Protein AF-A0A7C1KES6-F1 (afdb_monomer)

Solvent-accessible surface area (backbone atoms only — not comparable to full-atom values): 24050 Å² total; per-residue (Å²): 128,76,75,65,61,56,55,54,55,56,47,53,54,50,56,49,74,56,69,68,88,77,86,66,77,87,82,83,88,81,83,85,82,84,85,83,84,84,83,89,81,88,86,89,82,84,80,82,86,78,85,78,85,77,80,81,78,78,69,83,78,72,75,74,66,96,52,60,90,99,58,77,74,88,76,82,78,80,64,61,66,59,53,48,53,53,51,50,50,58,50,50,56,50,52,46,72,44,16,66,64,54,24,59,75,72,60,70,72,35,79,90,38,74,67,48,26,52,62,51,41,41,68,60,42,53,49,50,38,50,49,38,24,58,74,76,77,67,49,85,45,51,78,44,74,47,59,54,95,98,37,66,22,70,74,49,78,55,98,41,24,37,33,26,35,28,32,31,38,24,36,97,92,36,73,43,47,31,34,38,32,43,34,74,61,75,63,58,23,31,34,42,42,32,45,30,36,84,39,51,43,48,30,42,57,49,70,35,87,88,64,59,51,57,56,34,40,60,54,58,40,11,60,70,18,20,35,32,42,25,50,55,56,72,33,63,55,29,91,78,38,60,42,78,94,78,73,45,41,31,13,23,18,44,39,37,54,51,15,61,65,28,44,83,71,58,29,31,47,59,20,54,56,44,45,44,53,49,28,50,49,54,38,49,42,74,76,34,74,69,73,17,31,61,44,21,34,32,39,13,18,14,56,16,4,49,49,29,42,54,45,38,34,67,39,82,66,45,42,32,35,36,33,30,38,47,54,54,66,49,74,53,43,84,50,25,46,67,48,66,68,47,74,65,35,52,56,65,47,40,51,23,53,36,54,48,47,29,61,76,27,45,62,59,79,61,78,55,68,45,78,55,96,90,39,84,38,74,50,53,75,44,38,34,44,80,37,90,49,50,50,72,76,48,98,74,18,49,88,47,64,72,23,36,41,62,75,65,61,67,67,54,29,50,50,34,47,53,47,23,44,62,75,52,50,98,57,77,91

Mean predicted aligned error: 9.31 Å

Radius of gyration: 26.07 Å; Cα contacts (8 Å, |Δi|>4): 727; chains: 1; bounding box: 51×75×84 Å

Structure (mmCIF, N/CA/C/O backbone):
data_AF-A0A7C1KES6-F1
#
_entry.id   AF-A0A7C1KES6-F1
#
loop_
_atom_site.group_PDB
_atom_site.id
_atom_site.type_symbol
_atom_site.label_atom_id
_atom_site.label_alt_id
_atom_site.label_comp_id
_atom_site.label_asym_id
_atom_site.label_entity_id
_atom_site.label_seq_id
_atom_site.pdbx_PDB_ins_code
_atom_site.Cartn_x
_atom_site.Cartn_y
_atom_site.Cartn_z
_atom_site.occupancy
_atom_site.B_iso_or_equiv
_atom_site.auth_seq_id
_atom_site.auth_comp_id
_atom_site.auth_asym_id
_atom_site.auth_atom_id
_atom_site.pdbx_PDB_model_num
ATOM 1 N N . MET A 1 1 ? -17.205 26.403 10.293 1.00 28.28 1 MET A N 1
ATOM 2 C CA . MET A 1 1 ? -17.130 24.928 10.421 1.00 28.28 1 MET A CA 1
ATOM 3 C C . MET A 1 1 ? -15.735 24.331 10.160 1.00 28.28 1 MET A C 1
ATOM 5 O O . MET A 1 1 ? -15.537 23.182 10.517 1.00 28.28 1 MET A O 1
ATOM 9 N N . LEU A 1 2 ? -14.731 25.081 9.671 1.00 25.80 2 LEU A N 1
ATOM 10 C CA . LEU A 1 2 ? -13.367 24.557 9.436 1.00 25.80 2 LEU A CA 1
ATOM 11 C C . LEU A 1 2 ? -12.493 24.327 10.692 1.00 25.80 2 LEU A C 1
ATOM 13 O O . LEU A 1 2 ? -11.476 23.649 10.600 1.00 25.80 2 LEU A O 1
ATOM 17 N N . HIS A 1 3 ? -12.870 24.828 11.874 1.00 28.22 3 HIS A N 1
ATOM 18 C CA . HIS A 1 3 ? -11.984 24.762 13.048 1.00 28.22 3 HIS A CA 1
ATOM 19 C C . HIS A 1 3 ? -11.984 23.428 13.816 1.00 28.22 3 HIS A C 1
ATOM 21 O O . HIS A 1 3 ? -11.017 23.161 14.520 1.00 28.22 3 HIS A O 1
ATOM 27 N N . ARG A 1 4 ? -13.013 22.571 13.685 1.00 36.25 4 ARG A N 1
ATOM 28 C CA . ARG A 1 4 ? -13.073 21.285 14.419 1.00 36.25 4 ARG A CA 1
ATOM 29 C C . ARG A 1 4 ? -12.367 20.125 13.708 1.00 36.25 4 ARG A C 1
ATOM 31 O O . ARG A 1 4 ? -11.847 19.246 14.387 1.00 36.25 4 ARG A O 1
ATOM 38 N N . SER A 1 5 ? -12.285 20.129 12.373 1.00 42.72 5 SER A N 1
ATOM 39 C CA . SER A 1 5 ? -11.573 19.071 11.633 1.00 42.72 5 SER A CA 1
ATOM 40 C C . SER A 1 5 ? -10.056 19.142 11.804 1.00 42.72 5 SER A C 1
ATOM 42 O O . SER A 1 5 ? -9.416 18.100 11.885 1.00 42.72 5 SER A O 1
ATOM 44 N N . GLY A 1 6 ? -9.475 20.342 11.934 1.00 53.12 6 GLY A N 1
ATOM 45 C CA . GLY A 1 6 ? -8.032 20.496 12.162 1.00 53.12 6 GLY A CA 1
ATOM 46 C C . GLY A 1 6 ? -7.549 19.835 13.459 1.00 53.12 6 GLY A C 1
ATOM 47 O O . GLY A 1 6 ? -6.479 19.233 13.483 1.00 53.12 6 GLY A O 1
ATOM 48 N N . SER A 1 7 ? -8.363 19.866 14.520 1.00 60.81 7 SER A N 1
ATOM 49 C CA . SER A 1 7 ? -8.008 19.285 15.820 1.00 60.81 7 SER A CA 1
ATOM 50 C C . SER A 1 7 ? -7.845 17.765 15.779 1.00 60.81 7 SER A C 1
ATOM 52 O O . SER A 1 7 ? -6.948 17.242 16.434 1.00 60.81 7 SER A O 1
ATOM 54 N N . VAL A 1 8 ? -8.661 17.051 14.993 1.00 63.19 8 VAL A N 1
ATOM 55 C CA . VAL A 1 8 ? -8.591 15.580 14.917 1.00 63.19 8 VAL A CA 1
ATOM 56 C C . VAL A 1 8 ? -7.352 15.118 14.149 1.00 63.19 8 VAL A C 1
ATOM 58 O O . VAL A 1 8 ? -6.699 14.167 14.568 1.00 63.19 8 VAL A O 1
ATOM 61 N N . TRP A 1 9 ? -6.965 15.807 13.074 1.00 73.31 9 TRP A N 1
ATOM 62 C CA . TRP A 1 9 ? -5.773 15.438 12.297 1.00 73.31 9 TRP A CA 1
ATOM 63 C C . TRP A 1 9 ? -4.470 15.739 13.033 1.00 73.31 9 TRP A C 1
ATOM 65 O O . TRP A 1 9 ? -3.546 14.930 13.001 1.00 73.31 9 TRP A O 1
ATOM 75 N N . ILE A 1 10 ? -4.419 16.860 13.758 1.00 65.44 10 ILE A N 1
ATOM 76 C CA . ILE A 1 10 ? -3.304 17.172 14.662 1.00 65.44 10 ILE A CA 1
ATOM 77 C C . ILE A 1 10 ? -3.207 16.108 15.761 1.00 65.44 10 ILE A C 1
ATOM 79 O O . ILE A 1 10 ? -2.118 15.649 16.093 1.00 65.44 10 ILE A O 1
ATOM 83 N N . PHE A 1 11 ? -4.344 15.671 16.297 1.00 66.31 11 PHE A N 1
ATOM 84 C CA . PHE A 1 11 ? -4.387 14.630 17.314 1.00 66.31 11 PHE A CA 1
ATOM 85 C C . PHE A 1 11 ? -3.941 13.256 16.782 1.00 66.31 11 PHE A C 1
ATOM 87 O O . PHE A 1 11 ? -3.122 12.601 17.420 1.00 66.31 11 PHE A O 1
ATOM 94 N N . LEU A 1 12 ? -4.379 12.850 15.586 1.00 70.12 12 LEU A N 1
ATOM 95 C CA . LEU A 1 12 ? -3.907 11.627 14.924 1.00 70.12 12 LEU A CA 1
ATOM 96 C C . LEU A 1 12 ? -2.398 11.668 14.650 1.00 70.12 12 LEU A C 1
ATOM 98 O O . LEU A 1 12 ? -1.701 10.686 14.896 1.00 70.12 12 LEU A O 1
ATOM 102 N N . LEU A 1 13 ? -1.873 12.816 14.217 1.00 68.06 13 LEU A N 1
ATOM 103 C CA . LEU A 1 13 ? -0.436 13.025 14.046 1.00 68.06 13 LEU A CA 1
ATOM 104 C C . LEU A 1 13 ? 0.329 12.839 15.369 1.00 68.06 13 LEU A C 1
ATOM 106 O O . LEU A 1 13 ? 1.345 12.146 15.401 1.00 68.06 13 LEU A O 1
ATOM 110 N N . LEU A 1 14 ? -0.171 13.415 16.467 1.00 64.00 14 LEU A N 1
ATOM 111 C CA . LEU A 1 14 ? 0.429 13.265 17.797 1.00 64.00 14 LEU A CA 1
ATOM 112 C C . LEU A 1 14 ? 0.399 11.809 18.279 1.00 64.00 14 LEU A C 1
ATOM 114 O O . LEU A 1 14 ? 1.406 11.317 18.789 1.00 64.00 14 LEU A O 1
ATOM 118 N N . LEU A 1 15 ? -0.718 11.103 18.067 1.00 72.94 15 LEU A N 1
ATOM 119 C CA . LEU A 1 15 ? -0.851 9.688 18.419 1.00 72.94 15 LEU A CA 1
ATOM 120 C C . LEU A 1 15 ? 0.158 8.813 17.679 1.00 72.94 15 LEU A C 1
ATOM 122 O O . LEU A 1 15 ? 0.694 7.885 18.276 1.00 72.94 15 LEU A O 1
ATOM 126 N N . LEU A 1 16 ? 0.438 9.103 16.405 1.00 70.12 16 LEU A N 1
ATOM 127 C CA . LEU A 1 16 ? 1.391 8.332 15.605 1.00 70.12 16 LEU A CA 1
ATOM 128 C C . LEU A 1 16 ? 2.841 8.529 16.073 1.00 70.12 16 LEU A C 1
ATOM 130 O O . LEU A 1 16 ? 3.617 7.570 16.063 1.00 70.12 16 LEU A O 1
ATOM 134 N N . LEU A 1 17 ? 3.196 9.729 16.538 1.00 62.31 17 LEU A N 1
ATOM 135 C CA . LEU A 1 17 ? 4.575 10.099 16.876 1.00 62.31 17 LEU A CA 1
ATOM 136 C C . LEU A 1 17 ? 4.991 9.796 18.328 1.00 62.31 17 LEU A C 1
ATOM 138 O O . LEU A 1 17 ? 6.190 9.758 18.607 1.00 62.31 17 LEU A O 1
ATOM 142 N N . LEU A 1 18 ? 4.045 9.537 19.236 1.00 50.78 18 LEU A N 1
ATOM 143 C CA . LEU A 1 18 ? 4.310 9.233 20.649 1.00 50.78 18 LEU A CA 1
ATOM 144 C C . LEU A 1 18 ? 4.104 7.729 20.924 1.00 50.78 18 LEU A C 1
ATOM 146 O O . LEU A 1 18 ? 3.014 7.193 20.724 1.00 50.78 18 LEU A O 1
ATOM 150 N N . GLY A 1 19 ? 5.168 7.024 21.325 1.00 40.75 19 GLY A N 1
ATOM 151 C CA . GLY A 1 19 ? 5.158 5.573 21.565 1.00 40.75 19 GLY A CA 1
ATOM 152 C C . GLY A 1 19 ? 4.651 5.195 22.963 1.00 40.75 19 GLY A C 1
ATOM 153 O O . GLY A 1 19 ? 5.039 5.818 23.946 1.00 40.75 19 GLY A O 1
ATOM 154 N N . GLY A 1 20 ? 3.823 4.151 23.052 1.00 36.94 20 GLY A N 1
ATOM 155 C CA . GLY A 1 20 ? 3.355 3.541 24.304 1.00 36.94 20 GLY A CA 1
ATOM 156 C C . GLY A 1 20 ? 3.280 2.017 24.166 1.00 36.94 20 GLY A C 1
ATOM 157 O O . GLY A 1 20 ? 3.094 1.510 23.061 1.00 36.94 20 GLY A O 1
ATOM 158 N N . THR A 1 21 ? 3.483 1.286 25.263 1.00 31.94 21 THR A N 1
ATOM 159 C CA . THR A 1 21 ? 3.594 -0.183 25.276 1.00 31.94 21 THR A CA 1
ATOM 160 C C . THR A 1 21 ? 2.317 -0.853 25.773 1.00 31.94 21 THR A C 1
ATOM 162 O O . THR A 1 21 ? 1.768 -0.446 26.794 1.00 31.94 21 THR A O 1
ATOM 165 N N . LEU A 1 22 ? 1.908 -1.932 25.104 1.00 34.25 22 LEU A N 1
ATOM 166 C CA . LEU A 1 22 ? 0.940 -2.906 25.609 1.00 34.25 22 LEU A CA 1
ATOM 167 C C . LEU A 1 22 ? 1.690 -4.165 26.050 1.00 34.25 22 LEU A C 1
ATOM 169 O O . LEU A 1 22 ? 2.629 -4.597 25.385 1.00 34.25 22 LEU A O 1
ATOM 173 N N . THR A 1 23 ? 1.291 -4.734 27.183 1.00 28.09 23 THR A N 1
ATOM 174 C CA . THR A 1 23 ? 1.822 -5.999 27.701 1.00 28.09 23 THR A CA 1
ATOM 175 C C . THR A 1 23 ? 1.093 -7.185 27.061 1.00 28.09 23 THR A C 1
ATOM 177 O O . THR A 1 23 ? -0.125 -7.287 27.232 1.00 28.09 23 THR A O 1
ATOM 180 N N . PRO A 1 24 ? 1.794 -8.094 26.362 1.00 29.22 24 PRO A N 1
ATOM 181 C CA . PRO A 1 24 ? 1.194 -9.308 25.820 1.00 29.22 24 PRO A CA 1
ATOM 182 C C . PRO A 1 24 ? 0.981 -10.376 26.906 1.00 29.22 24 PRO A C 1
ATOM 184 O O . PRO A 1 24 ? 1.707 -10.433 27.899 1.00 29.22 24 PRO A O 1
ATOM 187 N N . ARG A 1 25 ? -0.019 -11.242 26.700 1.00 27.88 25 ARG A N 1
ATOM 188 C CA . ARG A 1 25 ? -0.302 -12.433 27.517 1.00 27.88 25 ARG A CA 1
ATOM 189 C C . ARG A 1 25 ? 0.144 -13.677 26.741 1.00 27.88 25 ARG A C 1
ATOM 191 O O . ARG A 1 25 ? -0.171 -13.799 25.562 1.00 27.88 25 ARG A O 1
ATOM 198 N N . GLU A 1 26 ? 0.893 -14.566 27.391 1.00 26.98 26 GLU A N 1
ATOM 199 C CA . GLU A 1 26 ? 1.492 -15.761 26.775 1.00 26.98 26 GLU A CA 1
ATOM 200 C C . GLU A 1 26 ? 0.444 -16.756 26.233 1.00 26.98 26 GLU A C 1
ATOM 202 O O . GLU A 1 26 ? -0.514 -17.075 26.945 1.00 26.98 26 GLU A O 1
ATOM 207 N N . PRO A 1 27 ? 0.635 -17.316 25.022 1.00 28.95 27 PRO A N 1
ATOM 208 C CA . PRO A 1 27 ? -0.097 -18.492 24.572 1.00 28.95 27 PRO A CA 1
ATOM 209 C C . PRO A 1 27 ? 0.579 -19.788 25.050 1.00 28.95 27 PRO A C 1
ATOM 211 O O . PRO A 1 27 ? 1.779 -20.001 24.880 1.00 28.95 27 PRO A O 1
ATOM 214 N N . SER A 1 28 ? -0.228 -20.678 25.624 1.00 27.34 28 SER A N 1
ATOM 215 C CA . SER A 1 28 ? 0.148 -22.028 26.046 1.00 27.34 28 SER A CA 1
ATOM 216 C C . SER A 1 28 ? 0.470 -22.927 24.847 1.00 27.34 28 SER A C 1
ATOM 218 O O . SER A 1 28 ? -0.307 -23.011 23.894 1.00 27.34 28 SER A O 1
ATOM 220 N N . ALA A 1 29 ? 1.604 -23.621 24.922 1.00 29.03 29 ALA A N 1
ATOM 221 C CA . ALA A 1 29 ? 2.088 -24.559 23.920 1.00 29.03 29 ALA A CA 1
ATOM 222 C C . ALA A 1 29 ? 1.295 -25.874 23.928 1.00 29.03 29 ALA A C 1
ATOM 224 O O . ALA A 1 29 ? 1.298 -26.572 24.938 1.00 29.03 29 ALA A O 1
ATOM 225 N N . GLU A 1 30 ? 0.718 -26.267 22.788 1.00 28.23 30 GLU A N 1
ATOM 226 C CA . GLU A 1 30 ? 0.311 -27.654 22.548 1.00 28.23 30 GLU A CA 1
ATOM 227 C C . GLU A 1 30 ? 0.645 -28.131 21.128 1.00 28.23 30 GLU A C 1
ATOM 229 O O . GLU A 1 30 ? 0.625 -27.407 20.135 1.00 28.23 30 GLU A O 1
ATOM 234 N N . THR A 1 31 ? 1.030 -29.399 21.099 1.00 28.83 31 THR A N 1
ATOM 235 C CA . THR A 1 31 ? 1.682 -30.174 20.047 1.00 28.83 31 THR A CA 1
ATOM 236 C C . THR A 1 31 ? 0.746 -30.603 18.915 1.00 28.83 31 THR A C 1
ATOM 238 O O . THR A 1 31 ? -0.315 -31.174 19.159 1.00 28.83 31 THR A O 1
ATOM 241 N N . HIS A 1 32 ? 1.191 -30.452 17.665 1.00 28.33 32 HIS A N 1
ATOM 242 C CA . HIS A 1 32 ? 0.515 -31.007 16.486 1.00 28.33 32 HIS A CA 1
ATOM 243 C C . HIS A 1 32 ? 0.710 -32.535 16.354 1.00 28.33 32 HIS A C 1
ATOM 245 O O . HIS A 1 32 ? 1.852 -33.006 16.399 1.00 28.33 32 HIS A O 1
ATOM 251 N N . PRO A 1 33 ? -0.349 -33.331 16.099 1.00 28.56 33 PRO A N 1
ATOM 252 C CA . PRO A 1 33 ? -0.207 -34.730 15.714 1.00 28.56 33 PRO A CA 1
ATOM 253 C C . PRO A 1 33 ? 0.110 -34.883 14.215 1.00 28.56 33 PRO A C 1
ATOM 255 O O . PRO A 1 33 ? -0.340 -34.122 13.360 1.00 28.56 33 PRO A O 1
ATOM 258 N N . LYS A 1 34 ? 0.906 -35.912 13.906 1.00 30.78 34 LYS A N 1
ATOM 259 C CA . LYS A 1 34 ? 1.420 -36.266 12.573 1.00 30.78 34 LYS A CA 1
ATOM 260 C C . LYS A 1 34 ? 0.301 -36.738 11.630 1.00 30.78 34 LYS A C 1
ATOM 262 O O . LYS A 1 34 ? -0.398 -37.703 11.933 1.00 30.78 34 LYS A O 1
ATOM 267 N N . LEU A 1 35 ? 0.198 -36.121 10.451 1.00 30.05 35 LEU A N 1
ATOM 268 C CA . LEU A 1 35 ? -0.679 -36.554 9.355 1.00 30.05 35 LEU A CA 1
ATOM 269 C C . LEU A 1 35 ? -0.158 -37.841 8.685 1.00 30.05 35 LEU A C 1
ATOM 271 O O . LEU A 1 35 ? 1.013 -37.950 8.314 1.00 30.05 35 LEU A O 1
ATOM 275 N N . ARG A 1 36 ? -1.055 -38.825 8.538 1.00 29.55 36 ARG A N 1
ATOM 276 C CA . ARG A 1 36 ? -0.845 -40.098 7.826 1.00 29.55 36 ARG A CA 1
ATOM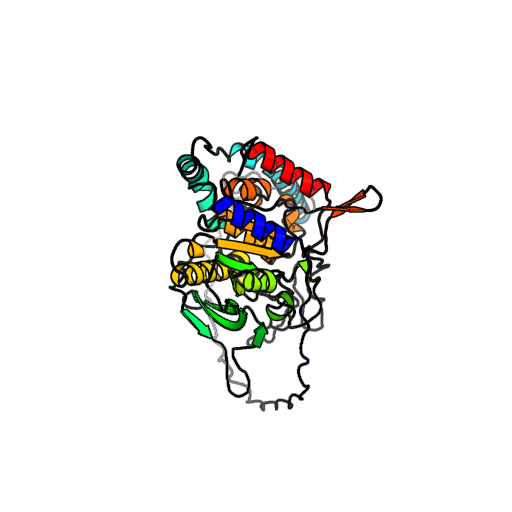 277 C C . ARG A 1 36 ? -0.806 -39.885 6.307 1.00 29.55 36 ARG A C 1
ATOM 279 O O . ARG A 1 36 ? -1.605 -39.136 5.758 1.00 29.55 36 ARG A O 1
ATOM 286 N N . ARG A 1 37 ? 0.090 -40.618 5.636 1.00 33.56 37 ARG A N 1
ATOM 287 C CA . ARG A 1 37 ? 0.181 -40.746 4.169 1.00 33.56 37 ARG A CA 1
ATOM 288 C C . ARG A 1 37 ? -1.017 -41.526 3.597 1.00 33.56 37 ARG A C 1
ATOM 290 O O . ARG A 1 37 ? -1.368 -42.546 4.193 1.00 33.56 37 ARG A O 1
ATOM 297 N N . PRO A 1 38 ? -1.571 -41.154 2.429 1.00 33.19 38 PRO A N 1
ATOM 298 C CA . PRO A 1 38 ? -2.416 -42.052 1.650 1.00 33.19 38 PRO A CA 1
ATOM 299 C C . PRO A 1 38 ? -1.579 -42.987 0.753 1.00 33.19 38 PRO A C 1
ATOM 301 O O . PRO A 1 38 ? -0.468 -42.656 0.336 1.00 33.19 38 PRO A O 1
ATOM 304 N N . ALA A 1 39 ? -2.128 -44.179 0.508 1.00 33.03 39 ALA A N 1
ATOM 305 C CA . ALA A 1 39 ? -1.574 -45.256 -0.316 1.00 33.03 39 ALA A CA 1
ATOM 306 C C . ALA A 1 39 ? -1.702 -44.970 -1.832 1.00 33.03 39 ALA A C 1
ATOM 308 O O . ALA A 1 39 ? -2.574 -44.192 -2.223 1.00 33.03 39 ALA A O 1
ATOM 309 N N . PRO A 1 40 ? -0.870 -45.589 -2.696 1.00 33.41 40 PRO A N 1
ATOM 310 C CA . PRO A 1 40 ? -0.905 -45.357 -4.137 1.00 33.41 40 PRO A CA 1
ATOM 311 C C . PRO A 1 40 ? -2.013 -46.174 -4.820 1.00 33.41 40 PRO A C 1
ATOM 313 O O . PRO A 1 40 ? -2.277 -47.314 -4.440 1.00 33.41 40 PRO A O 1
ATOM 316 N N . LEU A 1 41 ? -2.615 -45.607 -5.869 1.00 33.66 41 LEU A N 1
ATOM 317 C CA . LEU A 1 41 ? -3.469 -46.320 -6.827 1.00 33.66 41 LEU A CA 1
ATOM 318 C C . LEU A 1 41 ? -2.744 -46.473 -8.180 1.00 33.66 41 LEU A C 1
ATOM 320 O O . LEU A 1 41 ? -1.865 -45.665 -8.490 1.00 33.66 41 LEU A O 1
ATOM 324 N N . PRO A 1 42 ? -3.055 -47.535 -8.948 1.00 32.75 42 PRO A N 1
ATOM 325 C CA . PRO A 1 42 ? -2.169 -48.079 -9.970 1.00 32.75 42 PRO A CA 1
ATOM 326 C C . PRO A 1 42 ? -2.245 -47.367 -11.323 1.00 32.75 42 PRO A C 1
ATOM 328 O O . PRO A 1 42 ? -3.214 -46.697 -11.672 1.00 32.75 42 PRO A O 1
ATOM 331 N N . ALA A 1 43 ? -1.170 -47.570 -12.080 1.00 32.84 43 ALA A N 1
ATOM 332 C CA . ALA A 1 43 ? -0.918 -47.046 -13.408 1.00 32.84 43 ALA A CA 1
ATOM 333 C C . ALA A 1 43 ? -1.671 -47.783 -14.532 1.00 32.84 43 ALA A C 1
ATOM 335 O O . ALA A 1 43 ? -2.084 -48.933 -14.395 1.00 32.84 43 ALA A O 1
ATOM 336 N N . SER A 1 44 ? -1.640 -47.119 -15.691 1.00 32.28 44 SER A N 1
ATOM 337 C CA . SER A 1 44 ? -1.794 -47.613 -17.066 1.00 32.28 44 SER A CA 1
ATOM 338 C C . SER A 1 44 ? -3.208 -47.710 -17.647 1.00 32.28 44 SER A C 1
ATOM 340 O O . SER A 1 44 ? -3.987 -48.603 -17.338 1.00 32.28 44 SER A O 1
ATOM 342 N N . VAL A 1 45 ? -3.467 -46.827 -18.617 1.00 31.55 45 VAL A N 1
ATOM 343 C CA . VAL A 1 45 ? -4.227 -47.163 -19.824 1.00 31.55 45 VAL A CA 1
ATOM 344 C C . VAL A 1 45 ? -3.425 -46.641 -21.014 1.00 31.55 45 VAL A C 1
ATOM 346 O O . VAL A 1 45 ? -3.169 -45.445 -21.143 1.00 31.55 45 VAL A O 1
ATOM 349 N N . SER A 1 46 ? -2.975 -47.579 -21.838 1.00 32.91 46 SER A N 1
ATOM 350 C CA . SER A 1 46 ? -2.238 -47.371 -23.078 1.00 32.91 46 SER A CA 1
ATOM 351 C C . SER A 1 46 ? -3.165 -46.791 -24.148 1.00 32.91 46 SER A C 1
ATOM 353 O O . SER A 1 46 ? -4.221 -47.359 -24.420 1.00 32.91 46 SER A O 1
ATOM 355 N N . ALA A 1 47 ? -2.774 -45.681 -24.774 1.00 31.72 47 ALA A N 1
ATOM 356 C CA . ALA A 1 47 ? -3.458 -45.151 -25.952 1.00 31.72 47 ALA A CA 1
ATOM 357 C C . ALA A 1 47 ? -3.046 -45.943 -27.214 1.00 31.72 47 ALA A C 1
ATOM 359 O O . ALA A 1 47 ? -1.871 -46.300 -27.342 1.00 31.72 47 ALA A O 1
ATOM 360 N N . PRO A 1 48 ? -3.968 -46.229 -28.152 1.00 31.50 48 PRO A N 1
ATOM 361 C CA . PRO A 1 48 ? -3.642 -46.938 -29.382 1.00 31.50 48 PRO A CA 1
ATOM 362 C C . PRO A 1 48 ? -2.906 -46.021 -30.366 1.00 31.50 48 PRO A C 1
ATOM 364 O O . PRO A 1 48 ? -3.255 -44.854 -30.544 1.00 31.50 48 PRO A O 1
ATOM 367 N N . ALA A 1 49 ? -1.893 -46.582 -31.025 1.00 33.00 49 ALA A N 1
ATOM 368 C CA . ALA A 1 49 ? -1.165 -45.951 -32.114 1.00 33.00 49 ALA A CA 1
ATOM 369 C C . ALA A 1 49 ? -2.111 -45.654 -33.290 1.00 33.00 49 ALA A C 1
ATOM 371 O O . ALA A 1 49 ? -2.668 -46.571 -33.893 1.00 33.00 49 ALA A O 1
ATOM 372 N N . GLN A 1 50 ? -2.280 -44.373 -33.621 1.00 33.62 50 GLN A N 1
ATOM 373 C CA . GLN A 1 50 ? -2.889 -43.946 -34.876 1.00 33.62 50 GLN A CA 1
ATOM 374 C C . GLN A 1 50 ? -1.795 -43.839 -35.940 1.00 33.62 50 GLN A C 1
ATOM 376 O O . GLN A 1 50 ? -0.875 -43.029 -35.844 1.00 33.62 50 GLN A O 1
ATOM 381 N N . THR A 1 51 ? -1.895 -44.687 -36.956 1.00 37.38 51 THR A N 1
ATOM 382 C CA . THR A 1 51 ? -1.148 -44.595 -38.207 1.00 37.38 51 THR A CA 1
ATOM 383 C C . THR A 1 51 ? -1.746 -43.485 -39.071 1.00 37.38 51 THR A C 1
ATOM 385 O O . THR A 1 51 ? -2.715 -43.689 -39.799 1.00 37.38 51 THR A O 1
ATOM 388 N N . SER A 1 52 ? -1.161 -42.291 -39.000 1.00 36.84 52 SER A N 1
ATOM 389 C CA . SER A 1 52 ? -1.495 -41.172 -39.886 1.00 36.84 52 SER A CA 1
ATOM 390 C C . SER A 1 52 ? -0.729 -41.305 -41.204 1.00 36.84 52 SER A C 1
ATOM 392 O O . SER A 1 52 ? 0.448 -40.959 -41.291 1.00 36.84 52 SER A O 1
ATOM 394 N N . GLY A 1 53 ? -1.393 -41.804 -42.246 1.00 38.56 53 GLY A N 1
ATOM 395 C CA . GLY A 1 53 ? -0.929 -41.650 -43.623 1.00 38.56 53 GLY A CA 1
ATOM 396 C C . GLY A 1 53 ? -1.093 -40.195 -44.063 1.00 38.56 53 GLY A C 1
ATOM 397 O O . GLY A 1 53 ? -2.169 -39.802 -44.506 1.00 38.56 53 GLY A O 1
ATOM 398 N N . HIS A 1 54 ? -0.043 -39.383 -43.930 1.00 37.84 54 HIS A N 1
ATOM 399 C CA . HIS A 1 54 ? -0.007 -38.043 -44.512 1.00 37.84 54 HIS A CA 1
ATOM 400 C C . HIS A 1 54 ? 0.390 -38.127 -45.988 1.00 37.84 54 HIS A C 1
ATOM 402 O O . HIS A 1 54 ? 1.549 -38.345 -46.328 1.00 37.84 54 HIS A O 1
ATOM 408 N N . VAL A 1 55 ? -0.584 -37.914 -46.871 1.00 41.31 55 VAL A N 1
ATOM 409 C CA . VAL A 1 55 ? -0.328 -37.517 -48.258 1.00 41.31 55 VAL A CA 1
ATOM 410 C C . VAL A 1 55 ? 0.168 -36.069 -48.223 1.00 41.31 55 VAL A C 1
ATOM 412 O O . VAL A 1 55 ? -0.606 -35.148 -47.962 1.00 41.31 55 VAL A O 1
ATOM 415 N N . GLN A 1 56 ? 1.467 -35.861 -48.442 1.00 40.78 56 GLN A N 1
ATOM 416 C CA . GLN A 1 56 ? 2.040 -34.537 -48.691 1.00 40.78 56 GLN A CA 1
ATOM 417 C C . GLN A 1 56 ? 1.573 -34.049 -50.067 1.00 40.78 56 GLN A C 1
ATOM 419 O O . GLN A 1 56 ? 2.166 -34.364 -51.094 1.00 40.78 56 GLN A O 1
ATOM 424 N N . ALA A 1 57 ? 0.501 -33.261 -50.091 1.00 43.50 57 ALA A N 1
ATOM 425 C CA . ALA A 1 57 ? 0.261 -32.341 -51.191 1.00 43.50 57 ALA A CA 1
ATOM 426 C C . ALA A 1 57 ? 1.212 -31.149 -51.000 1.00 43.50 57 ALA A C 1
ATOM 428 O O . ALA A 1 57 ? 0.956 -30.264 -50.184 1.00 43.50 57 ALA A O 1
ATOM 429 N N . SER A 1 58 ? 2.345 -31.152 -51.704 1.00 46.97 58 SER A N 1
ATOM 430 C CA . SER A 1 58 ? 3.260 -30.012 -51.754 1.00 46.97 58 SER A CA 1
ATOM 431 C C . SER A 1 58 ? 2.583 -28.864 -52.507 1.00 46.97 58 SER A C 1
ATOM 433 O O . SER A 1 58 ? 2.548 -28.850 -53.740 1.00 46.97 58 SER A O 1
ATOM 435 N N . ALA A 1 59 ? 2.018 -27.904 -51.775 1.00 51.72 59 ALA A N 1
ATOM 436 C CA . ALA A 1 59 ? 1.727 -26.594 -52.342 1.00 51.72 59 ALA A CA 1
ATOM 437 C C . ALA A 1 59 ? 3.046 -25.993 -52.870 1.00 51.72 59 ALA A C 1
ATOM 439 O O . ALA A 1 59 ? 4.080 -26.191 -52.227 1.00 51.72 59 ALA A O 1
ATOM 440 N N . PRO A 1 60 ? 3.051 -25.293 -54.020 1.00 48.62 60 PRO A N 1
ATOM 441 C CA . PRO A 1 60 ? 4.264 -24.664 -54.519 1.00 48.62 60 PRO A CA 1
ATOM 442 C C . PRO A 1 60 ? 4.762 -23.680 -53.461 1.00 48.62 60 PRO A C 1
ATOM 444 O O . PRO A 1 60 ? 4.050 -22.750 -53.075 1.00 48.62 60 PRO A O 1
ATOM 447 N N . GLU A 1 61 ? 5.971 -23.931 -52.968 1.00 57.19 61 GLU A N 1
ATOM 448 C CA . GLU A 1 61 ? 6.677 -23.082 -52.022 1.00 57.19 61 GLU A CA 1
ATOM 449 C C . GLU A 1 61 ? 6.917 -21.740 -52.716 1.00 57.19 61 GLU A C 1
ATOM 451 O O . GLU A 1 61 ? 7.798 -21.585 -53.562 1.00 57.19 61 GLU A O 1
ATOM 456 N N . LYS A 1 62 ? 6.036 -20.771 -52.452 1.00 60.09 62 LYS A N 1
ATOM 457 C CA . LYS A 1 62 ? 6.233 -19.393 -52.891 1.00 60.09 62 LYS A CA 1
ATOM 458 C C . LYS A 1 62 ? 7.525 -18.943 -52.219 1.00 60.09 62 LYS A C 1
ATOM 460 O O . LYS A 1 62 ? 7.531 -18.794 -51.000 1.00 60.09 62 LYS A O 1
ATOM 465 N N . ALA A 1 63 ? 8.595 -18.789 -53.002 1.00 64.56 63 ALA A N 1
ATOM 466 C CA . ALA A 1 63 ? 9.877 -18.306 -52.508 1.00 64.56 63 ALA A CA 1
ATOM 467 C C . ALA A 1 63 ? 9.620 -17.065 -51.647 1.00 64.56 63 ALA A C 1
ATOM 469 O O . ALA A 1 63 ? 9.023 -16.090 -52.122 1.00 64.56 63 ALA A O 1
ATOM 470 N N . ALA A 1 64 ? 9.972 -17.151 -50.363 1.00 67.12 64 ALA A N 1
ATOM 471 C CA . ALA A 1 64 ? 9.897 -16.002 -49.482 1.00 67.12 64 ALA A CA 1
ATOM 472 C C . ALA A 1 64 ? 10.752 -14.896 -50.120 1.00 67.12 64 ALA A C 1
ATOM 474 O O . ALA A 1 64 ? 11.861 -15.189 -50.566 1.00 67.12 64 ALA A O 1
ATOM 475 N N . PRO A 1 65 ? 10.236 -13.663 -50.253 1.00 70.81 65 PRO A N 1
ATOM 476 C CA . PRO A 1 65 ? 11.017 -12.594 -50.852 1.00 70.81 65 PRO A CA 1
ATOM 477 C C . PRO A 1 65 ? 12.297 -12.388 -50.033 1.00 70.81 65 PRO A C 1
ATOM 479 O O . PRO A 1 65 ? 12.237 -12.386 -48.804 1.00 70.81 65 PRO A O 1
ATOM 482 N N . ASP A 1 66 ? 13.429 -12.174 -50.712 1.00 75.00 66 ASP A N 1
ATOM 483 C CA . ASP A 1 66 ? 14.743 -11.963 -50.073 1.00 75.00 66 ASP A CA 1
ATOM 484 C C . ASP A 1 66 ? 14.739 -10.788 -49.075 1.00 75.00 66 ASP A C 1
ATOM 486 O O . ASP A 1 66 ? 15.594 -10.694 -48.195 1.00 75.00 66 ASP A O 1
ATOM 490 N N . VAL A 1 67 ? 13.763 -9.881 -49.205 1.00 83.06 67 VAL A N 1
ATOM 491 C CA . VAL A 1 67 ? 13.514 -8.751 -48.308 1.00 83.06 67 VAL A CA 1
ATOM 492 C C . VAL A 1 67 ? 12.007 -8.590 -48.119 1.00 83.06 67 VAL A C 1
ATOM 494 O O . VAL A 1 67 ? 11.245 -8.585 -49.089 1.00 83.06 67 VAL A O 1
ATOM 497 N N . LEU A 1 68 ? 11.561 -8.423 -46.872 1.00 84.88 68 LEU A N 1
ATOM 498 C CA . LEU A 1 68 ? 10.157 -8.134 -46.589 1.00 84.88 68 LEU A CA 1
ATOM 499 C C . LEU A 1 68 ? 9.792 -6.727 -47.113 1.00 84.88 68 LEU A C 1
ATOM 501 O O . LEU A 1 68 ? 10.581 -5.791 -46.941 1.00 84.88 68 LEU A O 1
ATOM 505 N N . PRO A 1 69 ? 8.610 -6.532 -47.731 1.00 87.50 69 PRO A N 1
ATOM 506 C CA . PRO A 1 69 ? 8.191 -5.219 -48.218 1.00 87.50 69 PRO A CA 1
ATOM 507 C C . PRO A 1 69 ? 8.256 -4.141 -47.127 1.00 87.50 69 PRO A C 1
ATOM 509 O O . PRO A 1 69 ? 7.741 -4.333 -46.029 1.00 87.50 69 PRO A O 1
ATOM 512 N N . GLY A 1 70 ? 8.877 -2.999 -47.439 1.00 86.94 70 GLY A N 1
ATOM 513 C CA . GLY A 1 70 ? 9.032 -1.878 -46.502 1.00 86.94 70 GLY A CA 1
ATOM 514 C C . GLY A 1 70 ? 10.132 -2.060 -45.450 1.00 86.94 70 GLY A C 1
ATOM 515 O O . GLY A 1 70 ? 10.187 -1.278 -44.505 1.00 86.94 70 GLY A O 1
ATOM 516 N N . THR A 1 71 ? 11.001 -3.064 -45.602 1.00 87.19 71 THR A N 1
ATOM 517 C CA . THR A 1 71 ? 12.146 -3.301 -44.709 1.00 87.19 71 THR A CA 1
ATOM 518 C C . THR A 1 71 ? 13.470 -3.195 -45.458 1.00 87.19 71 THR A C 1
ATOM 520 O O . THR A 1 71 ? 13.525 -3.370 -46.676 1.00 87.19 71 THR A O 1
ATOM 523 N N . GLU A 1 72 ? 14.544 -2.904 -44.728 1.00 87.62 72 GLU A N 1
ATOM 524 C CA . GLU A 1 72 ? 15.909 -3.013 -45.239 1.00 87.62 72 GLU A CA 1
ATOM 525 C C . GLU A 1 72 ? 16.482 -4.401 -44.915 1.00 87.62 72 GLU A C 1
ATOM 527 O O . GLU A 1 72 ? 16.146 -4.969 -43.871 1.00 87.62 72 GLU A O 1
ATOM 532 N N . PRO A 1 73 ? 17.364 -4.960 -45.767 1.00 85.38 73 PRO A N 1
ATOM 533 C CA . PRO A 1 73 ? 18.067 -6.195 -45.445 1.00 85.38 73 PRO A CA 1
ATOM 534 C C . PRO A 1 73 ? 18.816 -6.067 -44.115 1.00 85.38 73 PRO A C 1
ATOM 536 O O . PRO A 1 73 ? 19.532 -5.087 -43.894 1.00 85.38 73 PRO A O 1
ATOM 539 N N . LEU A 1 74 ? 18.708 -7.077 -43.250 1.00 87.50 74 LEU A N 1
ATOM 540 C CA . LEU A 1 74 ? 19.468 -7.117 -42.004 1.00 87.50 74 LEU A CA 1
ATOM 541 C C . LEU A 1 74 ? 20.948 -7.372 -42.316 1.00 87.50 74 LEU A C 1
ATOM 543 O O . LEU A 1 74 ? 21.352 -8.501 -42.574 1.00 87.50 74 LEU A O 1
ATOM 547 N N . ARG A 1 75 ? 21.745 -6.300 -42.322 1.00 89.38 75 ARG A N 1
ATOM 548 C CA . ARG A 1 75 ? 23.192 -6.324 -42.615 1.00 89.38 75 ARG A CA 1
ATOM 549 C C . ARG A 1 75 ? 24.076 -6.294 -41.369 1.00 89.38 75 ARG A C 1
ATOM 551 O O . ARG A 1 75 ? 25.291 -6.229 -41.498 1.00 89.38 75 ARG A O 1
ATOM 558 N N . ALA A 1 76 ? 23.479 -6.262 -40.180 1.00 88.50 76 ALA A N 1
ATOM 559 C CA . ALA A 1 76 ? 24.240 -6.292 -38.941 1.00 88.50 76 ALA A CA 1
ATOM 560 C C . ALA A 1 76 ? 25.004 -7.624 -38.836 1.00 88.50 76 ALA A C 1
ATOM 562 O O . ALA A 1 76 ? 24.467 -8.687 -39.147 1.00 88.50 76 ALA A O 1
ATOM 563 N N . GLU A 1 77 ? 26.263 -7.552 -38.420 1.00 90.88 77 GLU A N 1
ATOM 564 C CA . GLU A 1 77 ? 27.162 -8.701 -38.288 1.00 90.88 77 GLU A CA 1
ATOM 565 C C . GLU A 1 77 ? 27.416 -9.013 -36.805 1.00 90.88 77 GLU A C 1
ATOM 567 O O . GLU A 1 77 ? 27.218 -8.156 -35.944 1.00 90.88 77 GLU A O 1
ATOM 572 N N . GLY A 1 78 ? 27.883 -10.225 -36.492 1.00 93.12 78 GLY A N 1
ATOM 573 C CA . GLY A 1 78 ? 28.177 -10.662 -35.120 1.00 93.12 78 GLY A CA 1
ATOM 574 C C . GLY A 1 78 ? 26.969 -11.258 -34.388 1.00 93.12 78 GLY A C 1
ATOM 575 O O . GLY A 1 78 ? 26.055 -11.797 -35.010 1.00 93.12 78 GLY A O 1
ATOM 576 N N . ASP A 1 79 ? 26.975 -11.197 -33.052 1.00 94.56 79 ASP A N 1
ATOM 577 C CA . ASP A 1 79 ? 25.865 -11.700 -32.233 1.00 94.56 79 ASP A CA 1
ATOM 578 C C . ASP A 1 79 ? 24.701 -10.697 -32.218 1.00 94.56 79 ASP A C 1
ATOM 580 O O . ASP A 1 79 ? 24.681 -9.723 -31.458 1.00 94.56 79 ASP A O 1
ATOM 584 N N . LEU A 1 80 ? 23.726 -10.940 -33.092 1.00 93.81 80 LEU A N 1
ATOM 585 C CA . LEU A 1 80 ? 22.530 -10.114 -33.234 1.00 93.81 80 LEU A CA 1
ATOM 586 C C . LEU A 1 80 ? 21.632 -10.142 -31.991 1.00 93.81 80 LEU A C 1
ATOM 588 O O . LEU A 1 80 ? 20.968 -9.147 -31.702 1.00 93.81 80 LEU A O 1
ATOM 592 N N . ALA A 1 81 ? 21.616 -11.247 -31.238 1.00 93.88 81 ALA A N 1
ATOM 593 C CA . ALA A 1 81 ? 20.812 -11.353 -30.025 1.00 93.88 81 ALA A CA 1
ATOM 594 C C . ALA A 1 81 ? 21.401 -10.473 -28.917 1.00 93.88 81 ALA A C 1
ATOM 596 O O . ALA A 1 81 ? 20.669 -9.707 -28.289 1.00 93.88 81 ALA A O 1
ATOM 597 N N . ALA A 1 82 ? 22.723 -10.505 -28.738 1.00 94.19 82 ALA A N 1
ATOM 598 C CA . ALA A 1 82 ? 23.413 -9.619 -27.804 1.00 94.19 82 ALA A CA 1
ATOM 599 C C . ALA A 1 82 ? 23.230 -8.137 -28.179 1.00 94.19 82 ALA A C 1
ATOM 601 O O . ALA A 1 82 ? 22.934 -7.311 -27.317 1.00 94.19 82 ALA A O 1
ATOM 602 N N . GLN A 1 83 ? 23.326 -7.795 -29.469 1.00 94.25 83 GLN A N 1
ATOM 603 C CA . GLN A 1 83 ? 23.081 -6.427 -29.947 1.00 94.25 83 GLN A CA 1
ATOM 604 C C . GLN A 1 83 ? 21.643 -5.962 -29.707 1.00 94.25 83 GLN A C 1
ATOM 606 O O . GLN A 1 83 ? 21.422 -4.800 -29.359 1.00 94.25 83 GLN A O 1
ATOM 611 N N . MET A 1 84 ? 20.666 -6.856 -29.879 1.00 94.88 84 MET A N 1
ATOM 612 C CA . MET A 1 84 ? 19.267 -6.576 -29.569 1.00 94.88 84 MET A CA 1
ATOM 613 C C . MET A 1 84 ? 19.080 -6.304 -28.073 1.00 94.88 84 MET A C 1
ATOM 615 O O . MET A 1 84 ? 18.453 -5.306 -27.724 1.00 94.88 84 MET A O 1
ATOM 619 N N . VAL A 1 85 ? 19.649 -7.142 -27.198 1.00 95.44 85 VAL A N 1
ATOM 620 C CA . VAL A 1 85 ? 19.591 -6.959 -25.736 1.00 95.44 85 VAL A CA 1
ATOM 621 C C . VAL A 1 85 ? 20.219 -5.626 -25.326 1.00 95.44 85 VAL A C 1
ATOM 623 O O . VAL A 1 85 ? 19.588 -4.845 -24.618 1.00 95.44 85 VAL A O 1
ATOM 626 N N . GLU A 1 86 ? 21.401 -5.302 -25.847 1.00 95.44 86 GLU A N 1
ATOM 627 C CA . GLU A 1 86 ? 22.061 -4.013 -25.605 1.00 95.44 86 GLU A CA 1
ATOM 628 C C . GLU A 1 86 ? 21.216 -2.828 -26.110 1.00 95.44 86 GLU A C 1
ATOM 630 O O . GLU A 1 86 ? 21.086 -1.794 -25.456 1.00 95.44 86 GLU A O 1
ATOM 635 N N . GLY A 1 87 ? 20.581 -2.977 -27.275 1.00 96.38 87 GLY A N 1
ATOM 636 C CA . GLY A 1 87 ? 19.640 -1.993 -27.805 1.00 96.38 87 GLY A CA 1
ATOM 637 C C . GLY A 1 87 ? 18.433 -1.766 -26.891 1.00 96.38 87 GLY A C 1
ATOM 638 O O . GLY A 1 87 ? 18.033 -0.615 -26.695 1.00 96.38 87 GLY A O 1
ATOM 639 N N . ILE A 1 88 ? 17.884 -2.838 -26.313 1.00 95.81 88 ILE A N 1
ATOM 640 C CA . ILE A 1 88 ? 16.781 -2.781 -25.347 1.00 95.81 88 ILE A CA 1
ATOM 641 C C . ILE A 1 88 ? 17.222 -2.036 -24.084 1.00 95.81 88 ILE A C 1
ATOM 643 O O . ILE A 1 88 ? 16.515 -1.116 -23.676 1.00 95.81 88 ILE A O 1
ATOM 647 N N . HIS A 1 89 ? 18.394 -2.352 -23.521 1.00 94.94 89 HIS A N 1
ATOM 648 C CA . HIS A 1 89 ? 18.941 -1.636 -22.361 1.00 94.94 89 HIS A CA 1
ATOM 649 C C . HIS A 1 89 ? 19.057 -0.136 -22.630 1.00 94.94 89 HIS A C 1
ATOM 651 O O . HIS A 1 89 ? 18.416 0.660 -21.948 1.00 94.94 89 HIS A O 1
ATOM 657 N N . ARG A 1 90 ? 19.743 0.258 -23.712 1.00 97.12 90 ARG A N 1
ATOM 658 C CA . ARG A 1 90 ? 19.883 1.679 -24.074 1.00 97.12 90 ARG A CA 1
ATOM 659 C C . ARG A 1 90 ? 18.542 2.393 -24.237 1.00 97.12 90 ARG A C 1
ATOM 661 O O . ARG A 1 90 ? 18.418 3.563 -23.878 1.00 97.12 90 ARG A O 1
ATOM 668 N N . TYR A 1 91 ? 17.544 1.721 -24.815 1.00 96.38 91 TYR A N 1
ATOM 669 C CA . TYR A 1 91 ? 16.205 2.290 -24.950 1.00 96.38 91 TYR A CA 1
ATOM 670 C C . TYR A 1 91 ? 15.527 2.480 -23.588 1.00 96.38 91 TYR A C 1
ATOM 672 O O . TYR A 1 91 ? 14.980 3.556 -23.341 1.00 96.38 91 TYR A O 1
ATOM 680 N N . LEU A 1 92 ? 15.543 1.453 -22.732 1.00 94.19 92 LEU A N 1
ATOM 681 C CA . LEU A 1 92 ? 14.877 1.467 -21.430 1.00 94.19 92 LEU A CA 1
ATOM 682 C C . LEU A 1 92 ? 15.529 2.472 -20.478 1.00 94.19 92 LEU A C 1
ATOM 684 O O . LEU A 1 92 ? 14.808 3.273 -19.888 1.00 94.19 92 LEU A O 1
ATOM 688 N N . ASP A 1 93 ? 16.859 2.517 -20.417 1.00 94.25 93 ASP A N 1
ATOM 689 C CA . ASP A 1 93 ? 17.607 3.468 -19.587 1.00 94.25 93 ASP A CA 1
ATOM 690 C C . ASP A 1 93 ? 17.285 4.913 -19.975 1.00 94.25 93 ASP A C 1
ATOM 692 O O . ASP A 1 93 ? 16.963 5.748 -19.127 1.00 94.25 93 ASP A O 1
ATOM 696 N N . ARG A 1 94 ? 17.283 5.205 -21.284 1.00 95.62 94 ARG A N 1
ATOM 697 C CA . ARG A 1 94 ? 16.867 6.516 -21.793 1.00 95.62 94 ARG A CA 1
ATOM 698 C C . ARG A 1 94 ? 15.412 6.815 -21.431 1.00 95.62 94 ARG A C 1
ATOM 700 O O . ARG A 1 94 ? 15.112 7.913 -20.971 1.00 95.62 94 ARG A O 1
ATOM 707 N N . ALA A 1 95 ? 14.504 5.861 -21.639 1.00 93.75 95 ALA A N 1
ATOM 708 C CA . ALA A 1 95 ? 13.083 6.053 -21.364 1.00 93.75 95 ALA A CA 1
ATOM 709 C C . ALA A 1 95 ? 12.805 6.313 -19.873 1.00 93.75 95 ALA A C 1
ATOM 711 O O . ALA A 1 95 ? 11.931 7.121 -19.561 1.00 93.75 95 ALA A O 1
ATOM 712 N N . LEU A 1 96 ? 13.543 5.663 -18.967 1.00 93.25 96 LEU A N 1
ATOM 713 C CA . LEU A 1 96 ? 13.479 5.912 -17.525 1.00 93.25 96 LEU A CA 1
ATOM 714 C C . LEU A 1 96 ? 14.024 7.302 -17.180 1.00 93.25 96 LEU A C 1
ATOM 716 O O . LEU A 1 96 ? 13.357 8.054 -16.473 1.00 93.25 96 LEU A O 1
ATOM 720 N N . ALA A 1 97 ? 15.173 7.689 -17.741 1.00 93.00 97 ALA A N 1
ATOM 721 C CA . ALA A 1 97 ? 15.763 9.011 -17.518 1.00 93.00 97 ALA A CA 1
ATOM 722 C C . ALA A 1 97 ? 14.866 10.166 -18.011 1.00 93.00 97 ALA A C 1
ATOM 724 O O . ALA A 1 97 ? 14.822 11.233 -17.399 1.00 93.00 97 ALA A O 1
ATOM 725 N N . GLU A 1 98 ? 14.123 9.963 -19.101 1.00 93.62 98 GLU A N 1
ATOM 726 C CA . GLU A 1 98 ? 13.194 10.954 -19.660 1.00 93.62 98 GLU A CA 1
ATOM 727 C C . GLU A 1 98 ? 11.843 11.014 -18.918 1.00 93.62 98 GLU A C 1
ATOM 729 O O . GLU A 1 98 ? 11.125 12.017 -19.015 1.00 93.62 98 GLU A O 1
ATOM 734 N N . ALA A 1 99 ? 11.477 9.966 -18.171 1.00 93.19 99 ALA A N 1
ATOM 735 C CA . ALA A 1 99 ? 10.144 9.808 -17.593 1.00 93.19 99 ALA A CA 1
ATOM 736 C C . ALA A 1 99 ? 9.713 10.954 -16.652 1.00 93.19 99 ALA A C 1
ATOM 738 O O . ALA A 1 99 ? 8.578 11.421 -16.801 1.00 93.19 99 ALA A O 1
ATOM 739 N N . PRO A 1 100 ? 10.562 11.487 -15.745 1.00 90.50 100 PRO A N 1
ATOM 740 C CA . PRO A 1 100 ? 10.176 12.603 -14.878 1.00 90.50 100 PRO A CA 1
ATOM 741 C C . PRO A 1 100 ? 9.777 13.867 -15.654 1.00 90.50 100 PRO A C 1
ATOM 743 O O . PRO A 1 100 ? 8.764 14.494 -15.341 1.00 90.50 100 PRO A O 1
ATOM 746 N N . ALA A 1 101 ? 10.533 14.218 -16.699 1.00 89.06 101 ALA A N 1
ATOM 747 C CA . ALA A 1 101 ? 10.260 15.392 -17.529 1.00 89.06 101 ALA A CA 1
ATOM 748 C C . ALA A 1 101 ? 9.017 15.201 -18.413 1.00 89.06 101 ALA A C 1
ATOM 750 O O . ALA A 1 101 ? 8.302 16.160 -18.713 1.00 89.06 101 ALA A O 1
ATOM 751 N N . LEU A 1 102 ? 8.744 13.965 -18.843 1.00 89.81 102 LEU A N 1
ATOM 752 C CA . LEU A 1 102 ? 7.513 13.625 -19.555 1.00 89.81 102 LEU A CA 1
ATOM 753 C C . LEU A 1 102 ? 6.291 13.728 -18.639 1.00 89.81 102 LEU A C 1
ATOM 755 O O . LEU A 1 102 ? 5.296 14.325 -19.052 1.00 89.81 102 LEU A O 1
ATOM 759 N N . ARG A 1 103 ? 6.379 13.211 -17.405 1.00 91.62 103 ARG A N 1
ATOM 760 C CA . ARG A 1 103 ? 5.325 13.350 -16.391 1.00 91.62 103 ARG A CA 1
ATOM 761 C C . ARG A 1 103 ? 5.008 14.820 -16.150 1.00 91.62 103 ARG A C 1
ATOM 763 O O . ARG A 1 103 ? 3.863 15.218 -16.320 1.00 91.62 103 ARG A O 1
ATOM 770 N N . GLU A 1 104 ? 6.003 15.652 -15.860 1.00 86.62 104 GLU A N 1
ATOM 771 C CA . GLU A 1 104 ? 5.791 17.076 -15.552 1.00 86.62 104 GLU A CA 1
ATOM 772 C C . GLU A 1 104 ? 4.967 17.820 -16.622 1.00 86.62 104 GLU A C 1
ATOM 774 O O . GLU A 1 104 ? 4.101 18.623 -16.291 1.00 86.62 104 GLU A O 1
ATOM 779 N N . LYS A 1 105 ? 5.142 17.488 -17.908 1.00 88.00 105 LYS A N 1
ATOM 780 C CA . LYS A 1 105 ? 4.361 18.076 -19.014 1.00 88.00 105 LYS A CA 1
ATOM 781 C C . LYS A 1 105 ? 2.903 17.601 -19.069 1.00 88.00 105 LYS A C 1
ATOM 783 O O . LYS A 1 105 ? 2.047 18.306 -19.605 1.00 88.00 105 LYS A O 1
ATOM 788 N N . GLN A 1 106 ? 2.625 16.396 -18.573 1.00 87.06 106 GLN A N 1
ATOM 789 C CA . GLN A 1 106 ? 1.303 15.759 -18.603 1.00 87.06 106 GLN A CA 1
ATOM 790 C C . GLN A 1 106 ? 0.408 16.167 -17.426 1.00 87.06 106 GLN A C 1
ATOM 792 O O . GLN A 1 106 ? -0.809 15.976 -17.490 1.00 87.06 106 GLN A O 1
ATOM 797 N N . TRP A 1 107 ? 0.986 16.711 -16.356 1.00 91.56 107 TRP A N 1
ATOM 798 C CA . TRP A 1 107 ? 0.261 17.108 -15.153 1.00 91.56 107 TRP A CA 1
ATOM 799 C C . TRP A 1 107 ? -0.031 18.610 -15.161 1.00 91.56 107 TRP A C 1
ATOM 801 O O . TRP A 1 107 ? 0.859 19.430 -14.969 1.00 91.56 107 TRP A O 1
ATOM 811 N N . GLN A 1 108 ? -1.304 18.970 -15.360 1.00 91.12 108 GLN A N 1
ATOM 812 C CA . GLN A 1 108 ? -1.788 20.360 -15.370 1.00 91.12 108 GLN A CA 1
ATOM 813 C C . GLN A 1 108 ? -2.949 20.545 -14.374 1.00 91.12 108 GLN A C 1
ATOM 815 O O . GLN A 1 108 ? -4.090 20.757 -14.786 1.00 91.12 108 GLN A O 1
ATOM 820 N N . PRO A 1 109 ? -2.693 20.403 -13.060 1.00 93.44 109 PRO A N 1
ATOM 821 C CA . PRO A 1 109 ? -3.729 20.537 -12.039 1.00 93.44 109 PRO A CA 1
ATOM 822 C C . PRO A 1 109 ? -4.284 21.971 -11.958 1.00 93.44 109 PRO A C 1
ATOM 824 O O . PRO A 1 109 ? -3.532 22.945 -11.883 1.00 93.44 109 PRO A O 1
ATOM 827 N N . ASP A 1 110 ? -5.610 22.100 -11.907 1.00 94.50 110 ASP A N 1
ATOM 828 C CA . ASP A 1 110 ? -6.320 23.362 -11.681 1.00 94.50 110 ASP A CA 1
ATOM 829 C C . ASP A 1 110 ? -6.617 23.530 -10.185 1.00 94.50 110 ASP A C 1
ATOM 831 O O . ASP A 1 110 ? -7.567 22.970 -9.649 1.00 94.50 110 ASP A O 1
ATOM 835 N N . PHE A 1 111 ? -5.805 24.323 -9.493 1.00 93.62 111 PHE A N 1
ATOM 836 C CA . PHE A 1 111 ? -5.956 24.561 -8.054 1.00 93.62 111 PHE A CA 1
ATOM 837 C C . PHE A 1 111 ? -6.909 25.712 -7.694 1.00 93.62 111 PHE A C 1
ATOM 839 O O . PHE A 1 111 ? -6.877 26.191 -6.560 1.00 93.62 111 PHE A O 1
ATOM 846 N N . SER A 1 112 ? -7.720 26.215 -8.630 1.00 93.25 112 SER A N 1
ATOM 847 C CA . SER A 1 112 ? -8.635 27.336 -8.353 1.00 93.25 112 SER A CA 1
ATOM 848 C C . SER A 1 112 ? -9.724 26.992 -7.327 1.00 93.25 112 SER A C 1
ATOM 850 O O . SER A 1 112 ? -10.207 27.876 -6.623 1.00 93.25 112 SER A O 1
ATOM 852 N N . SER A 1 113 ? -10.095 25.714 -7.217 1.00 93.00 113 SER A N 1
ATOM 853 C CA . SER A 1 113 ? -10.990 25.169 -6.187 1.00 93.00 113 SER A CA 1
ATOM 854 C C . SER A 1 113 ? -10.812 23.646 -6.064 1.00 93.00 113 SER A C 1
ATOM 856 O O . SER A 1 113 ? -10.287 23.023 -6.993 1.00 93.00 113 SER A O 1
ATOM 858 N N . PRO A 1 114 ? -11.254 23.015 -4.958 1.00 92.44 114 PRO A N 1
ATOM 859 C CA . PRO A 1 114 ? -11.263 21.556 -4.825 1.00 92.44 114 PRO A CA 1
ATOM 860 C C . PRO A 1 114 ? -11.990 20.835 -5.970 1.00 92.44 114 PRO A C 1
ATOM 862 O O . PRO A 1 114 ? -11.535 19.791 -6.437 1.00 92.44 114 PRO A O 1
ATOM 865 N N . GLU A 1 115 ? -13.095 21.400 -6.453 1.00 95.19 115 GLU A N 1
ATOM 866 C CA . GLU A 1 115 ? -13.902 20.851 -7.543 1.00 95.19 115 GLU A CA 1
ATOM 867 C C . GLU A 1 115 ? -13.139 20.893 -8.871 1.00 95.19 115 GLU A C 1
ATOM 869 O O . GLU A 1 115 ? -13.021 19.876 -9.555 1.00 95.19 115 GLU A O 1
ATOM 874 N N . ARG A 1 116 ? -12.545 22.045 -9.198 1.00 96.56 116 ARG A N 1
ATOM 875 C CA . ARG A 1 116 ? -11.740 22.227 -10.415 1.00 96.56 116 ARG A CA 1
ATOM 876 C C . ARG A 1 116 ? -10.489 21.358 -10.417 1.00 96.56 116 ARG A C 1
ATOM 878 O O . ARG A 1 116 ? -10.139 20.780 -11.446 1.00 96.56 116 ARG A O 1
ATOM 885 N N . PHE A 1 117 ? -9.872 21.183 -9.252 1.00 95.69 117 PHE A N 1
ATOM 886 C CA . PHE A 1 117 ? -8.750 20.270 -9.098 1.00 95.69 117 PHE A CA 1
ATOM 887 C C . PHE A 1 117 ? -9.169 18.841 -9.415 1.00 95.69 117 PHE A C 1
ATOM 889 O O . PHE A 1 117 ? -8.537 18.204 -10.259 1.00 95.69 117 PHE A O 1
ATOM 896 N N . ARG A 1 118 ? -10.264 18.365 -8.805 1.00 95.81 118 ARG A N 1
ATOM 897 C CA . ARG A 1 118 ? -10.821 17.029 -9.059 1.00 95.81 118 ARG A CA 1
ATOM 898 C C . ARG A 1 118 ? -11.057 16.797 -10.548 1.00 95.81 118 ARG A C 1
ATOM 900 O O . ARG A 1 118 ? -10.619 15.773 -11.062 1.00 95.81 118 ARG A O 1
ATOM 907 N N . GLU A 1 119 ? -11.692 17.747 -11.233 1.00 96.88 119 GLU A N 1
ATOM 908 C CA . GLU A 1 119 ? -11.934 17.680 -12.680 1.00 96.88 119 GLU A CA 1
ATOM 909 C C . GLU A 1 119 ? -10.625 17.596 -13.478 1.00 96.88 119 GLU A C 1
ATOM 911 O O . GLU A 1 119 ? -10.476 16.725 -14.333 1.00 96.88 119 GLU A O 1
ATOM 916 N N . SER A 1 120 ? -9.655 18.462 -13.170 1.00 96.62 120 SER A N 1
ATOM 917 C CA . SER A 1 120 ? -8.396 18.562 -13.922 1.00 96.62 120 SER A CA 1
ATOM 918 C C . SER A 1 120 ? -7.502 17.322 -13.825 1.00 96.62 120 SER A C 1
ATOM 920 O O . SER A 1 120 ? -6.786 17.017 -14.775 1.00 96.62 120 SER A O 1
ATOM 922 N N . VAL A 1 121 ? -7.551 16.590 -12.703 1.00 96.38 121 VAL A N 1
ATOM 923 C CA . VAL A 1 121 ? -6.727 15.387 -12.473 1.00 96.38 121 VAL A CA 1
ATOM 924 C C . VAL A 1 121 ? -7.490 14.076 -12.687 1.00 96.38 121 VAL A C 1
ATOM 926 O O . VAL A 1 121 ? -6.912 12.993 -12.543 1.00 96.38 121 VAL A O 1
ATOM 929 N N . ALA A 1 122 ? -8.788 14.138 -13.005 1.00 96.81 122 ALA A N 1
ATOM 930 C CA . ALA A 1 122 ? -9.622 12.955 -13.209 1.00 96.81 122 ALA A CA 1
ATOM 931 C C . ALA A 1 122 ? -9.065 11.991 -14.278 1.00 96.81 122 ALA A C 1
ATOM 933 O O . ALA A 1 122 ? -9.044 10.785 -14.010 1.00 96.81 122 ALA A O 1
ATOM 934 N N . PRO A 1 123 ? -8.540 12.453 -15.437 1.00 96.25 123 PRO A N 1
ATOM 935 C CA . PRO A 1 123 ? -7.944 11.555 -16.428 1.00 96.25 123 PRO A CA 1
ATOM 936 C C . PRO A 1 123 ? -6.746 10.769 -15.878 1.00 96.25 123 PRO A C 1
ATOM 938 O O . PRO A 1 123 ? -6.633 9.563 -16.107 1.00 96.25 123 PRO A O 1
ATOM 941 N N . GLN A 1 124 ? -5.874 11.421 -15.108 1.00 96.12 124 GLN A N 1
ATOM 942 C CA . GLN A 1 124 ? -4.700 10.796 -14.505 1.00 96.12 124 GLN A CA 1
ATOM 943 C C . GLN A 1 124 ? -5.102 9.814 -13.400 1.00 96.12 124 GLN A C 1
ATOM 945 O O . GLN A 1 124 ? -4.551 8.715 -13.356 1.00 96.12 124 GLN A O 1
ATOM 950 N N . ARG A 1 125 ? -6.100 10.142 -12.560 1.00 96.31 125 ARG A N 1
ATOM 951 C CA . ARG A 1 125 ? -6.655 9.188 -11.576 1.00 96.31 125 ARG A CA 1
ATOM 952 C C . ARG A 1 125 ? -7.256 7.964 -12.260 1.00 96.31 125 ARG A C 1
ATOM 954 O O . ARG A 1 125 ? -6.989 6.844 -11.835 1.00 96.31 125 ARG A O 1
ATOM 961 N N . GLN A 1 126 ? -8.016 8.158 -13.338 1.00 96.38 126 GLN A N 1
ATOM 962 C CA . GLN A 1 126 ? -8.610 7.053 -14.089 1.00 96.38 126 GLN A CA 1
ATOM 963 C C . GLN A 1 126 ? -7.535 6.163 -14.718 1.00 96.38 126 GLN A C 1
ATOM 965 O O . GLN A 1 126 ? -7.618 4.936 -14.643 1.00 96.38 126 GLN A O 1
ATOM 970 N N . ARG A 1 127 ? -6.490 6.764 -15.298 1.00 96.38 127 ARG A N 1
ATOM 971 C CA . ARG A 1 127 ? -5.367 6.005 -15.851 1.00 96.38 127 ARG A CA 1
ATOM 972 C C . ARG A 1 127 ? -4.595 5.263 -14.762 1.00 96.38 127 ARG A C 1
ATOM 974 O O . ARG A 1 127 ? -4.246 4.106 -14.974 1.00 96.38 127 ARG A O 1
ATOM 981 N N . LEU A 1 128 ? -4.380 5.890 -13.605 1.00 97.19 128 LEU A N 1
ATOM 982 C CA . LEU A 1 128 ? -3.719 5.277 -12.453 1.00 97.19 128 LEU A CA 1
ATOM 983 C C . LEU A 1 128 ? -4.518 4.071 -11.946 1.00 97.19 128 LEU A C 1
ATOM 985 O O . LEU A 1 128 ? -3.955 2.997 -11.758 1.00 97.19 128 LEU A O 1
ATOM 989 N N . ARG A 1 129 ? -5.841 4.220 -11.816 1.00 96.88 129 ARG A N 1
ATOM 990 C CA . ARG A 1 129 ? -6.758 3.129 -11.465 1.00 96.88 129 ARG A CA 1
ATOM 991 C C . ARG A 1 129 ? -6.630 1.951 -12.436 1.00 96.88 129 ARG A C 1
ATOM 993 O O . ARG A 1 129 ? -6.555 0.806 -11.998 1.00 96.88 129 ARG A O 1
ATOM 1000 N N . GLN A 1 130 ? -6.576 2.237 -13.736 1.00 96.31 130 GLN A N 1
ATOM 1001 C CA . GLN A 1 130 ? -6.447 1.219 -14.774 1.00 96.31 130 GLN A CA 1
ATOM 1002 C C . GLN A 1 130 ? -5.114 0.464 -14.686 1.00 96.31 130 GLN A C 1
ATOM 1004 O O . GLN A 1 130 ? -5.127 -0.761 -14.691 1.00 96.31 130 GLN A O 1
ATOM 1009 N N . ILE A 1 131 ? -3.974 1.164 -14.601 1.00 96.25 131 ILE A N 1
ATOM 1010 C CA . ILE A 1 131 ? -2.657 0.497 -14.595 1.00 96.25 131 ILE A CA 1
ATOM 1011 C C . ILE A 1 131 ? -2.388 -0.279 -13.304 1.00 96.25 131 ILE A C 1
ATOM 1013 O O . ILE A 1 131 ? -1.644 -1.251 -13.326 1.00 96.25 131 ILE A O 1
ATOM 1017 N N . LEU A 1 132 ? -3.019 0.113 -12.192 1.00 97.38 132 LEU A N 1
ATOM 1018 C CA . LEU A 1 132 ? -2.974 -0.640 -10.938 1.00 97.38 132 LEU A CA 1
ATOM 1019 C C . LEU A 1 132 ? -3.878 -1.882 -10.964 1.00 97.38 132 LEU A C 1
ATOM 1021 O O . LEU A 1 132 ? -3.839 -2.676 -10.028 1.00 97.38 132 LEU A O 1
ATOM 1025 N N . GLY A 1 133 ? -4.679 -2.079 -12.014 1.00 96.00 133 GLY A N 1
ATOM 1026 C CA . GLY A 1 133 ? -5.559 -3.239 -12.134 1.00 96.00 133 GLY A CA 1
ATOM 1027 C C . GLY A 1 133 ? -6.812 -3.164 -11.260 1.00 96.00 133 GLY A C 1
ATOM 1028 O O . GLY A 1 133 ? -7.375 -4.196 -10.925 1.00 96.00 133 GLY A O 1
ATOM 1029 N N . LEU A 1 134 ? -7.262 -1.963 -10.876 1.00 95.00 134 LEU A N 1
ATOM 1030 C CA . LEU A 1 134 ? -8.499 -1.755 -10.107 1.00 95.00 134 LEU A C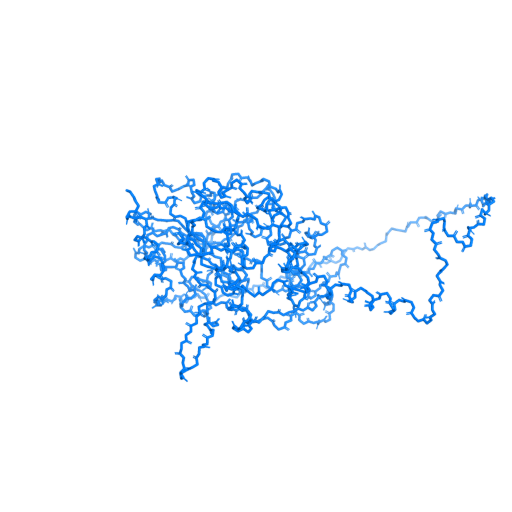A 1
ATOM 1031 C C . LEU A 1 134 ? -9.724 -1.694 -11.027 1.00 95.00 134 LEU A C 1
ATOM 1033 O O . LEU A 1 134 ? -10.419 -0.671 -11.110 1.00 95.00 134 LEU A O 1
ATOM 1037 N N . VAL A 1 135 ? -9.950 -2.777 -11.764 1.00 87.69 135 VAL A N 1
ATOM 1038 C CA . VAL A 1 135 ? -10.952 -2.838 -12.836 1.00 87.69 135 VAL A CA 1
ATOM 1039 C C . VAL A 1 135 ? -12.262 -3.479 -12.387 1.00 87.69 135 VAL A C 1
ATOM 1041 O O . VAL A 1 135 ? -13.309 -3.150 -12.934 1.00 87.69 135 VAL A O 1
ATOM 1044 N N . GLU A 1 136 ? -12.223 -4.334 -11.368 1.00 92.19 136 GLU A N 1
ATOM 1045 C CA . GLU A 1 136 ? -13.400 -4.990 -10.813 1.00 92.19 136 GLU A CA 1
ATOM 1046 C C . GLU A 1 136 ? -14.206 -4.057 -9.894 1.00 92.19 136 GLU A C 1
ATOM 1048 O O . GLU A 1 136 ? -13.659 -3.251 -9.125 1.00 92.19 136 GLU A O 1
ATOM 1053 N N . GLU A 1 137 ? -15.530 -4.194 -9.960 1.00 93.88 137 GLU A N 1
ATOM 1054 C CA . GLU A 1 137 ? -16.448 -3.592 -8.999 1.00 93.88 137 GLU A CA 1
ATOM 1055 C C . GLU A 1 137 ? -16.464 -4.435 -7.721 1.00 93.88 137 GLU A C 1
ATOM 1057 O O . GLU A 1 137 ? -16.582 -5.660 -7.767 1.00 93.88 137 GLU A O 1
ATOM 1062 N N . ARG A 1 138 ? -16.310 -3.777 -6.569 1.00 96.06 138 ARG A N 1
ATOM 1063 C CA . ARG A 1 138 ? -16.384 -4.460 -5.277 1.00 96.06 138 ARG A CA 1
ATOM 1064 C C . ARG A 1 138 ? -17.817 -4.848 -4.969 1.00 96.06 138 ARG A C 1
ATOM 1066 O O . ARG A 1 138 ? -18.741 -4.074 -5.215 1.00 96.06 138 ARG A O 1
ATOM 1073 N N . VAL A 1 139 ? -17.985 -6.015 -4.357 1.00 97.19 139 VAL A N 1
ATOM 1074 C CA . VAL A 1 139 ? -19.274 -6.397 -3.776 1.00 97.19 139 VAL A CA 1
ATOM 1075 C C . VAL A 1 139 ? -19.528 -5.587 -2.505 1.00 97.19 139 VAL A C 1
ATOM 1077 O O . VAL A 1 139 ? -18.616 -4.991 -1.929 1.00 97.19 139 VAL A O 1
ATOM 1080 N N . VAL A 1 140 ? -20.777 -5.559 -2.038 1.00 97.44 140 VAL A N 1
ATOM 1081 C CA . VAL A 1 140 ? -21.080 -4.973 -0.728 1.00 97.44 140 VAL A CA 1
ATOM 1082 C C . VAL A 1 140 ? -20.361 -5.792 0.354 1.00 97.44 140 VAL A C 1
ATOM 1084 O O . VAL A 1 140 ? -20.668 -6.979 0.488 1.00 97.44 140 VAL A O 1
ATOM 1087 N N . PRO A 1 141 ? -19.446 -5.186 1.136 1.00 97.06 141 PRO A N 1
ATOM 1088 C CA . PRO A 1 141 ? -18.666 -5.928 2.113 1.00 97.06 141 PRO A CA 1
ATOM 1089 C C . PRO A 1 141 ? -19.557 -6.388 3.268 1.00 97.06 141 PRO A C 1
ATOM 1091 O O . PRO A 1 141 ? -20.233 -5.579 3.913 1.00 97.06 141 PRO A O 1
ATOM 1094 N N . GLN A 1 142 ? -19.531 -7.687 3.539 1.00 97.19 142 GLN A N 1
ATOM 1095 C CA . GLN A 1 142 ? -20.101 -8.313 4.727 1.00 97.19 142 GLN A CA 1
ATOM 1096 C C . GLN A 1 142 ? -18.946 -8.718 5.629 1.00 97.19 142 GLN A C 1
ATOM 1098 O O . GLN A 1 142 ? -18.019 -9.358 5.146 1.00 97.19 142 GLN A O 1
ATOM 1103 N N . LEU A 1 143 ? -18.981 -8.309 6.898 1.00 98.44 143 LEU A N 1
ATOM 1104 C CA . LEU A 1 143 ? -17.937 -8.619 7.868 1.00 98.44 143 LEU A CA 1
ATOM 1105 C C . LEU A 1 143 ? -18.439 -9.668 8.855 1.00 98.44 143 LEU A C 1
ATOM 1107 O O . LEU A 1 143 ? -19.449 -9.452 9.525 1.00 98.44 143 LEU A O 1
ATOM 1111 N N . ASP A 1 144 ? -17.671 -10.742 8.979 1.00 98.06 144 ASP A N 1
ATOM 1112 C CA . ASP A 1 144 ? -17.870 -11.821 9.933 1.00 98.06 144 ASP A CA 1
ATOM 1113 C C . ASP A 1 144 ? -16.801 -11.774 11.025 1.00 98.06 144 ASP A C 1
ATOM 1115 O O . ASP A 1 144 ? -15.616 -11.550 10.763 1.00 98.06 144 ASP A O 1
ATOM 1119 N N . TYR A 1 145 ? -17.207 -12.075 12.255 1.00 97.94 145 TYR A N 1
ATOM 1120 C CA . TYR A 1 145 ? -16.284 -12.390 13.341 1.00 97.94 145 TYR A CA 1
ATOM 1121 C C . TYR A 1 145 ? -15.790 -13.831 13.183 1.00 97.94 145 TYR A C 1
ATOM 1123 O O . TYR A 1 145 ? -16.584 -14.773 13.209 1.00 97.94 145 TYR A O 1
ATOM 1131 N N . VAL A 1 146 ? -14.479 -14.018 13.039 1.00 95.44 146 VAL A N 1
ATOM 1132 C CA . VAL A 1 146 ? -13.878 -15.332 12.775 1.00 95.44 146 VAL A CA 1
ATOM 1133 C C . VAL A 1 146 ? -13.590 -16.037 14.096 1.00 95.44 146 VAL A C 1
ATOM 1135 O O . VAL A 1 146 ? -12.684 -15.657 14.831 1.00 95.44 146 VAL A O 1
ATOM 1138 N N . GLY A 1 147 ? -14.351 -17.088 14.398 1.00 92.31 147 GLY A N 1
ATOM 1139 C CA . GLY A 1 147 ? -14.162 -17.913 15.591 1.00 92.31 147 GLY A CA 1
ATOM 1140 C C . GLY A 1 147 ? -14.612 -19.362 15.391 1.00 92.31 147 GLY A C 1
ATOM 1141 O O . GLY A 1 147 ? -15.240 -19.709 14.395 1.00 92.31 147 GLY A O 1
ATOM 1142 N N . GLY A 1 148 ? -14.287 -20.224 16.352 1.00 88.88 148 GLY A N 1
ATOM 1143 C CA . GLY A 1 148 ? -14.660 -21.637 16.367 1.00 88.88 148 GLY A CA 1
ATOM 1144 C C . GLY A 1 148 ? -14.498 -22.275 17.753 1.00 88.88 148 GLY A C 1
ATOM 1145 O O . GLY A 1 148 ? -14.126 -21.592 18.712 1.00 88.88 148 GLY A O 1
ATOM 1146 N N . PRO A 1 149 ? -14.763 -23.587 17.898 1.00 89.56 149 PRO A N 1
ATOM 1147 C CA . PRO A 1 149 ? -14.585 -24.290 19.168 1.00 89.56 149 PRO A CA 1
ATOM 1148 C C . PRO A 1 149 ? -13.159 -24.111 19.716 1.00 89.56 149 PRO A C 1
ATOM 1150 O O . PRO A 1 149 ? -12.186 -24.468 19.057 1.00 89.56 149 PRO A O 1
ATOM 1153 N N . GLY A 1 150 ? -13.032 -23.516 20.907 1.00 86.31 150 GLY A N 1
ATOM 1154 C CA . GLY A 1 150 ? -11.737 -23.221 21.539 1.00 86.31 150 GLY A CA 1
ATOM 1155 C C . GLY A 1 150 ? -10.946 -22.057 20.921 1.00 86.31 150 GLY A C 1
ATOM 1156 O O . GLY A 1 150 ? -9.824 -21.799 21.346 1.00 86.31 150 GLY A O 1
ATOM 1157 N N . ARG A 1 151 ? -11.509 -21.345 19.936 1.00 89.69 151 ARG A N 1
ATOM 1158 C CA . ARG A 1 151 ? -10.882 -20.210 19.243 1.00 89.69 151 ARG A CA 1
ATOM 1159 C C . ARG A 1 151 ? -11.858 -19.030 19.177 1.00 89.69 151 ARG A C 1
ATOM 1161 O O . ARG A 1 151 ? -12.622 -18.939 18.218 1.00 89.69 151 ARG A O 1
ATOM 1168 N N . PRO A 1 152 ? -11.902 -18.162 20.201 1.00 92.69 152 PRO A N 1
ATOM 1169 C CA . PRO A 1 152 ? -12.805 -17.018 20.193 1.00 92.69 152 PRO A CA 1
ATOM 1170 C C . PRO A 1 152 ? -12.404 -16.014 19.108 1.00 92.69 152 PRO A C 1
ATOM 1172 O O . PRO A 1 152 ? -11.220 -15.828 18.841 1.00 92.69 152 PRO A O 1
ATOM 1175 N N . ALA A 1 153 ? -13.394 -15.323 18.538 1.00 95.75 153 ALA A N 1
ATOM 1176 C CA . ALA A 1 153 ? -13.124 -14.189 17.659 1.00 95.75 153 ALA A CA 1
ATOM 1177 C C . ALA A 1 153 ? -12.511 -13.010 18.426 1.00 95.75 153 ALA A C 1
ATOM 1179 O O . ALA A 1 153 ? -11.693 -12.286 17.879 1.00 95.75 153 ALA A O 1
ATOM 1180 N N . LEU A 1 154 ? -12.874 -12.821 19.700 1.00 97.69 154 LEU A N 1
ATOM 1181 C CA . LEU A 1 154 ? -12.224 -11.855 20.588 1.00 97.69 154 LEU A CA 1
ATOM 1182 C C . LEU A 1 154 ? -10.821 -12.360 20.949 1.00 97.69 154 LEU A C 1
ATOM 1184 O O . LEU A 1 154 ? -10.688 -13.318 21.711 1.00 97.69 154 LEU A O 1
ATOM 1188 N N . LEU A 1 155 ? -9.789 -11.708 20.417 1.00 96.56 155 LEU A N 1
ATOM 1189 C CA . LEU A 1 155 ? -8.390 -12.084 20.633 1.00 96.56 155 LEU A CA 1
ATOM 1190 C C . LEU A 1 155 ? -7.768 -11.367 21.830 1.00 96.56 155 LEU A C 1
ATOM 1192 O O . LEU A 1 155 ? -6.934 -11.934 22.534 1.00 96.56 155 LEU A O 1
ATOM 1196 N N . ALA A 1 156 ? -8.152 -10.109 22.046 1.00 95.69 156 ALA A N 1
ATOM 1197 C CA . ALA A 1 156 ? -7.625 -9.286 23.122 1.00 95.69 156 ALA A CA 1
ATOM 1198 C C . ALA A 1 156 ? -8.615 -8.200 23.539 1.00 95.69 156 ALA A C 1
ATOM 1200 O O . ALA A 1 156 ? -9.511 -7.809 22.789 1.00 95.69 156 ALA A O 1
ATOM 1201 N N . GLU A 1 157 ? -8.415 -7.687 24.745 1.00 96.12 157 GLU A N 1
ATOM 1202 C CA . GLU A 1 157 ? -9.256 -6.664 25.341 1.00 96.12 157 GLU A CA 1
ATOM 1203 C C . GLU A 1 157 ? -8.399 -5.655 26.105 1.00 96.12 157 GLU A C 1
ATOM 1205 O O . GLU A 1 157 ? -7.473 -6.028 26.826 1.00 96.12 157 GLU A O 1
ATOM 1210 N N . ALA A 1 158 ? -8.738 -4.380 25.945 1.00 94.38 158 ALA A N 1
ATOM 1211 C CA . ALA A 1 158 ? -8.235 -3.272 26.736 1.00 94.38 158 ALA A CA 1
ATOM 1212 C C . ALA A 1 158 ? -9.415 -2.514 27.365 1.00 94.38 158 ALA A C 1
ATOM 1214 O O . ALA A 1 158 ? -10.580 -2.715 27.012 1.00 94.38 158 ALA A O 1
ATOM 1215 N N . GLU A 1 159 ? -9.114 -1.601 28.287 1.00 95.50 159 GLU A N 1
ATOM 1216 C CA . GLU A 1 159 ? -10.137 -0.797 28.964 1.00 95.50 159 GLU A CA 1
ATOM 1217 C C . GLU A 1 159 ? -10.973 0.041 27.976 1.00 95.50 159 GLU A C 1
ATOM 1219 O O . GLU A 1 159 ? -12.171 0.208 28.181 1.00 95.50 159 GLU A O 1
ATOM 1224 N N . GLN A 1 160 ? -10.375 0.536 26.884 1.00 97.12 160 GLN A N 1
ATOM 1225 C CA . GLN A 1 160 ? -11.044 1.431 25.931 1.00 97.12 160 GLN A CA 1
ATOM 1226 C C . GLN A 1 160 ? -11.520 0.753 24.634 1.00 97.12 160 GLN A C 1
ATOM 1228 O O . GLN A 1 160 ? -12.319 1.347 23.911 1.00 97.12 160 GLN A O 1
ATOM 1233 N N . PHE A 1 161 ? -11.062 -0.461 24.312 1.00 98.25 161 PHE A N 1
ATOM 1234 C CA . PHE A 1 161 ? -11.375 -1.131 23.042 1.00 98.25 161 PHE A CA 1
ATOM 1235 C C . PHE A 1 161 ? -11.218 -2.658 23.122 1.00 98.25 161 PHE A C 1
ATOM 1237 O O . PHE A 1 161 ? -10.604 -3.192 24.045 1.00 98.25 161 PHE A O 1
ATOM 1244 N N . GLN A 1 162 ? -11.757 -3.361 22.131 1.00 98.50 162 GLN A N 1
ATOM 1245 C CA . GLN A 1 162 ? -11.627 -4.808 21.943 1.00 98.50 162 GLN A CA 1
ATOM 1246 C C . GLN A 1 162 ? -10.980 -5.120 20.591 1.00 98.50 162 GLN A C 1
ATOM 1248 O O . GLN A 1 162 ? -11.111 -4.336 19.654 1.00 98.50 162 GLN A O 1
ATOM 1253 N N . VAL A 1 163 ? -10.290 -6.257 20.485 1.00 98.62 163 VAL A N 1
ATOM 1254 C CA . VAL A 1 163 ? -9.644 -6.718 19.246 1.00 98.62 163 VAL A CA 1
ATOM 1255 C C . VAL A 1 163 ? -10.267 -8.032 18.806 1.00 98.62 163 VAL A C 1
ATOM 1257 O O . VAL A 1 163 ? -10.214 -9.021 19.539 1.00 98.62 163 VAL A O 1
ATOM 1260 N N . PHE A 1 164 ? -10.814 -8.053 17.596 1.00 98.75 164 PHE A N 1
ATOM 1261 C CA . PHE A 1 164 ? -11.477 -9.216 17.025 1.00 98.75 164 PHE A CA 1
ATOM 1262 C C . PHE A 1 164 ? -10.780 -9.712 15.760 1.00 98.75 164 PHE A C 1
ATOM 1264 O O . PHE A 1 164 ? -10.434 -8.904 14.903 1.00 98.75 164 PHE A O 1
ATOM 1271 N N . ALA A 1 165 ? -10.645 -11.029 15.613 1.00 98.56 165 ALA A N 1
ATOM 1272 C CA . AL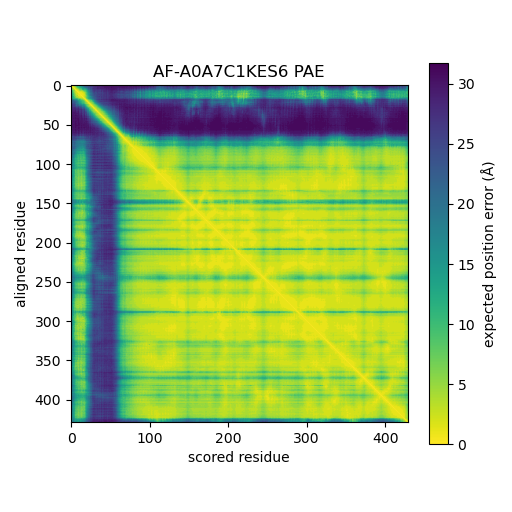A A 1 165 ? -10.390 -11.673 14.331 1.00 98.56 165 ALA A CA 1
ATOM 1273 C C . ALA A 1 165 ? -11.632 -11.544 13.446 1.00 98.56 165 ALA A C 1
ATOM 1275 O O . ALA A 1 165 ? -12.745 -11.875 13.873 1.00 98.56 165 ALA A O 1
ATOM 1276 N N . VAL A 1 166 ? -11.448 -11.052 12.225 1.00 98.75 166 VAL A N 1
ATOM 1277 C CA . VAL A 1 166 ? -12.544 -10.783 11.293 1.00 98.75 166 VAL A CA 1
ATOM 1278 C C . VAL A 1 166 ? -12.187 -11.192 9.873 1.00 98.75 166 VAL A C 1
ATOM 1280 O O . VAL A 1 166 ? -11.016 -11.257 9.497 1.00 98.75 166 VAL A O 1
ATOM 1283 N N . ARG A 1 167 ? -13.227 -11.421 9.079 1.00 98.62 167 ARG A N 1
ATOM 1284 C CA . ARG A 1 167 ? -13.155 -11.652 7.641 1.00 98.62 167 ARG A CA 1
ATOM 1285 C C . ARG A 1 167 ? -14.206 -10.802 6.950 1.00 98.62 167 ARG A C 1
ATOM 1287 O O . ARG A 1 167 ? -15.277 -10.609 7.516 1.00 98.62 167 ARG A O 1
ATOM 1294 N N . TRP A 1 168 ? -13.925 -10.294 5.756 1.00 98.69 168 TRP A N 1
ATOM 1295 C CA . TRP A 1 168 ? -14.923 -9.581 4.966 1.00 98.69 168 TRP A CA 1
ATOM 1296 C C . TRP A 1 168 ? -14.848 -9.875 3.474 1.00 98.69 168 TRP A C 1
ATOM 1298 O O . TRP A 1 168 ? -13.779 -10.143 2.926 1.00 98.69 168 TRP A O 1
ATOM 1308 N N . THR A 1 169 ? -16.001 -9.793 2.813 1.00 98.38 169 THR A N 1
ATOM 1309 C CA . THR A 1 169 ? -16.104 -9.942 1.357 1.00 98.38 169 THR A CA 1
ATOM 1310 C C . THR A 1 169 ? -15.534 -8.719 0.631 1.00 98.38 169 THR A C 1
ATOM 1312 O O . THR A 1 169 ? -15.704 -7.578 1.071 1.00 98.38 169 THR A O 1
ATOM 1315 N N . VAL A 1 170 ? -14.836 -8.952 -0.487 1.00 98.25 170 VAL A N 1
ATOM 1316 C CA . VAL A 1 170 ? -14.151 -7.912 -1.277 1.00 98.25 170 VAL A CA 1
ATOM 1317 C C . VAL A 1 170 ? -14.628 -7.930 -2.728 1.00 98.25 170 VAL A C 1
ATOM 1319 O O . VAL A 1 170 ? -15.163 -6.933 -3.217 1.00 98.25 170 VAL A O 1
ATOM 1322 N N . LEU A 1 171 ? -14.471 -9.072 -3.400 1.00 97.25 171 LEU A N 1
ATOM 1323 C CA . LEU A 1 171 ? -15.037 -9.391 -4.719 1.00 97.25 171 LEU A CA 1
ATOM 1324 C C . LEU A 1 171 ? -15.866 -10.681 -4.589 1.00 97.25 171 LEU A C 1
ATOM 1326 O O . LEU A 1 171 ? -15.898 -11.273 -3.514 1.00 97.25 171 LEU A O 1
ATOM 1330 N N . GLU A 1 172 ? -16.511 -11.129 -5.667 1.00 93.88 172 GLU A N 1
ATOM 1331 C CA . GLU A 1 172 ? -17.301 -12.376 -5.673 1.00 93.88 172 GLU A CA 1
ATOM 1332 C C . GLU A 1 172 ? -16.492 -13.588 -5.174 1.00 93.88 172 GLU A C 1
ATOM 1334 O O . GLU A 1 172 ? -16.962 -14.322 -4.310 1.00 93.88 172 GLU A O 1
ATOM 1339 N N . ASP A 1 173 ? -15.241 -13.715 -5.627 1.00 93.31 173 ASP A N 1
ATOM 1340 C CA . ASP A 1 173 ? -14.333 -14.818 -5.280 1.00 93.31 173 ASP A CA 1
ATOM 1341 C C . ASP A 1 173 ? -13.125 -14.367 -4.435 1.00 93.31 173 ASP A C 1
ATOM 1343 O O . ASP A 1 173 ? -12.090 -15.037 -4.398 1.00 93.31 173 ASP A O 1
ATOM 1347 N N . LEU A 1 174 ? -13.218 -13.202 -3.783 1.00 96.94 174 LEU A N 1
ATOM 1348 C CA . LEU A 1 174 ? -12.144 -12.667 -2.944 1.00 96.94 174 LEU A CA 1
ATOM 1349 C C . LEU A 1 174 ? -12.690 -12.211 -1.594 1.00 96.94 174 LEU A C 1
ATOM 1351 O O . LEU A 1 174 ? -13.476 -11.266 -1.509 1.00 96.94 174 LEU A O 1
ATOM 1355 N N . GLU A 1 175 ? -12.185 -12.837 -0.538 1.00 98.06 175 GLU A N 1
ATOM 1356 C CA . GLU A 1 175 ? -12.369 -12.418 0.849 1.00 98.06 175 GLU A CA 1
ATOM 1357 C C . GLU A 1 175 ? -11.035 -11.933 1.422 1.00 98.06 175 GLU A C 1
ATOM 1359 O O . GLU A 1 175 ? -9.957 -12.328 0.972 1.00 98.06 175 GLU A O 1
ATOM 1364 N N . ALA A 1 176 ? -11.114 -11.078 2.432 1.00 98.38 176 ALA A N 1
ATOM 1365 C CA . ALA A 1 176 ? -9.974 -10.628 3.209 1.00 98.38 176 ALA A CA 1
ATOM 1366 C C . ALA A 1 176 ? -10.133 -11.026 4.670 1.00 98.38 176 ALA A C 1
ATOM 1368 O O . ALA A 1 176 ? -11.243 -11.033 5.195 1.00 98.38 176 ALA A O 1
ATOM 1369 N N . GLU A 1 177 ? -9.015 -11.291 5.335 1.00 98.44 177 GLU A N 1
ATOM 1370 C CA . GLU A 1 177 ? -8.954 -11.545 6.772 1.00 98.44 177 GLU A CA 1
ATOM 1371 C C . GLU A 1 177 ? -8.084 -10.495 7.460 1.00 98.44 177 GLU A C 1
ATOM 1373 O O . GLU A 1 177 ? -7.202 -9.882 6.849 1.00 98.44 177 GLU A O 1
ATOM 1378 N N . GLY A 1 178 ? -8.327 -10.277 8.747 1.00 98.50 178 GLY A N 1
ATOM 1379 C CA . GLY A 1 178 ? -7.568 -9.320 9.533 1.00 98.50 178 GLY A CA 1
ATOM 1380 C C . GLY A 1 178 ? -8.129 -9.124 10.931 1.00 98.50 178 GLY A C 1
ATOM 1381 O O . GLY A 1 178 ? -8.795 -9.999 11.487 1.00 98.50 178 GLY A O 1
ATOM 1382 N N . LEU A 1 179 ? -7.863 -7.946 11.495 1.00 98.81 179 LEU A N 1
ATOM 1383 C CA . LEU A 1 179 ? -8.336 -7.553 12.817 1.00 98.81 179 LEU A CA 1
ATOM 1384 C C . LEU A 1 179 ? -9.262 -6.340 12.753 1.00 98.81 179 LEU A C 1
ATOM 1386 O O . LEU A 1 179 ? -8.988 -5.370 12.047 1.00 98.81 179 LEU A O 1
ATOM 1390 N N . LEU A 1 180 ? -10.318 -6.376 13.561 1.00 98.88 180 LEU A N 1
ATOM 1391 C CA . LEU A 1 180 ? -11.143 -5.224 13.907 1.00 98.88 180 LEU A CA 1
ATOM 1392 C C . LEU A 1 180 ? -10.789 -4.779 15.325 1.00 98.88 180 LEU A C 1
ATOM 1394 O O . LEU A 1 180 ? -10.946 -5.549 16.273 1.00 98.88 180 LEU A O 1
ATOM 1398 N N . LEU A 1 181 ? -10.345 -3.534 15.474 1.00 98.75 181 LEU A N 1
ATOM 1399 C CA . LEU A 1 181 ? -10.215 -2.890 16.775 1.00 98.75 181 LEU A CA 1
ATOM 1400 C C . LEU A 1 181 ? -11.435 -1.995 16.990 1.00 98.75 181 LEU A C 1
ATOM 1402 O O . LEU A 1 181 ? -11.609 -0.983 16.306 1.00 98.75 181 LEU A O 1
ATOM 1406 N N . GLU A 1 182 ? -12.277 -2.397 17.936 1.00 98.38 182 GLU A N 1
ATOM 1407 C CA . GLU A 1 182 ? -13.579 -1.798 18.213 1.00 98.38 182 GLU A CA 1
ATOM 1408 C C . GLU A 1 182 ? -13.530 -0.991 19.520 1.00 98.38 182 GLU A C 1
ATOM 1410 O O . GLU A 1 182 ? -13.373 -1.584 20.594 1.00 98.38 182 GLU A O 1
ATOM 1415 N N . PRO A 1 183 ? -13.661 0.347 19.473 1.00 98.00 183 PRO A N 1
ATOM 1416 C CA . PRO A 1 183 ? -13.784 1.162 20.673 1.00 98.00 183 PRO A CA 1
ATOM 1417 C C . PRO A 1 183 ? -15.015 0.780 21.499 1.00 98.00 183 PRO A C 1
ATOM 1419 O O . PRO A 1 183 ? -16.086 0.514 20.964 1.00 98.00 183 PRO A O 1
ATOM 1422 N N . ARG A 1 184 ? -14.891 0.822 22.827 1.00 97.12 184 ARG A N 1
ATOM 1423 C CA . ARG A 1 184 ? -16.023 0.617 23.750 1.00 97.12 184 ARG A CA 1
ATOM 1424 C C . ARG A 1 184 ? -16.916 1.853 23.882 1.00 97.12 184 ARG A C 1
ATOM 1426 O O . ARG A 1 184 ? -18.069 1.739 24.287 1.00 97.12 184 ARG A O 1
ATOM 1433 N N . GLY A 1 185 ? -16.359 3.030 23.600 1.00 93.81 185 GLY A N 1
ATOM 1434 C CA . GLY A 1 185 ? -17.045 4.319 23.651 1.00 93.81 185 GLY A CA 1
ATOM 1435 C C . GLY A 1 185 ? -17.499 4.823 22.275 1.00 93.81 185 GLY A C 1
ATOM 1436 O O . GLY A 1 185 ? -17.426 4.097 21.284 1.00 93.81 185 GLY A O 1
ATOM 1437 N N . PRO A 1 186 ? -17.947 6.089 22.187 1.00 94.12 186 PRO A N 1
ATOM 1438 C CA . PRO A 1 186 ? -18.360 6.688 20.924 1.00 94.12 186 PRO A CA 1
ATOM 1439 C C . PRO A 1 186 ? -17.217 6.722 19.905 1.00 94.12 186 PRO A C 1
ATOM 1441 O O . PRO A 1 186 ? -16.134 7.237 20.196 1.00 94.12 186 PRO A O 1
ATOM 1444 N N . ILE A 1 187 ? -17.493 6.239 18.695 1.00 97.19 187 ILE A N 1
ATOM 1445 C CA . ILE A 1 187 ? -16.538 6.234 17.583 1.00 97.19 187 ILE A CA 1
ATOM 1446 C C . ILE A 1 187 ? -16.321 7.673 17.113 1.00 97.19 187 ILE A C 1
ATOM 1448 O O . ILE A 1 187 ? -17.261 8.351 16.704 1.00 97.19 187 ILE A O 1
ATOM 1452 N N . GLN A 1 188 ? -15.077 8.136 17.178 1.00 96.56 188 GLN A N 1
ATOM 1453 C CA . GLN A 1 188 ? -14.675 9.494 16.802 1.00 96.56 188 GLN A CA 1
ATOM 1454 C C . GLN A 1 188 ? -14.265 9.594 15.330 1.00 96.56 188 GLN A C 1
ATOM 1456 O O . GLN A 1 188 ? -14.449 10.638 14.698 1.00 96.56 188 GLN A O 1
ATOM 1461 N N . ALA A 1 189 ? -13.690 8.513 14.803 1.00 97.88 189 ALA A N 1
ATOM 1462 C CA . ALA A 1 189 ? -13.129 8.404 13.463 1.00 97.88 189 ALA A CA 1
ATOM 1463 C C . ALA A 1 189 ? -13.020 6.926 13.052 1.00 97.88 189 ALA A C 1
ATOM 1465 O O . ALA A 1 189 ? -13.170 6.028 13.887 1.00 97.88 189 ALA A O 1
ATOM 1466 N N . VAL A 1 190 ? -12.710 6.680 11.782 1.00 98.62 190 VAL A N 1
ATOM 1467 C CA . VAL A 1 190 ? -12.443 5.338 11.249 1.00 98.62 190 VAL A CA 1
ATOM 1468 C C . VAL A 1 190 ? -11.078 5.295 10.575 1.00 98.62 190 VAL A C 1
ATOM 1470 O O . VAL A 1 190 ? -10.631 6.288 9.997 1.00 98.62 190 VAL A O 1
ATOM 1473 N N . ALA A 1 191 ? -10.399 4.154 10.635 1.00 98.81 191 ALA A N 1
ATOM 1474 C CA . ALA A 1 191 ? -9.117 3.993 9.967 1.00 98.81 191 ALA A CA 1
ATOM 1475 C C . ALA A 1 191 ? -8.917 2.600 9.375 1.00 98.81 191 ALA A C 1
ATOM 1477 O O . ALA A 1 191 ? -9.380 1.601 9.922 1.00 98.81 191 ALA A O 1
ATOM 1478 N N . VAL A 1 192 ? -8.150 2.548 8.288 1.00 98.88 192 VAL A N 1
ATOM 1479 C CA . VAL A 1 192 ? -7.504 1.316 7.831 1.00 98.88 192 VAL A CA 1
ATOM 1480 C C . VAL A 1 192 ? -6.015 1.411 8.143 1.00 98.88 192 VAL A C 1
ATOM 1482 O O . VAL A 1 192 ? -5.368 2.397 7.786 1.00 98.88 192 VAL A O 1
ATOM 1485 N N . VAL A 1 193 ? -5.472 0.402 8.824 1.00 98.81 193 VAL A N 1
ATOM 1486 C CA . VAL A 1 193 ? -4.030 0.294 9.093 1.00 98.81 193 VAL A CA 1
ATOM 1487 C C . VAL A 1 193 ? -3.466 -0.848 8.257 1.00 98.81 193 VAL A C 1
ATOM 1489 O O . VAL A 1 193 ? -3.919 -1.978 8.377 1.00 98.81 193 VAL A O 1
ATOM 1492 N N . LEU A 1 194 ? -2.495 -0.554 7.398 1.00 98.75 194 LEU A N 1
ATOM 1493 C CA . LEU A 1 194 ? -1.875 -1.505 6.481 1.00 98.75 194 LEU A CA 1
ATOM 1494 C C . LEU A 1 194 ? -0.459 -1.842 6.979 1.00 98.75 194 LEU A C 1
ATOM 1496 O O . LEU A 1 194 ? 0.392 -0.945 7.029 1.00 98.75 194 LEU A O 1
ATOM 1500 N N . PRO A 1 195 ? -0.192 -3.095 7.379 1.00 97.56 195 PRO A N 1
ATOM 1501 C CA . PRO A 1 195 ? 1.136 -3.508 7.825 1.00 97.56 195 PRO A CA 1
ATOM 1502 C C . PRO A 1 195 ? 2.119 -3.623 6.645 1.00 97.56 195 PRO A C 1
ATOM 1504 O O . PRO A 1 195 ? 1.712 -3.546 5.486 1.00 97.56 195 PRO A O 1
ATOM 1507 N N . ASP A 1 196 ? 3.410 -3.839 6.922 1.00 97.00 196 ASP A N 1
ATOM 1508 C CA . ASP A 1 196 ? 4.299 -4.405 5.897 1.00 97.00 196 ASP A CA 1
ATOM 1509 C C . ASP A 1 196 ? 3.898 -5.864 5.614 1.00 97.00 196 ASP A C 1
ATOM 1511 O O . ASP A 1 196 ? 3.332 -6.533 6.479 1.00 97.00 196 ASP A O 1
ATOM 1515 N N . ALA A 1 197 ? 4.208 -6.376 4.421 1.00 96.31 197 ALA A N 1
ATOM 1516 C CA . ALA A 1 197 ? 3.813 -7.722 4.008 1.00 96.31 197 ALA A CA 1
ATOM 1517 C C . ALA A 1 197 ? 4.312 -8.844 4.933 1.00 96.31 197 ALA A C 1
ATOM 1519 O O . ALA A 1 197 ? 3.658 -9.880 5.033 1.00 96.31 197 ALA A O 1
ATOM 1520 N N . ASP A 1 198 ? 5.433 -8.658 5.634 1.00 94.00 198 ASP A N 1
ATOM 1521 C CA . ASP A 1 198 ? 5.961 -9.682 6.545 1.00 94.00 198 ASP A CA 1
ATOM 1522 C C . ASP A 1 198 ? 5.495 -9.516 7.999 1.00 94.00 198 ASP A C 1
ATOM 1524 O O . ASP A 1 198 ? 5.936 -10.254 8.886 1.00 94.00 198 ASP A O 1
ATOM 1528 N N . TRP A 1 199 ? 4.589 -8.574 8.269 1.00 96.06 199 TRP A N 1
ATOM 1529 C CA . TRP A 1 199 ? 3.997 -8.375 9.589 1.00 96.06 199 TRP A CA 1
ATOM 1530 C C . TRP A 1 199 ? 2.561 -8.888 9.595 1.00 96.06 199 TRP A C 1
ATOM 1532 O O . TRP A 1 199 ? 1.702 -8.384 8.872 1.00 96.06 199 TRP A O 1
ATOM 1542 N N . THR A 1 200 ? 2.270 -9.871 10.450 1.00 97.25 200 THR A N 1
ATOM 1543 C CA . THR A 1 200 ? 0.878 -10.301 10.628 1.00 97.25 200 THR A CA 1
ATOM 1544 C C . THR A 1 200 ? 0.065 -9.202 11.323 1.00 97.25 200 THR A C 1
ATOM 1546 O O . THR A 1 200 ? 0.639 -8.379 12.052 1.00 97.25 200 THR A O 1
ATOM 1549 N N . PRO A 1 201 ? -1.270 -9.190 11.167 1.00 97.69 201 PRO A N 1
ATOM 1550 C CA . PRO A 1 201 ? -2.135 -8.286 11.915 1.00 97.69 201 PRO A CA 1
ATOM 1551 C C . PRO A 1 201 ? -1.869 -8.292 13.425 1.00 97.69 201 PRO A C 1
ATOM 1553 O O . PRO A 1 201 ? -1.778 -7.231 14.037 1.00 97.69 201 PRO A O 1
ATOM 1556 N N . GLU A 1 202 ? -1.660 -9.470 14.018 1.00 97.19 202 GLU A N 1
ATOM 1557 C CA . GLU A 1 202 ? -1.353 -9.648 15.441 1.00 97.19 202 GLU A CA 1
ATOM 1558 C C . GLU A 1 202 ? -0.019 -9.004 15.823 1.00 97.19 202 GLU A C 1
ATOM 1560 O O . GLU A 1 202 ? 0.088 -8.401 16.892 1.00 97.19 202 GLU A O 1
ATOM 1565 N N . MET A 1 203 ? 0.993 -9.086 14.951 1.00 96.62 203 MET A N 1
ATOM 1566 C CA . MET A 1 203 ? 2.261 -8.387 15.160 1.00 96.62 203 MET A CA 1
ATOM 1567 C C . MET A 1 203 ? 2.075 -6.872 15.143 1.00 96.62 203 MET A C 1
ATOM 1569 O O . MET A 1 203 ? 2.566 -6.179 16.034 1.00 96.62 203 MET A O 1
ATOM 1573 N N . ALA A 1 204 ? 1.311 -6.362 14.177 1.00 96.06 204 ALA A N 1
ATOM 1574 C CA . ALA A 1 204 ? 1.051 -4.934 14.008 1.00 96.06 204 ALA A CA 1
ATOM 1575 C C . ALA A 1 204 ? 0.232 -4.309 15.157 1.00 96.06 204 ALA A C 1
ATOM 1577 O O . ALA A 1 204 ? 0.271 -3.093 15.350 1.00 96.06 204 ALA A O 1
ATOM 1578 N N . VAL A 1 205 ? -0.477 -5.118 15.953 1.00 96.00 205 VAL A N 1
ATOM 1579 C CA . VAL A 1 205 ? -1.162 -4.668 17.181 1.00 96.00 205 VAL A CA 1
ATOM 1580 C C . VAL A 1 205 ? -0.412 -5.018 18.472 1.00 96.00 205 VAL A C 1
ATOM 1582 O O . VAL A 1 205 ? -0.885 -4.677 19.554 1.00 96.00 205 VAL A O 1
ATOM 1585 N N . GLY A 1 206 ? 0.753 -5.668 18.387 1.00 94.19 206 GLY A N 1
ATOM 1586 C CA . GLY A 1 206 ? 1.563 -6.053 19.548 1.00 94.19 206 GLY A CA 1
ATOM 1587 C C . GLY A 1 206 ? 1.056 -7.278 20.320 1.00 94.19 206 GLY A C 1
ATOM 1588 O O . GLY A 1 206 ? 1.427 -7.460 21.477 1.00 94.19 206 GLY A O 1
ATOM 1589 N N . LEU A 1 207 ? 0.217 -8.118 19.707 1.00 93.56 207 LEU A N 1
ATOM 1590 C CA . LEU A 1 207 ? -0.230 -9.395 20.280 1.00 93.56 207 LEU A CA 1
ATOM 1591 C C . LEU A 1 207 ? 0.732 -10.551 19.980 1.00 93.56 207 LEU A C 1
ATOM 1593 O O . LEU A 1 207 ? 0.719 -11.558 20.684 1.00 93.56 207 LEU A O 1
ATOM 1597 N N . ALA A 1 208 ? 1.571 -10.412 18.953 1.00 92.12 208 ALA A N 1
ATOM 1598 C CA . ALA A 1 208 ? 2.579 -11.396 18.579 1.00 92.12 208 ALA A CA 1
ATOM 1599 C C . ALA A 1 208 ? 3.885 -10.721 18.136 1.00 92.12 208 ALA A C 1
ATOM 1601 O O . ALA A 1 208 ? 3.897 -9.564 17.727 1.00 92.12 208 ALA A O 1
ATOM 1602 N N . GLY A 1 209 ? 4.996 -11.461 18.175 1.00 85.88 209 GLY A N 1
ATOM 1603 C CA . GLY A 1 209 ? 6.298 -10.960 17.726 1.00 85.88 209 GLY A CA 1
ATOM 1604 C C . GLY A 1 209 ? 6.800 -9.734 18.502 1.00 85.88 209 GLY A C 1
ATOM 1605 O O . GLY A 1 209 ? 6.308 -9.400 19.577 1.00 85.88 209 GLY A O 1
ATOM 1606 N N . GLN A 1 210 ? 7.829 -9.082 17.960 1.00 85.62 210 GLN A N 1
ATOM 1607 C CA . GLN A 1 210 ? 8.399 -7.852 18.514 1.00 85.62 210 GLN A CA 1
ATOM 1608 C C . GLN A 1 210 ? 8.607 -6.843 17.383 1.00 85.62 210 GLN A C 1
ATOM 1610 O O . GLN A 1 210 ? 9.619 -6.878 16.687 1.00 85.62 210 GLN A O 1
ATOM 1615 N N . LEU A 1 211 ? 7.629 -5.956 17.193 1.00 91.88 211 LEU A N 1
ATOM 1616 C CA . LEU A 1 211 ? 7.767 -4.778 16.338 1.00 91.88 211 LEU A CA 1
ATOM 1617 C C . LEU A 1 211 ? 8.069 -3.535 17.187 1.00 91.88 211 LEU A C 1
ATOM 1619 O O . LEU A 1 211 ? 7.680 -3.481 18.359 1.00 91.88 211 LEU A O 1
ATOM 1623 N N . PRO A 1 212 ? 8.739 -2.511 16.626 1.00 90.31 212 PRO A N 1
ATOM 1624 C CA . PRO A 1 212 ? 8.913 -1.237 17.310 1.00 90.31 212 PRO A CA 1
ATOM 1625 C C . PRO A 1 212 ? 7.557 -0.657 17.762 1.00 90.31 212 PRO A C 1
ATOM 1627 O O . PRO A 1 212 ? 6.652 -0.532 16.938 1.00 90.31 212 PRO A O 1
ATOM 1630 N N . PRO A 1 213 ? 7.393 -0.200 19.018 1.00 88.25 213 PRO A N 1
ATOM 1631 C CA . PRO A 1 213 ? 6.108 0.334 19.495 1.00 88.25 213 PRO A CA 1
ATOM 1632 C C . PRO A 1 213 ? 5.540 1.478 18.638 1.00 88.25 213 PRO A C 1
ATOM 1634 O O . PRO A 1 213 ? 4.330 1.682 18.567 1.00 88.25 213 PRO A O 1
ATOM 1637 N N . VAL A 1 214 ? 6.416 2.221 17.951 1.00 86.69 214 VAL A N 1
ATOM 1638 C CA . VAL A 1 214 ? 6.033 3.323 17.061 1.00 86.69 214 VAL A CA 1
ATOM 1639 C C . VAL A 1 214 ? 5.238 2.866 15.829 1.00 86.69 214 VAL A C 1
ATOM 1641 O O . VAL A 1 214 ? 4.445 3.659 15.318 1.00 86.69 214 VAL A O 1
ATOM 1644 N N . VAL A 1 215 ? 5.374 1.611 15.383 1.00 90.31 215 VAL A N 1
ATOM 1645 C CA . VAL A 1 215 ? 4.599 1.071 14.248 1.00 90.31 215 VAL A CA 1
ATOM 1646 C C . VAL A 1 215 ? 3.293 0.399 14.677 1.00 90.31 215 VAL A C 1
ATOM 1648 O O . VAL A 1 215 ? 2.386 0.248 13.864 1.00 90.31 215 VAL A O 1
ATOM 1651 N N . CYS A 1 216 ? 3.126 0.107 15.971 1.00 92.31 216 CYS A N 1
ATOM 1652 C CA . CYS A 1 216 ? 1.875 -0.397 16.542 1.00 92.31 216 CYS A CA 1
ATOM 1653 C C . CYS A 1 216 ? 0.871 0.752 16.747 1.00 92.31 216 CYS A C 1
ATOM 1655 O O . CYS A 1 216 ? 0.581 1.180 17.868 1.00 92.31 216 CYS A O 1
ATOM 1657 N N . SER A 1 217 ? 0.411 1.364 15.656 1.00 94.12 217 SER A N 1
ATOM 1658 C CA . SER A 1 217 ? -0.485 2.530 15.693 1.00 94.12 217 SER A CA 1
ATOM 1659 C C . SER A 1 217 ? -1.946 2.165 15.946 1.00 94.12 217 SER A C 1
ATOM 1661 O O . SER A 1 217 ? -2.630 2.911 16.644 1.00 94.12 217 SER A O 1
ATOM 1663 N N . ALA A 1 218 ? -2.420 1.014 15.460 1.00 96.81 218 ALA A N 1
ATOM 1664 C CA . ALA A 1 218 ? -3.826 0.622 15.571 1.00 96.81 218 ALA A CA 1
ATOM 1665 C C . ALA A 1 218 ? -4.362 0.6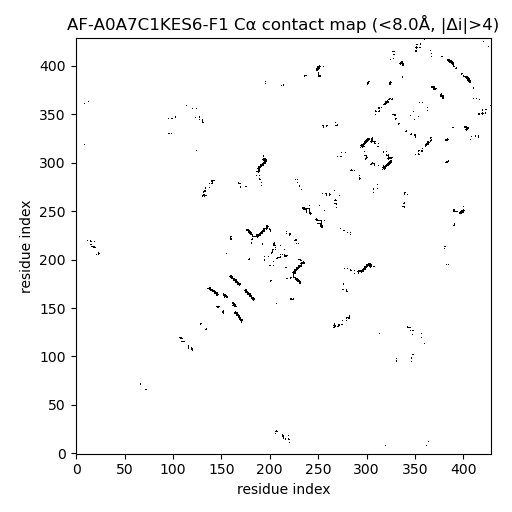15 17.021 1.00 96.81 218 ALA A C 1
ATOM 1667 O O . ALA A 1 218 ? -5.413 1.216 17.246 1.00 96.81 218 ALA A O 1
ATOM 1668 N N . PRO A 1 219 ? -3.660 0.061 18.033 1.00 96.50 219 PRO A N 1
ATOM 1669 C CA . PRO A 1 219 ? -4.145 0.116 19.414 1.00 96.50 219 PRO A CA 1
ATOM 1670 C C . PRO A 1 219 ? -4.234 1.538 19.985 1.00 96.50 219 PRO A C 1
ATOM 1672 O O . PRO A 1 219 ? -5.189 1.857 20.687 1.00 96.50 219 PRO A O 1
ATOM 1675 N N . ARG A 1 220 ? -3.280 2.420 19.648 1.00 94.38 220 ARG A N 1
ATOM 1676 C CA . ARG A 1 220 ? -3.297 3.836 20.068 1.00 94.38 220 ARG A CA 1
ATOM 1677 C C . ARG A 1 220 ? -4.480 4.586 19.456 1.00 94.38 220 ARG A C 1
ATOM 1679 O O . ARG A 1 220 ? -5.126 5.379 20.134 1.00 94.38 220 ARG A O 1
ATOM 1686 N N . LEU A 1 221 ? -4.779 4.310 18.187 1.00 97.19 221 LEU A N 1
ATOM 1687 C CA . LEU A 1 221 ? -5.954 4.840 17.497 1.00 97.19 221 LEU A CA 1
ATOM 1688 C C . LEU A 1 221 ? -7.247 4.347 18.167 1.00 97.19 221 LEU A C 1
ATOM 1690 O O . 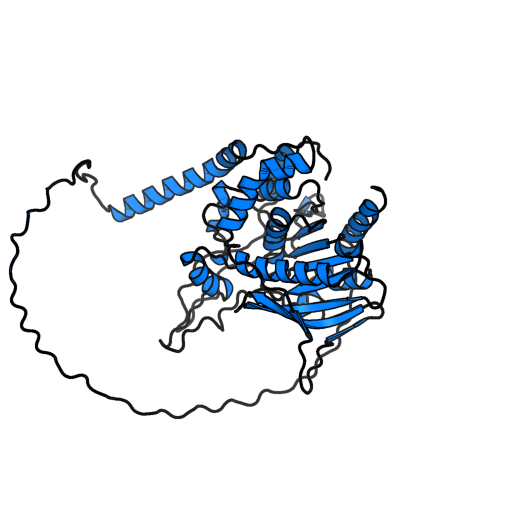LEU A 1 221 ? -8.108 5.157 18.509 1.00 97.19 221 LEU A O 1
ATOM 1694 N N . ALA A 1 222 ? -7.355 3.044 18.430 1.00 97.62 222 ALA A N 1
ATOM 1695 C CA . ALA A 1 222 ? -8.523 2.449 19.077 1.00 97.62 222 ALA A CA 1
ATOM 1696 C C . ALA A 1 222 ? -8.760 2.988 20.493 1.00 97.62 222 ALA A C 1
ATOM 1698 O O . ALA A 1 222 ? -9.887 3.348 20.839 1.00 97.62 222 ALA A O 1
ATOM 1699 N N . GLN A 1 223 ? -7.693 3.149 21.281 1.00 96.12 223 GLN A N 1
ATOM 1700 C CA . GLN A 1 223 ? -7.751 3.766 22.608 1.00 96.12 223 GLN A CA 1
ATOM 1701 C C . GLN A 1 223 ? -8.283 5.205 22.563 1.00 96.12 223 GLN A C 1
ATOM 1703 O O . GLN A 1 223 ? -8.937 5.657 23.501 1.00 96.12 223 GLN A O 1
ATOM 1708 N N . ALA A 1 224 ? -8.051 5.908 21.456 1.00 95.69 224 ALA A N 1
ATOM 1709 C CA . ALA A 1 224 ? -8.532 7.260 21.227 1.00 95.69 224 ALA A CA 1
ATOM 1710 C C . ALA A 1 224 ? -9.927 7.339 20.569 1.00 95.69 224 ALA A C 1
ATOM 1712 O O . ALA A 1 224 ? -10.353 8.412 20.140 1.00 95.69 224 ALA A O 1
ATOM 1713 N N . GLY A 1 225 ? -10.646 6.215 20.483 1.00 96.94 225 GLY A N 1
ATOM 1714 C CA . GLY A 1 225 ? -11.999 6.151 19.930 1.00 96.94 225 GLY A CA 1
ATOM 1715 C C . GLY A 1 225 ? -12.060 5.991 18.410 1.00 96.94 225 GLY A C 1
ATOM 1716 O O . GLY A 1 225 ? -13.108 6.249 17.821 1.00 96.94 225 GLY A O 1
ATOM 1717 N N . VAL A 1 226 ? -10.970 5.591 17.751 1.00 98.25 226 VAL A N 1
ATOM 1718 C CA . VAL A 1 226 ? -10.961 5.314 16.306 1.00 98.25 226 VAL A CA 1
ATOM 1719 C C . VAL A 1 226 ? -11.279 3.840 16.063 1.00 98.25 226 VAL A C 1
ATOM 1721 O O . VAL A 1 226 ? -10.574 2.972 16.566 1.00 98.25 226 VAL A O 1
ATOM 1724 N N . ARG A 1 227 ? -12.303 3.529 15.266 1.00 98.62 227 ARG A N 1
ATOM 1725 C CA . ARG A 1 227 ? -12.551 2.143 14.836 1.00 98.62 227 ARG A CA 1
ATOM 1726 C C . ARG A 1 227 ? -11.578 1.778 13.719 1.00 98.62 227 ARG A C 1
ATOM 1728 O O . ARG A 1 227 ? -11.503 2.498 12.723 1.00 98.62 227 ARG A O 1
ATOM 1735 N N . VAL A 1 228 ? -10.842 0.679 13.875 1.00 98.88 228 VAL A N 1
ATOM 1736 C CA . VAL A 1 228 ? -9.760 0.309 12.948 1.00 98.88 228 VAL A CA 1
ATOM 1737 C C . VAL A 1 228 ? -10.004 -1.060 12.328 1.00 98.88 228 VAL A C 1
ATOM 1739 O O . VAL A 1 228 ? -10.210 -2.024 13.059 1.00 98.88 228 VAL A O 1
ATOM 1742 N N . LEU A 1 229 ? -9.904 -1.156 11.000 1.00 98.88 229 LEU A N 1
ATOM 1743 C CA . LEU A 1 229 ? -9.687 -2.429 10.306 1.00 98.88 229 LEU A CA 1
ATOM 1744 C C . LEU A 1 229 ? -8.222 -2.558 9.883 1.00 98.88 229 LEU A C 1
ATOM 1746 O O . LEU A 1 229 ? -7.637 -1.626 9.330 1.00 98.88 229 LEU A O 1
ATOM 1750 N N . LEU A 1 230 ? -7.636 -3.721 10.146 1.00 98.81 230 LEU A N 1
ATOM 1751 C CA . LEU A 1 230 ? -6.242 -4.034 9.854 1.00 98.81 230 LEU A CA 1
ATOM 1752 C C . LEU A 1 230 ? -6.185 -5.354 9.064 1.00 98.81 230 LEU A C 1
ATOM 1754 O O . LEU A 1 230 ? -6.264 -6.417 9.681 1.00 98.81 230 LEU A O 1
ATOM 1758 N N . PRO A 1 231 ? -6.100 -5.319 7.720 1.00 98.69 231 PRO A N 1
ATOM 1759 C CA . PRO A 1 231 ? -6.007 -6.527 6.902 1.00 98.69 231 PRO A CA 1
ATOM 1760 C C . PRO A 1 231 ? -4.659 -7.233 7.032 1.00 98.69 231 PRO A C 1
ATOM 1762 O O . PRO A 1 231 ? -3.617 -6.601 7.207 1.00 98.69 231 PRO A O 1
ATOM 1765 N N . ALA A 1 232 ? -4.680 -8.552 6.853 1.00 98.31 232 ALA A N 1
ATOM 1766 C CA . ALA A 1 232 ? -3.493 -9.306 6.490 1.00 98.31 232 ALA A CA 1
ATOM 1767 C C . ALA A 1 232 ? -3.107 -8.995 5.035 1.00 98.31 232 ALA A C 1
ATOM 1769 O O . ALA A 1 232 ? -3.959 -8.986 4.146 1.00 98.31 232 ALA A O 1
ATOM 1770 N N . LEU A 1 233 ? -1.817 -8.758 4.799 1.00 98.38 233 LEU A N 1
ATOM 1771 C CA . LEU A 1 233 ? -1.246 -8.655 3.457 1.00 98.38 233 LEU A CA 1
ATOM 1772 C C . LEU A 1 233 ? -0.577 -9.973 3.060 1.00 98.38 233 LEU A C 1
ATOM 1774 O O . LEU A 1 233 ? -0.226 -10.796 3.911 1.00 98.38 233 LEU A O 1
ATOM 1778 N N . ILE A 1 234 ? -0.393 -10.181 1.757 1.00 98.12 234 ILE A N 1
ATOM 1779 C CA . ILE A 1 234 ? 0.281 -11.380 1.254 1.00 98.12 234 ILE A CA 1
ATOM 1780 C C . ILE A 1 234 ? 1.769 -11.300 1.613 1.00 98.12 234 ILE A C 1
ATOM 1782 O O . ILE A 1 234 ? 2.460 -10.368 1.211 1.00 98.12 234 ILE A O 1
ATOM 1786 N N . ASN A 1 235 ? 2.278 -12.281 2.353 1.00 97.12 235 ASN A N 1
ATOM 1787 C CA . ASN A 1 235 ? 3.653 -12.263 2.862 1.00 97.12 235 ASN A CA 1
ATOM 1788 C C . ASN A 1 235 ? 4.699 -12.695 1.819 1.00 97.12 235 ASN A C 1
ATOM 1790 O O . ASN A 1 235 ? 4.367 -13.191 0.741 1.00 97.12 235 ASN A O 1
ATOM 1794 N N . ARG A 1 236 ? 5.988 -12.527 2.140 1.00 96.88 236 ARG A N 1
ATOM 1795 C CA . ARG A 1 236 ? 7.092 -12.826 1.213 1.00 96.88 236 ARG A CA 1
ATOM 1796 C C . ARG A 1 236 ? 7.634 -14.263 1.304 1.00 96.88 236 ARG A C 1
ATOM 1798 O O . ARG A 1 236 ? 8.676 -14.557 0.719 1.00 96.88 236 ARG A O 1
ATOM 1805 N N . ARG A 1 237 ? 6.957 -15.182 2.006 1.00 96.56 237 ARG A N 1
ATOM 1806 C CA . ARG A 1 237 ? 7.342 -16.612 2.059 1.00 96.56 237 ARG A CA 1
ATOM 1807 C C . ARG A 1 237 ? 7.050 -17.293 0.725 1.00 96.56 237 ARG A C 1
ATOM 1809 O O . ARG A 1 237 ? 6.362 -16.736 -0.110 1.00 96.56 237 ARG A O 1
ATOM 1816 N N . ASP A 1 238 ? 7.554 -18.506 0.516 1.00 96.81 238 ASP A N 1
ATOM 1817 C CA . ASP A 1 238 ? 7.319 -19.299 -0.702 1.00 96.81 238 ASP A CA 1
ATOM 1818 C C . ASP A 1 238 ? 6.614 -20.634 -0.427 1.00 96.81 238 ASP A C 1
ATOM 1820 O O . ASP A 1 238 ? 6.358 -21.409 -1.346 1.00 96.81 238 ASP A O 1
ATOM 1824 N N . ASP A 1 239 ? 6.310 -20.964 0.828 1.00 95.25 239 ASP A N 1
ATOM 1825 C CA . ASP A 1 239 ? 5.852 -22.291 1.259 1.00 95.25 239 ASP A CA 1
ATOM 1826 C C . ASP A 1 239 ? 4.588 -22.789 0.532 1.00 95.25 239 ASP A C 1
ATOM 1828 O O . ASP A 1 239 ? 4.497 -23.990 0.263 1.00 95.25 239 ASP A O 1
ATOM 1832 N N . LEU A 1 240 ? 3.708 -21.881 0.096 1.00 95.38 240 LEU A N 1
ATOM 1833 C CA . LEU A 1 240 ? 2.467 -22.164 -0.635 1.00 95.38 240 LEU A CA 1
ATOM 1834 C C . LEU A 1 240 ? 2.595 -22.099 -2.168 1.00 95.38 240 LEU A C 1
ATOM 1836 O O . LEU A 1 240 ? 1.641 -22.432 -2.871 1.00 95.38 240 LEU A O 1
ATOM 1840 N N . CYS A 1 241 ? 3.757 -21.726 -2.710 1.00 95.38 241 CYS A N 1
ATOM 1841 C CA . CYS A 1 241 ? 3.988 -21.599 -4.153 1.00 95.38 241 CYS A CA 1
ATOM 1842 C C . CYS A 1 241 ? 4.255 -22.969 -4.797 1.00 95.38 241 CYS A C 1
ATOM 1844 O O . CYS A 1 241 ? 5.374 -23.301 -5.208 1.00 95.38 241 CYS A O 1
ATOM 1846 N N . VAL A 1 242 ? 3.216 -23.804 -4.823 1.00 93.81 242 VAL A N 1
ATOM 1847 C CA . VAL A 1 242 ? 3.259 -25.188 -5.299 1.00 93.81 242 VAL A CA 1
ATOM 1848 C C . VAL A 1 242 ? 2.101 -25.483 -6.248 1.00 93.81 242 VAL A C 1
ATOM 1850 O O . VAL A 1 242 ? 0.966 -25.074 -6.026 1.00 93.81 242 VAL A O 1
ATOM 1853 N N . ASN A 1 243 ? 2.371 -26.260 -7.295 1.00 90.44 243 ASN A N 1
ATOM 1854 C CA . ASN A 1 243 ? 1.354 -26.849 -8.153 1.00 90.44 243 ASN A CA 1
ATOM 1855 C C . ASN A 1 243 ? 1.403 -28.381 -8.020 1.00 90.44 243 ASN A C 1
ATOM 1857 O O . ASN A 1 243 ? 2.237 -29.033 -8.663 1.00 90.44 243 ASN A O 1
ATOM 1861 N N . PRO A 1 244 ? 0.506 -28.979 -7.212 1.00 90.31 244 PRO A N 1
ATOM 1862 C CA . PRO A 1 244 ? 0.520 -30.416 -6.964 1.00 90.31 244 PRO A CA 1
ATOM 1863 C C . PRO A 1 244 ? 0.142 -31.236 -8.202 1.00 90.31 244 PRO A C 1
ATOM 1865 O O . PRO A 1 244 ? 0.576 -32.378 -8.314 1.00 90.31 244 PRO A O 1
ATOM 1868 N N . ARG A 1 245 ? -0.609 -30.669 -9.162 1.00 92.75 245 ARG A N 1
ATOM 1869 C CA . ARG A 1 245 ? -1.037 -31.389 -10.377 1.00 92.75 245 ARG A CA 1
ATOM 1870 C C . ARG A 1 245 ? 0.133 -31.741 -11.292 1.00 92.75 245 ARG A C 1
ATOM 1872 O O . ARG A 1 245 ? 0.086 -32.761 -11.966 1.00 92.75 245 ARG A O 1
ATOM 1879 N N . ILE A 1 246 ? 1.170 -30.906 -11.304 1.00 91.56 246 ILE A N 1
ATOM 1880 C CA . ILE A 1 246 ? 2.389 -31.122 -12.099 1.00 91.56 246 ILE A CA 1
ATOM 1881 C C . ILE A 1 246 ? 3.618 -31.413 -11.229 1.00 91.56 246 ILE A C 1
ATOM 1883 O O . ILE A 1 246 ? 4.733 -31.463 -11.742 1.00 91.56 246 ILE A O 1
ATOM 1887 N N . GLY A 1 247 ? 3.430 -31.568 -9.914 1.00 91.00 247 GLY A N 1
ATOM 1888 C CA . GLY A 1 247 ? 4.503 -31.857 -8.963 1.00 91.00 247 GLY A CA 1
ATOM 1889 C C . GLY A 1 247 ? 5.613 -30.802 -8.925 1.00 91.00 247 GLY A C 1
ATOM 1890 O O . GLY A 1 247 ? 6.772 -31.161 -8.731 1.00 91.00 247 GLY A O 1
ATOM 1891 N N . ARG A 1 248 ? 5.292 -29.517 -9.142 1.00 92.00 248 ARG A N 1
ATOM 1892 C CA . ARG A 1 248 ? 6.285 -28.426 -9.154 1.00 92.00 248 ARG A CA 1
ATOM 1893 C C . ARG A 1 248 ? 6.104 -27.466 -7.989 1.00 92.00 248 ARG A C 1
ATOM 1895 O O . ARG A 1 248 ? 4.981 -27.161 -7.602 1.00 92.00 248 ARG A O 1
ATOM 1902 N N . ALA A 1 249 ? 7.218 -26.957 -7.481 1.00 95.56 249 ALA A N 1
ATOM 1903 C CA . ALA A 1 249 ? 7.279 -25.879 -6.505 1.00 95.56 249 ALA A CA 1
ATOM 1904 C C . ALA A 1 249 ? 8.265 -24.808 -6.990 1.00 95.56 249 ALA A C 1
ATOM 1906 O O . ALA A 1 249 ? 9.162 -25.096 -7.785 1.00 95.56 249 ALA A O 1
ATOM 1907 N N . THR A 1 250 ? 8.107 -23.578 -6.516 1.00 96.44 250 THR A N 1
ATOM 1908 C CA . THR A 1 250 ? 8.996 -22.455 -6.848 1.00 96.44 250 THR A CA 1
ATOM 1909 C C . THR A 1 250 ? 9.552 -21.821 -5.580 1.00 96.44 250 THR A C 1
ATOM 1911 O O . THR A 1 250 ? 8.977 -21.991 -4.507 1.00 96.44 250 THR A O 1
ATOM 1914 N N . ASN A 1 251 ? 10.650 -21.071 -5.696 1.00 97.31 251 ASN A N 1
ATOM 1915 C CA . ASN A 1 251 ? 11.113 -20.172 -4.628 1.00 97.31 251 ASN A CA 1
ATOM 1916 C C . ASN A 1 251 ? 10.552 -18.743 -4.772 1.00 97.31 251 ASN A C 1
ATOM 1918 O O . ASN A 1 251 ? 11.021 -17.842 -4.088 1.00 97.31 251 ASN A O 1
ATOM 1922 N N . GLN A 1 252 ? 9.590 -18.526 -5.675 1.00 97.44 252 GLN A N 1
ATOM 1923 C CA . GLN A 1 252 ? 8.866 -17.258 -5.791 1.00 97.44 252 GLN A CA 1
ATOM 1924 C C . GLN A 1 252 ? 8.162 -16.964 -4.469 1.00 97.44 252 GLN A C 1
ATOM 1926 O O . GLN A 1 252 ? 7.546 -17.867 -3.893 1.00 97.44 252 GLN A O 1
ATOM 1931 N N . SER A 1 253 ? 8.235 -15.719 -3.998 1.00 97.44 253 SER A N 1
ATOM 1932 C CA . SER A 1 253 ? 7.426 -15.294 -2.855 1.00 97.44 253 SER A CA 1
ATOM 1933 C C . SER A 1 253 ? 5.933 -15.465 -3.175 1.00 97.44 253 SER A C 1
ATOM 1935 O O . SER A 1 253 ? 5.553 -15.483 -4.347 1.00 97.44 253 SER A O 1
ATOM 1937 N N . HIS A 1 254 ? 5.058 -15.580 -2.169 1.00 97.75 254 HIS A N 1
ATOM 1938 C CA . HIS A 1 254 ? 3.608 -15.644 -2.398 1.00 97.75 254 HIS A CA 1
ATOM 1939 C C . HIS A 1 254 ? 3.157 -14.411 -3.187 1.00 97.75 254 HIS A C 1
ATOM 1941 O O . HIS A 1 254 ? 2.321 -14.525 -4.082 1.00 97.75 254 HIS A O 1
ATOM 1947 N N . ARG A 1 255 ? 3.776 -13.255 -2.909 1.00 97.69 255 ARG A N 1
ATOM 1948 C CA . ARG A 1 255 ? 3.557 -12.003 -3.637 1.00 97.69 255 ARG A CA 1
ATOM 1949 C C . ARG A 1 255 ? 3.908 -12.126 -5.119 1.00 97.69 255 ARG A C 1
ATOM 1951 O O . ARG A 1 255 ? 3.042 -11.908 -5.960 1.00 97.69 255 ARG A O 1
ATOM 1958 N N . GLU A 1 256 ? 5.135 -12.528 -5.447 1.00 97.38 256 GLU A N 1
ATOM 1959 C CA . GLU A 1 256 ? 5.580 -12.700 -6.836 1.00 97.38 256 GLU A CA 1
ATOM 1960 C C . GLU A 1 256 ? 4.731 -13.746 -7.566 1.00 97.38 256 GLU A C 1
ATOM 1962 O O . GLU A 1 256 ? 4.301 -13.520 -8.697 1.00 97.38 256 GLU A O 1
ATOM 1967 N N . PHE A 1 257 ? 4.459 -14.877 -6.915 1.00 96.56 257 PHE A N 1
ATOM 1968 C CA . PHE A 1 257 ? 3.695 -15.976 -7.496 1.00 96.56 257 PHE A CA 1
ATOM 1969 C C . PHE A 1 257 ? 2.292 -15.522 -7.918 1.00 96.56 257 PHE A C 1
ATOM 1971 O O . PHE A 1 257 ? 1.869 -15.777 -9.047 1.00 96.56 257 PHE A O 1
ATOM 1978 N N . LEU A 1 258 ? 1.589 -14.790 -7.046 1.00 96.44 258 LEU A N 1
ATOM 1979 C CA . LEU A 1 258 ? 0.284 -14.207 -7.365 1.00 96.44 258 LEU A CA 1
ATOM 1980 C C . LEU A 1 258 ? 0.393 -13.077 -8.393 1.00 96.44 258 LEU A C 1
ATOM 1982 O O . LEU A 1 258 ? -0.416 -13.015 -9.321 1.00 96.44 258 LEU A O 1
ATOM 1986 N N . HIS A 1 259 ? 1.398 -12.207 -8.264 1.00 97.56 259 HIS A N 1
ATOM 1987 C CA . HIS A 1 259 ? 1.583 -11.075 -9.166 1.00 97.56 259 HIS A CA 1
ATOM 1988 C C . HIS A 1 259 ? 1.807 -11.534 -10.608 1.00 97.56 259 HIS A C 1
ATOM 1990 O O . HIS A 1 259 ? 1.174 -11.001 -11.510 1.00 97.56 259 HIS A O 1
ATOM 1996 N N . ARG A 1 260 ? 2.625 -12.567 -10.841 1.00 95.56 260 ARG A N 1
ATOM 1997 C CA . ARG A 1 260 ? 2.871 -13.120 -12.185 1.00 95.56 260 ARG A CA 1
ATOM 1998 C C . ARG A 1 260 ? 1.590 -13.576 -12.881 1.00 95.56 260 ARG A C 1
ATOM 2000 O O . ARG A 1 260 ? 1.425 -13.336 -14.069 1.00 95.56 260 ARG A O 1
ATOM 2007 N N . MET A 1 261 ? 0.672 -14.207 -12.148 1.00 94.06 261 MET A N 1
ATOM 2008 C CA . MET A 1 261 ? -0.622 -14.620 -12.704 1.00 94.06 261 MET A CA 1
ATOM 2009 C C . MET A 1 261 ? -1.546 -13.423 -12.956 1.00 94.06 261 MET A C 1
ATOM 2011 O O . MET A 1 261 ? -2.273 -13.396 -13.946 1.00 94.06 261 MET A O 1
ATOM 2015 N N . ALA A 1 262 ? -1.518 -12.433 -12.063 1.00 94.56 262 ALA A N 1
ATOM 2016 C CA . ALA A 1 262 ? -2.328 -11.226 -12.171 1.00 94.56 262 ALA A CA 1
ATOM 2017 C C . ALA A 1 262 ? -1.885 -10.326 -13.340 1.00 94.56 262 ALA A C 1
ATOM 2019 O O . ALA A 1 262 ? -2.733 -9.835 -14.087 1.00 94.56 262 ALA A O 1
ATOM 2020 N N . TYR A 1 263 ? -0.573 -10.150 -13.511 1.00 94.38 263 TYR A N 1
ATOM 2021 C CA . TYR A 1 263 ? 0.043 -9.200 -14.438 1.00 94.38 263 TYR A CA 1
ATOM 2022 C C . TYR A 1 263 ? -0.338 -9.464 -15.894 1.00 94.38 263 TYR A C 1
ATOM 2024 O O . TYR A 1 263 ? -0.785 -8.557 -16.594 1.00 94.38 263 TYR A O 1
ATOM 2032 N N . GLU A 1 264 ? -0.271 -10.727 -16.322 1.00 93.75 264 GLU A N 1
ATOM 2033 C CA . GLU A 1 264 ? -0.657 -11.158 -17.675 1.00 93.75 264 GLU A CA 1
ATOM 2034 C C . GLU A 1 264 ? -2.133 -10.873 -17.993 1.00 93.75 264 GLU A C 1
ATOM 2036 O O . GLU A 1 264 ? -2.535 -10.748 -19.148 1.00 93.75 264 GLU A O 1
ATOM 2041 N N . LEU A 1 265 ? -2.959 -10.743 -16.954 1.00 93.38 265 LEU A N 1
ATOM 2042 C CA . LEU A 1 265 ? -4.385 -10.461 -17.055 1.00 93.38 265 LEU A CA 1
ATOM 2043 C C . LEU A 1 265 ? -4.712 -8.976 -16.839 1.00 93.38 265 LEU A C 1
ATOM 2045 O O . LEU A 1 265 ? -5.885 -8.637 -16.659 1.00 93.38 265 LEU A O 1
ATOM 2049 N N . GLY A 1 266 ? -3.702 -8.098 -16.821 1.00 91.88 266 GLY A N 1
ATOM 2050 C CA . GLY A 1 266 ? -3.858 -6.663 -16.576 1.00 91.88 266 GLY A CA 1
ATOM 2051 C C . GLY A 1 266 ? -4.232 -6.307 -15.133 1.00 91.88 266 GLY A C 1
ATOM 2052 O O . GLY A 1 266 ? -4.718 -5.202 -14.891 1.00 91.88 266 GLY A O 1
ATOM 2053 N N . ARG A 1 267 ? -4.040 -7.230 -14.181 1.00 94.88 267 ARG A N 1
ATOM 2054 C CA . ARG A 1 267 ? -4.175 -6.982 -12.739 1.00 94.88 267 ARG A CA 1
ATOM 2055 C C . ARG A 1 267 ? -2.807 -6.834 -12.091 1.00 94.88 267 ARG A C 1
ATOM 2057 O O . ARG A 1 267 ? -1.789 -7.206 -12.658 1.00 94.88 267 ARG A O 1
ATOM 2064 N N . THR A 1 268 ? -2.786 -6.338 -10.861 1.00 96.88 268 THR A N 1
ATOM 2065 C CA . THR A 1 268 ? -1.574 -6.331 -10.037 1.00 96.88 268 THR A CA 1
ATOM 2066 C C . THR A 1 268 ? -1.903 -6.868 -8.650 1.00 96.88 268 THR A C 1
ATOM 2068 O O . THR A 1 268 ? -3.044 -6.755 -8.194 1.00 96.88 268 THR A O 1
ATOM 2071 N N . LEU A 1 269 ? -0.909 -7.430 -7.955 1.00 97.38 269 LEU A N 1
ATOM 2072 C CA . LEU A 1 269 ? -1.080 -7.805 -6.548 1.00 97.38 269 LEU A CA 1
ATOM 2073 C C . LEU A 1 269 ? -1.511 -6.598 -5.703 1.00 97.38 269 LEU A C 1
ATOM 2075 O O . LEU A 1 269 ? -2.445 -6.699 -4.911 1.00 97.38 269 LEU A O 1
ATOM 2079 N N . SER A 1 270 ? -0.884 -5.441 -5.925 1.00 96.25 270 SER A N 1
ATOM 2080 C CA . SER A 1 270 ? -1.253 -4.200 -5.245 1.00 96.25 270 SER A CA 1
ATOM 2081 C C . SER A 1 270 ? -2.686 -3.785 -5.533 1.00 96.25 270 SER A C 1
ATOM 2083 O O . SER A 1 270 ? -3.362 -3.322 -4.627 1.00 96.25 270 SER A O 1
ATOM 2085 N N . GLY A 1 271 ? -3.182 -3.999 -6.751 1.00 97.62 271 GLY A N 1
ATOM 2086 C CA . GLY A 1 271 ? -4.583 -3.800 -7.103 1.00 97.62 271 GLY A CA 1
ATOM 2087 C C . GLY A 1 271 ? -5.511 -4.640 -6.230 1.00 97.62 271 GLY A C 1
ATOM 2088 O O . GLY A 1 271 ? -6.449 -4.100 -5.648 1.00 97.62 271 GLY A O 1
ATOM 2089 N N . TYR A 1 272 ? -5.221 -5.930 -6.051 1.00 97.88 272 TYR A N 1
ATOM 2090 C CA . TYR A 1 272 ? -6.011 -6.786 -5.161 1.00 97.88 272 TYR A CA 1
ATOM 2091 C C . TYR A 1 272 ? -5.932 -6.345 -3.694 1.00 97.88 272 TYR A C 1
ATOM 2093 O O . TYR A 1 272 ? -6.971 -6.194 -3.053 1.00 97.88 272 TYR A O 1
ATOM 2101 N N . GLU A 1 273 ? -4.743 -6.052 -3.164 1.00 98.50 273 GLU A N 1
ATOM 2102 C CA . GLU A 1 273 ? -4.594 -5.568 -1.780 1.00 98.50 273 GLU A CA 1
ATOM 2103 C C . GLU A 1 273 ? -5.242 -4.183 -1.571 1.00 98.50 273 GLU A C 1
ATOM 2105 O O . GLU A 1 273 ? -5.789 -3.883 -0.508 1.00 98.50 273 GLU A O 1
ATOM 2110 N N . MET A 1 274 ? -5.279 -3.344 -2.609 1.00 98.62 274 MET A N 1
ATOM 2111 C CA . MET A 1 274 ? -6.048 -2.102 -2.608 1.00 98.62 274 MET A CA 1
ATOM 2112 C C . MET A 1 274 ? -7.556 -2.367 -2.607 1.00 98.62 274 MET A C 1
ATOM 2114 O O . MET A 1 274 ? -8.266 -1.676 -1.884 1.00 98.62 274 MET A O 1
ATOM 2118 N N . GLN A 1 275 ? -8.068 -3.355 -3.353 1.00 98.44 275 GLN A N 1
ATOM 2119 C CA . GLN A 1 275 ? -9.486 -3.735 -3.266 1.00 98.44 275 GLN A CA 1
ATOM 2120 C C . GLN A 1 275 ? -9.845 -4.185 -1.845 1.00 98.44 275 GLN A C 1
ATOM 2122 O O . GLN A 1 275 ? -10.882 -3.763 -1.334 1.00 98.44 275 GLN A O 1
ATOM 2127 N N . ILE A 1 276 ? -8.968 -4.949 -1.179 1.00 98.75 276 ILE A N 1
ATOM 2128 C CA . ILE A 1 276 ? -9.131 -5.356 0.228 1.00 98.75 276 ILE A CA 1
ATOM 2129 C C . ILE A 1 276 ? -9.298 -4.128 1.135 1.00 98.75 276 ILE A C 1
ATOM 2131 O O . ILE A 1 276 ? -10.261 -4.042 1.902 1.00 98.75 276 ILE A O 1
ATOM 2135 N N . ALA A 1 277 ? -8.392 -3.153 1.019 1.00 98.81 277 ALA A N 1
ATOM 2136 C CA . ALA A 1 277 ? -8.439 -1.929 1.813 1.00 98.81 277 ALA A CA 1
ATOM 2137 C C . ALA A 1 277 ? -9.663 -1.055 1.483 1.00 98.81 277 ALA A C 1
ATOM 2139 O O . ALA A 1 277 ? -10.281 -0.486 2.381 1.00 98.81 277 ALA A O 1
ATOM 2140 N N . LEU A 1 278 ? -10.051 -0.962 0.208 1.00 98.81 278 LEU A N 1
ATOM 2141 C CA . LEU A 1 278 ? -11.229 -0.204 -0.217 1.00 98.81 278 LEU A CA 1
ATOM 2142 C C . LEU A 1 278 ? -12.531 -0.853 0.272 1.00 98.81 278 LEU A C 1
ATOM 2144 O O . LEU A 1 278 ? -13.428 -0.133 0.697 1.00 98.81 278 LEU A O 1
ATOM 2148 N N . ALA A 1 279 ? -12.621 -2.186 0.294 1.00 98.81 279 ALA A N 1
ATOM 2149 C CA . ALA A 1 279 ? -13.744 -2.901 0.902 1.00 98.81 279 ALA A CA 1
ATOM 2150 C C . ALA A 1 279 ? -13.818 -2.661 2.420 1.00 98.81 279 ALA A C 1
ATOM 2152 O O . ALA A 1 279 ? -14.904 -2.456 2.961 1.00 98.81 279 ALA A O 1
ATOM 2153 N N . ALA A 1 280 ? -12.670 -2.594 3.106 1.00 98.88 280 ALA A N 1
ATOM 2154 C CA . ALA A 1 280 ? -12.620 -2.211 4.517 1.00 98.88 280 ALA A CA 1
ATOM 2155 C C . ALA A 1 280 ? -13.127 -0.771 4.738 1.00 98.88 280 ALA A C 1
ATOM 2157 O O . ALA A 1 280 ? -13.912 -0.527 5.654 1.00 98.88 280 ALA A O 1
ATOM 2158 N N . ILE A 1 281 ? -12.748 0.176 3.870 1.00 98.75 281 ILE A N 1
ATOM 2159 C CA . ILE A 1 281 ? -13.275 1.553 3.885 1.00 98.75 281 ILE A CA 1
ATOM 2160 C C . ILE A 1 281 ? -14.792 1.563 3.650 1.00 98.75 281 ILE A C 1
ATOM 2162 O O . ILE A 1 281 ? -15.525 2.244 4.372 1.00 98.75 281 ILE A O 1
ATOM 2166 N N . ASP A 1 282 ? -15.273 0.812 2.659 1.00 98.50 282 ASP A N 1
ATOM 2167 C CA . ASP A 1 282 ? -16.698 0.700 2.334 1.00 98.50 282 ASP A CA 1
ATOM 2168 C C . ASP A 1 282 ? -17.491 0.159 3.535 1.00 98.50 282 ASP A C 1
ATOM 2170 O O . ASP A 1 282 ? -18.550 0.692 3.876 1.00 98.50 282 ASP A O 1
ATOM 2174 N N . TRP A 1 283 ? -16.955 -0.844 4.236 1.00 98.69 283 TRP A N 1
ATOM 2175 C CA . TRP A 1 283 ? -17.572 -1.379 5.445 1.00 98.69 283 TRP A CA 1
ATOM 2176 C C . TRP A 1 283 ? -17.560 -0.371 6.601 1.00 98.69 283 TRP A C 1
ATOM 2178 O O . TRP A 1 283 ? -18.614 -0.113 7.186 1.00 98.69 283 TRP A O 1
ATOM 2188 N N . LEU A 1 284 ? -16.407 0.238 6.905 1.00 98.56 284 LEU A N 1
ATOM 2189 C CA . LEU A 1 284 ? -16.256 1.205 8.000 1.00 98.56 284 LEU A CA 1
ATOM 2190 C C . LEU A 1 284 ? -17.189 2.406 7.829 1.00 98.56 284 LEU A C 1
ATOM 2192 O O . LEU A 1 284 ? -17.904 2.775 8.755 1.00 98.56 284 LEU A O 1
ATOM 2196 N N . THR A 1 285 ? -17.213 2.995 6.634 1.00 97.25 285 THR A N 1
ATOM 2197 C CA . THR A 1 285 ? -18.031 4.183 6.350 1.00 97.25 285 THR A CA 1
ATOM 2198 C C . THR A 1 285 ? -19.528 3.885 6.386 1.00 97.25 285 THR A C 1
ATOM 2200 O O . THR A 1 285 ? -20.300 4.714 6.858 1.00 97.25 285 THR A O 1
ATOM 2203 N N . ARG A 1 286 ? -19.953 2.690 5.954 1.00 96.69 286 ARG A N 1
ATOM 2204 C CA . ARG A 1 286 ? -21.359 2.262 6.018 1.00 96.69 286 ARG A CA 1
ATOM 2205 C C . ARG A 1 286 ? -21.832 1.968 7.446 1.00 96.69 286 ARG A C 1
ATOM 2207 O O . ARG A 1 286 ? -23.001 2.194 7.748 1.00 96.69 286 ARG A O 1
ATOM 2214 N N . HIS A 1 287 ? -20.952 1.456 8.306 1.00 96.75 287 HIS A N 1
ATOM 2215 C CA . HIS A 1 287 ? -21.300 0.977 9.653 1.00 96.75 287 HIS A CA 1
ATOM 2216 C C . HIS A 1 287 ? -20.875 1.928 10.780 1.00 96.75 287 HIS A C 1
ATOM 2218 O O . HIS A 1 287 ? -20.937 1.567 11.960 1.00 96.75 287 HIS A O 1
ATOM 2224 N N . THR A 1 288 ? -20.464 3.149 10.442 1.00 95.94 288 THR A N 1
ATOM 2225 C CA . THR A 1 288 ? -20.172 4.214 11.401 1.00 95.94 288 THR A CA 1
ATOM 2226 C C . THR A 1 288 ? -21.044 5.434 11.076 1.00 95.94 288 THR A C 1
ATOM 2228 O O . THR A 1 288 ? -21.030 5.910 9.946 1.00 95.94 288 THR A O 1
ATOM 2231 N N . PRO A 1 289 ? -21.841 5.954 12.026 1.00 87.19 289 PRO A N 1
ATOM 2232 C CA . PRO A 1 289 ? -22.759 7.052 11.744 1.00 87.19 289 PRO A CA 1
ATOM 2233 C C . PRO A 1 289 ? -22.078 8.429 11.762 1.00 87.19 289 PRO A C 1
ATOM 2235 O O . PRO A 1 289 ? -21.155 8.686 12.538 1.00 87.19 289 PRO A O 1
ATOM 2238 N N . GLY A 1 290 ? -22.626 9.350 10.965 1.00 91.25 290 GLY A N 1
ATOM 2239 C CA . GLY A 1 290 ? -22.343 10.785 11.030 1.00 91.25 290 GLY A CA 1
ATOM 2240 C C . GLY A 1 290 ? -20.902 11.169 10.690 1.00 91.25 290 GLY A C 1
ATOM 2241 O O . GLY A 1 290 ? -20.203 10.481 9.952 1.00 91.25 290 GLY A O 1
ATOM 2242 N N . GLU A 1 291 ? -20.446 12.283 11.266 1.00 93.19 291 GLU A N 1
ATOM 2243 C CA . GLU A 1 291 ? -19.133 12.872 10.967 1.00 93.19 291 GLU A CA 1
ATOM 2244 C C . GLU A 1 291 ? -17.947 11.940 11.288 1.00 93.19 291 GLU A C 1
ATOM 2246 O O . GLU A 1 291 ? -16.840 12.165 10.804 1.00 93.19 291 GLU A O 1
ATOM 2251 N N . ALA A 1 292 ? -18.138 10.903 12.111 1.00 94.62 292 ALA A N 1
ATOM 2252 C CA . ALA A 1 292 ? -17.081 9.946 12.429 1.00 94.62 292 ALA A CA 1
ATOM 2253 C C . ALA A 1 292 ? -16.661 9.116 11.204 1.00 94.62 292 ALA A C 1
ATOM 2255 O O . ALA A 1 292 ? -15.468 8.895 11.009 1.00 94.62 292 ALA A O 1
ATOM 2256 N N . ALA A 1 293 ? -17.605 8.723 10.341 1.00 95.56 293 ALA A N 1
ATOM 2257 C CA . ALA A 1 293 ? -17.289 8.026 9.091 1.00 95.56 293 ALA A CA 1
ATOM 2258 C C . ALA A 1 293 ? -16.552 8.921 8.083 1.00 95.56 293 ALA A C 1
ATOM 2260 O O . ALA A 1 293 ? -15.755 8.432 7.287 1.00 95.56 293 ALA A O 1
ATOM 2261 N N . GLU A 1 294 ? -16.780 10.235 8.133 1.00 95.12 294 GLU A N 1
ATOM 2262 C CA . GLU A 1 294 ? -16.099 11.206 7.267 1.00 95.12 294 GLU A CA 1
ATOM 2263 C C . GLU A 1 294 ? -14.652 11.477 7.707 1.00 95.12 294 GLU A C 1
ATOM 2265 O O . GLU A 1 294 ? -13.827 11.938 6.913 1.00 95.12 294 GLU A O 1
ATOM 2270 N N . ARG A 1 295 ? -14.311 11.178 8.966 1.00 96.69 295 ARG A N 1
ATOM 2271 C CA . ARG A 1 295 ? -12.944 11.252 9.500 1.00 96.69 295 ARG A CA 1
ATOM 2272 C C . ARG A 1 295 ? -12.207 9.944 9.234 1.00 96.69 295 ARG A C 1
ATOM 2274 O O . ARG A 1 295 ? -11.829 9.229 10.157 1.00 96.69 295 ARG A O 1
ATOM 2281 N N . LEU A 1 296 ? -12.014 9.646 7.953 1.00 97.94 296 LEU A N 1
ATOM 2282 C CA . LEU A 1 296 ? -11.333 8.442 7.494 1.00 97.94 296 LEU A CA 1
ATOM 2283 C C . LEU A 1 296 ? -9.822 8.659 7.362 1.00 97.94 296 LEU A C 1
ATOM 2285 O O . LEU A 1 296 ? -9.376 9.551 6.631 1.00 97.94 296 LEU A O 1
ATOM 2289 N N . ALA A 1 297 ? -9.048 7.795 8.016 1.00 98.50 297 ALA A N 1
ATOM 2290 C CA . ALA A 1 297 ? -7.595 7.738 7.902 1.00 98.50 297 ALA A CA 1
ATOM 2291 C C . ALA A 1 297 ? -7.106 6.428 7.261 1.00 98.50 297 ALA A C 1
ATOM 2293 O O . ALA A 1 297 ? -7.697 5.368 7.456 1.00 98.50 297 ALA A O 1
ATOM 2294 N N . VAL A 1 298 ? -5.985 6.487 6.543 1.00 98.75 298 VAL A N 1
ATOM 2295 C CA . VAL A 1 298 ? -5.229 5.299 6.119 1.00 98.75 298 VAL A CA 1
ATOM 2296 C C . VAL A 1 298 ? -3.781 5.437 6.569 1.00 98.75 298 VAL A C 1
ATOM 2298 O O . VAL A 1 298 ? -3.098 6.395 6.211 1.00 98.75 298 VAL A O 1
ATOM 2301 N N . ILE A 1 299 ? -3.306 4.491 7.371 1.00 98.44 299 ILE A N 1
ATOM 2302 C CA . ILE A 1 299 ? -1.930 4.457 7.872 1.00 98.44 299 ILE A CA 1
ATOM 2303 C C . ILE A 1 299 ? -1.279 3.213 7.288 1.00 98.44 299 ILE A C 1
ATOM 2305 O O . ILE A 1 299 ? -1.861 2.138 7.365 1.00 98.44 299 ILE A O 1
ATOM 2309 N N . GLY A 1 300 ? -0.093 3.344 6.709 1.00 98.00 300 GLY A N 1
ATOM 2310 C CA . GLY A 1 300 ? 0.614 2.240 6.078 1.00 98.00 300 GLY A CA 1
ATOM 2311 C C . GLY A 1 300 ? 2.084 2.199 6.468 1.00 98.00 300 GLY A C 1
ATOM 2312 O O . GLY A 1 300 ? 2.682 3.252 6.679 1.00 98.00 300 GLY A O 1
ATOM 2313 N N . TYR A 1 301 ? 2.656 0.998 6.525 1.00 97.38 301 TYR A N 1
ATOM 2314 C CA . TYR A 1 301 ? 4.084 0.753 6.755 1.00 97.38 301 TYR A CA 1
ATOM 2315 C C . TYR A 1 301 ? 4.632 -0.186 5.674 1.00 97.38 301 TYR A C 1
ATOM 2317 O O . TYR A 1 301 ? 3.968 -1.164 5.347 1.00 97.38 301 TYR A O 1
ATOM 2325 N N . GLY A 1 302 ? 5.804 0.099 5.099 1.00 95.81 302 GLY A N 1
ATOM 2326 C CA . GLY A 1 302 ? 6.422 -0.741 4.060 1.00 95.81 302 GLY A CA 1
ATOM 2327 C C . GLY A 1 302 ? 5.504 -0.943 2.851 1.00 95.81 302 GLY A C 1
ATOM 2328 O O . GLY A 1 302 ? 5.073 0.043 2.244 1.00 95.81 302 GLY A O 1
ATOM 2329 N N . GLU A 1 303 ? 5.130 -2.193 2.540 1.00 96.94 303 GLU A N 1
ATOM 2330 C CA . GLU A 1 303 ? 4.092 -2.467 1.522 1.00 96.94 303 GLU A CA 1
ATOM 2331 C C . GLU A 1 303 ? 2.793 -1.718 1.798 1.00 96.94 303 GLU A C 1
ATOM 2333 O O . GLU A 1 303 ? 2.226 -1.087 0.905 1.00 96.94 303 GLU A O 1
ATOM 2338 N N . GLY A 1 304 ? 2.333 -1.718 3.048 1.00 98.19 304 GLY A N 1
ATOM 2339 C CA . GLY A 1 304 ? 1.161 -0.960 3.449 1.00 98.19 304 GLY A CA 1
ATOM 2340 C C . GLY A 1 304 ? 1.326 0.539 3.209 1.00 98.19 304 GLY A C 1
ATOM 2341 O O . GLY A 1 304 ? 0.359 1.211 2.856 1.00 98.19 304 GLY A O 1
ATOM 2342 N N . GLY A 1 305 ? 2.543 1.076 3.337 1.00 97.12 305 GLY A N 1
ATOM 2343 C CA . GLY A 1 305 ? 2.867 2.475 3.042 1.00 97.12 305 GLY A CA 1
ATOM 2344 C C . GLY A 1 305 ? 2.764 2.795 1.551 1.00 97.12 305 GLY A C 1
ATOM 2345 O O . GLY A 1 305 ? 2.200 3.824 1.160 1.00 97.12 305 GLY A O 1
ATOM 2346 N N . ARG A 1 306 ? 3.233 1.876 0.702 1.00 96.81 306 ARG A N 1
ATOM 2347 C CA . ARG A 1 306 ? 3.059 1.928 -0.755 1.00 96.81 306 ARG A CA 1
ATOM 2348 C C . ARG A 1 306 ? 1.581 1.907 -1.146 1.00 96.81 306 ARG A C 1
ATOM 2350 O O . ARG A 1 306 ? 1.132 2.812 -1.854 1.00 96.81 306 ARG A O 1
ATOM 2357 N N . LEU A 1 307 ? 0.809 0.958 -0.614 1.00 98.50 307 LEU A N 1
ATOM 2358 C CA . LEU A 1 307 ? -0.639 0.869 -0.833 1.00 98.50 307 LEU A CA 1
ATOM 2359 C C . LEU A 1 307 ? -1.367 2.126 -0.341 1.00 98.50 307 LEU A C 1
ATOM 2361 O O . LEU A 1 307 ? -2.179 2.682 -1.076 1.00 98.50 307 LEU A O 1
ATOM 2365 N N . ALA A 1 308 ? -1.043 2.631 0.854 1.00 98.50 308 ALA A N 1
ATOM 2366 C CA . ALA A 1 308 ? -1.638 3.842 1.416 1.00 98.50 308 ALA A CA 1
ATOM 2367 C C . ALA A 1 308 ? -1.458 5.059 0.495 1.00 98.50 308 ALA A C 1
ATOM 2369 O O . ALA A 1 308 ? -2.392 5.846 0.325 1.00 98.50 308 ALA A O 1
ATOM 2370 N N . ARG A 1 309 ? -0.293 5.193 -0.157 1.00 97.44 309 ARG A N 1
ATOM 2371 C CA . ARG A 1 309 ? -0.030 6.275 -1.119 1.00 97.44 309 ARG A CA 1
ATOM 2372 C C . ARG A 1 309 ? -0.938 6.176 -2.348 1.00 97.44 309 ARG A C 1
ATOM 2374 O O . ARG A 1 309 ? -1.526 7.180 -2.747 1.00 97.44 309 ARG A O 1
ATOM 2381 N N . PHE A 1 310 ? -1.094 4.979 -2.919 1.00 98.38 310 PHE A N 1
ATOM 2382 C CA . PHE A 1 310 ? -1.999 4.759 -4.052 1.00 98.38 310 PHE A CA 1
ATOM 2383 C C . PHE A 1 310 ? -3.472 4.918 -3.665 1.00 98.38 310 PHE A C 1
ATOM 2385 O O . PHE A 1 310 ? -4.239 5.532 -4.405 1.00 98.38 310 PHE A O 1
ATOM 2392 N N . LEU A 1 311 ? -3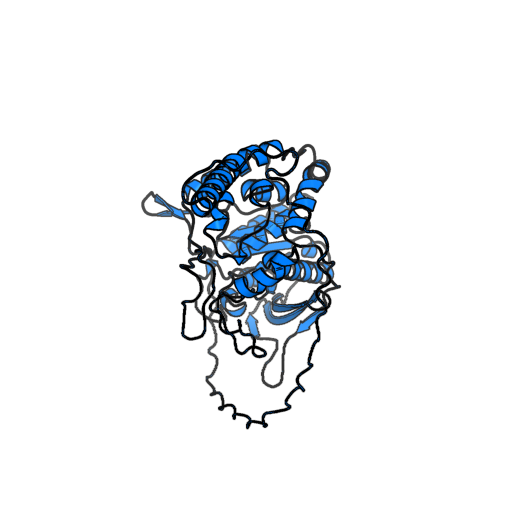.870 4.419 -2.494 1.00 98.69 311 LEU A N 1
ATOM 2393 C CA . LEU A 1 311 ? -5.230 4.551 -1.975 1.00 98.69 311 LEU A CA 1
ATOM 2394 C C . LEU A 1 311 ? -5.596 6.021 -1.801 1.00 98.69 311 LEU A C 1
ATOM 2396 O O . LEU A 1 311 ? -6.612 6.460 -2.330 1.00 98.69 311 LEU A O 1
ATOM 2400 N N . ALA A 1 312 ? -4.739 6.807 -1.147 1.00 97.81 312 AL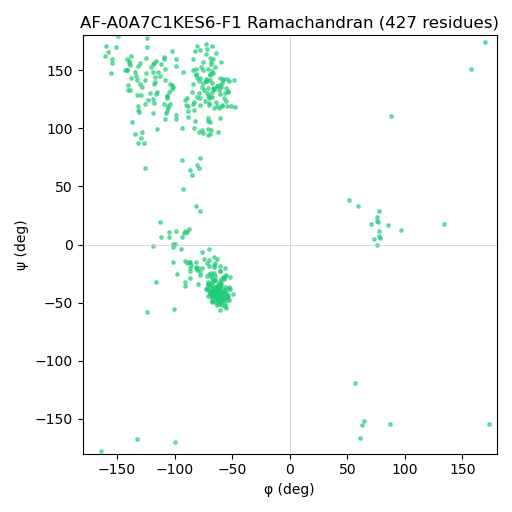A A N 1
ATOM 2401 C CA . ALA A 1 312 ? -4.967 8.237 -0.999 1.00 97.81 312 ALA A CA 1
ATOM 2402 C C . ALA A 1 312 ? -5.008 8.954 -2.355 1.00 97.81 312 ALA A C 1
ATOM 2404 O O . ALA A 1 312 ? -5.792 9.882 -2.529 1.00 97.81 312 ALA A O 1
ATOM 2405 N N . ALA A 1 313 ? -4.235 8.510 -3.346 1.00 97.38 313 ALA A N 1
ATOM 2406 C CA . ALA A 1 313 ? -4.286 9.054 -4.698 1.00 97.38 313 ALA A CA 1
ATOM 2407 C C . ALA A 1 313 ? -5.577 8.705 -5.472 1.00 97.38 313 ALA A C 1
ATOM 2409 O O . ALA A 1 313 ? -5.892 9.390 -6.445 1.00 97.38 313 ALA A O 1
ATOM 2410 N N . LEU A 1 314 ? -6.351 7.692 -5.070 1.00 97.75 314 LEU A N 1
ATOM 2411 C CA . LEU A 1 314 ? -7.530 7.234 -5.820 1.00 97.75 314 LEU A CA 1
ATOM 2412 C C . LEU A 1 314 ? -8.866 7.398 -5.094 1.00 97.75 314 LEU A C 1
ATOM 2414 O O . LEU A 1 314 ? -9.873 7.626 -5.758 1.00 97.75 314 LEU A O 1
ATOM 2418 N N . ASP A 1 315 ? -8.896 7.290 -3.769 1.00 97.44 315 ASP A N 1
ATOM 2419 C CA . ASP A 1 315 ? -10.123 7.378 -2.983 1.00 97.44 315 ASP A CA 1
ATOM 2420 C C . ASP A 1 315 ? -10.165 8.696 -2.211 1.00 97.44 315 ASP A C 1
ATOM 2422 O O . ASP A 1 315 ? -9.425 8.913 -1.248 1.00 97.44 315 ASP A O 1
ATOM 2426 N N . GLU A 1 316 ? -11.033 9.602 -2.657 1.00 96.19 316 GLU A N 1
ATOM 2427 C CA . GLU A 1 316 ? -11.174 10.945 -2.093 1.00 96.19 316 GLU A CA 1
ATOM 2428 C C . GLU A 1 316 ? -11.802 10.971 -0.692 1.00 96.19 316 GLU A C 1
ATOM 2430 O O . GLU A 1 316 ? -11.692 11.988 0.001 1.00 96.19 316 GLU A O 1
ATOM 2435 N N . ARG A 1 317 ? -12.404 9.862 -0.233 1.00 97.12 317 ARG A N 1
ATOM 2436 C CA . ARG A 1 317 ? -12.951 9.755 1.129 1.00 97.12 317 ARG A CA 1
ATOM 2437 C C . ARG A 1 317 ? -11.846 9.753 2.178 1.00 97.12 317 ARG A C 1
ATOM 2439 O O . ARG A 1 317 ? -12.080 10.179 3.304 1.00 97.12 317 ARG A O 1
ATOM 2446 N N . ILE A 1 318 ? -10.640 9.301 1.822 1.00 98.19 318 ILE A N 1
ATOM 2447 C CA . ILE A 1 318 ? -9.487 9.259 2.729 1.00 98.19 318 ILE A CA 1
ATOM 2448 C C . ILE A 1 318 ? -9.043 10.690 3.010 1.00 98.19 318 ILE A C 1
ATOM 2450 O O . ILE A 1 318 ? -8.441 11.333 2.151 1.00 98.19 318 ILE A O 1
ATOM 2454 N N . ARG A 1 319 ? -9.337 11.199 4.206 1.00 95.88 319 ARG A N 1
ATOM 2455 C CA . ARG A 1 319 ? -9.025 12.580 4.601 1.00 95.88 319 ARG A CA 1
ATOM 2456 C C . ARG A 1 319 ? -7.623 12.744 5.171 1.00 95.88 319 ARG A C 1
ATOM 2458 O O . ARG A 1 319 ? -7.084 13.849 5.121 1.00 95.88 319 ARG A O 1
ATOM 2465 N N . PHE A 1 320 ? -7.051 11.657 5.680 1.00 97.00 320 PHE A N 1
ATOM 2466 C CA . PHE A 1 320 ? -5.701 11.624 6.221 1.00 97.00 320 PHE A CA 1
ATOM 2467 C C . PHE A 1 320 ? -4.967 10.364 5.803 1.00 97.00 320 PHE A C 1
ATOM 2469 O O . PHE A 1 320 ? -5.495 9.261 5.937 1.00 97.00 320 PHE A O 1
ATOM 2476 N N . VAL A 1 321 ? -3.734 10.523 5.340 1.00 97.44 321 VAL A N 1
ATOM 2477 C CA . VAL A 1 321 ? -2.872 9.402 4.985 1.00 97.44 321 VAL A CA 1
ATOM 2478 C C . VAL A 1 321 ? -1.499 9.526 5.635 1.00 97.44 321 VAL A C 1
ATOM 2480 O O . VAL A 1 321 ? -0.895 10.600 5.656 1.00 97.44 321 VAL A O 1
ATOM 2483 N N . ALA A 1 322 ? -0.991 8.405 6.135 1.00 96.88 322 ALA A N 1
ATOM 2484 C CA . ALA A 1 322 ? 0.354 8.275 6.675 1.00 96.88 322 ALA A CA 1
ATOM 2485 C C . ALA A 1 322 ? 1.079 7.098 5.988 1.00 96.88 322 ALA A C 1
ATOM 2487 O O . ALA A 1 322 ? 0.971 5.969 6.462 1.00 96.88 322 ALA A O 1
ATOM 2488 N N . PRO A 1 323 ? 1.746 7.329 4.839 1.00 96.06 323 PRO A N 1
ATOM 2489 C CA . PRO A 1 323 ? 2.357 6.275 4.028 1.00 96.06 323 PRO A CA 1
ATOM 2490 C C . PRO A 1 323 ? 3.837 6.070 4.400 1.00 96.06 323 PRO A C 1
ATOM 2492 O O . PRO A 1 323 ? 4.724 6.492 3.659 1.00 96.06 323 PRO A O 1
ATOM 2495 N N . PHE A 1 324 ? 4.109 5.467 5.557 1.00 96.06 324 PHE A N 1
ATOM 2496 C CA . PHE A 1 324 ? 5.470 5.294 6.072 1.00 96.06 324 PHE A CA 1
ATOM 2497 C C . PHE A 1 324 ? 6.247 4.191 5.354 1.00 96.06 324 PHE A C 1
ATOM 2499 O O . PHE A 1 324 ? 5.673 3.186 4.931 1.00 96.06 324 PHE A O 1
ATOM 2506 N N . GLY A 1 325 ? 7.571 4.342 5.277 1.00 93.19 325 GLY A N 1
ATOM 2507 C CA . GLY A 1 325 ? 8.442 3.268 4.794 1.00 93.19 325 GLY A CA 1
ATOM 2508 C C . GLY A 1 325 ? 8.411 3.077 3.276 1.00 93.19 325 GLY A C 1
ATOM 2509 O O . GLY A 1 325 ? 8.742 2.000 2.790 1.00 93.19 325 GLY A O 1
ATOM 2510 N N . HIS A 1 326 ? 7.979 4.099 2.531 1.00 91.94 326 HIS A N 1
ATOM 2511 C CA . HIS A 1 326 ? 7.907 4.089 1.072 1.00 91.94 326 HIS A CA 1
ATOM 2512 C C . HIS A 1 326 ? 7.996 5.517 0.504 1.00 91.94 326 HIS A C 1
ATOM 2514 O O . HIS A 1 326 ? 7.606 6.497 1.143 1.00 91.94 326 HIS A O 1
ATOM 2520 N N . GLY A 1 327 ? 8.418 5.654 -0.753 1.00 89.69 327 GLY A N 1
ATOM 2521 C CA . GLY A 1 327 ? 8.443 6.940 -1.461 1.00 89.69 327 GLY A CA 1
ATOM 2522 C C . GLY A 1 327 ? 9.713 7.244 -2.227 1.00 89.69 327 GLY A C 1
ATOM 2523 O O . GLY A 1 327 ? 9.931 8.409 -2.544 1.00 89.69 327 GLY A O 1
ATOM 2524 N N . GLY A 1 328 ? 10.526 6.223 -2.497 1.00 88.62 328 GLY A N 1
ATOM 2525 C CA . GLY A 1 328 ? 11.649 6.334 -3.416 1.00 88.62 328 GLY A CA 1
ATOM 2526 C C . GLY A 1 328 ? 11.207 6.536 -4.873 1.00 88.62 328 GLY A C 1
ATOM 2527 O O . GLY A 1 328 ? 10.016 6.434 -5.189 1.00 88.62 328 GLY A O 1
ATOM 2528 N N . PRO A 1 329 ? 12.162 6.844 -5.762 1.00 89.50 329 PRO A N 1
ATOM 2529 C CA . PRO A 1 329 ? 11.906 7.115 -7.172 1.00 89.50 329 PRO A CA 1
ATOM 2530 C C . PRO A 1 329 ? 11.388 5.871 -7.901 1.00 89.50 329 PRO A C 1
ATOM 2532 O O . PRO A 1 329 ? 11.961 4.788 -7.800 1.00 89.50 329 PRO A O 1
ATOM 2535 N N . VAL A 1 330 ? 10.333 6.042 -8.701 1.00 93.00 330 VAL A N 1
ATOM 2536 C CA . VAL A 1 330 ? 9.715 4.939 -9.464 1.00 93.00 330 VAL A CA 1
ATOM 2537 C C . VAL A 1 330 ? 10.578 4.462 -10.634 1.00 93.00 330 VAL A C 1
ATOM 2539 O O . VAL A 1 330 ? 10.361 3.379 -11.167 1.00 93.00 330 VAL A O 1
ATOM 2542 N N . GLU A 1 331 ? 11.577 5.250 -11.030 1.00 91.81 331 GLU A N 1
ATOM 2543 C CA . GLU A 1 331 ? 12.534 4.923 -12.090 1.00 91.81 331 GLU A CA 1
ATOM 2544 C C . GLU A 1 331 ? 13.444 3.741 -11.733 1.00 91.81 331 GLU A C 1
ATOM 2546 O O . GLU A 1 331 ? 14.047 3.149 -12.626 1.00 91.81 331 GLU A O 1
ATOM 2551 N N . LYS A 1 332 ? 13.539 3.395 -10.443 1.00 89.75 332 LYS A N 1
ATOM 2552 C CA . LYS A 1 332 ? 14.357 2.288 -9.931 1.00 89.75 332 LYS A CA 1
ATOM 2553 C C . LYS A 1 332 ? 13.535 1.055 -9.535 1.00 89.75 332 LYS A C 1
ATOM 2555 O O . LYS A 1 332 ? 14.097 0.098 -9.028 1.00 89.75 332 LYS A O 1
ATOM 2560 N N . VAL A 1 333 ? 12.223 1.034 -9.799 1.00 90.62 333 VAL A N 1
ATOM 2561 C CA . VAL A 1 333 ? 11.336 -0.081 -9.391 1.00 90.62 333 VAL A CA 1
ATOM 2562 C C . VAL A 1 333 ? 11.739 -1.424 -10.012 1.00 90.62 333 VAL A C 1
ATOM 2564 O O . VAL A 1 333 ? 11.470 -2.464 -9.433 1.00 90.62 333 VAL A O 1
ATOM 2567 N N . TRP A 1 334 ? 12.462 -1.424 -11.135 1.00 90.06 334 TRP A N 1
ATOM 2568 C CA . TRP A 1 334 ? 13.010 -2.650 -11.729 1.00 90.06 334 TRP A CA 1
ATOM 2569 C C . TRP A 1 334 ? 14.068 -3.351 -10.847 1.00 90.06 334 TRP A C 1
ATOM 2571 O O . TRP A 1 334 ? 14.395 -4.509 -11.102 1.00 90.06 334 TRP A O 1
ATOM 2581 N N . GLU A 1 335 ? 14.616 -2.668 -9.832 1.00 93.44 335 GLU A N 1
ATOM 2582 C CA . GLU A 1 335 ? 15.493 -3.248 -8.801 1.00 93.44 335 GLU A CA 1
ATOM 2583 C C . GLU A 1 335 ? 14.700 -3.848 -7.624 1.00 93.44 335 GLU A C 1
ATOM 2585 O O . GLU A 1 335 ? 15.260 -4.592 -6.815 1.00 93.44 335 GLU A O 1
ATOM 2590 N N . GLU A 1 336 ? 13.412 -3.521 -7.508 1.00 95.12 336 GLU A N 1
ATOM 2591 C CA . GLU A 1 336 ? 12.525 -3.961 -6.430 1.00 95.12 336 GLU A CA 1
ATOM 2592 C C . GLU A 1 336 ? 11.976 -5.378 -6.705 1.00 95.12 336 GLU A C 1
ATOM 2594 O O . GLU A 1 336 ? 12.124 -5.910 -7.808 1.00 95.12 336 GLU A O 1
ATOM 2599 N N . PRO A 1 337 ? 11.368 -6.060 -5.712 1.00 96.00 337 PRO A N 1
ATOM 2600 C CA . PRO A 1 337 ? 10.718 -7.343 -5.940 1.00 96.00 337 PRO A CA 1
ATOM 2601 C C . PRO A 1 337 ? 9.684 -7.256 -7.063 1.00 96.00 337 PRO A C 1
ATOM 2603 O O . PRO A 1 337 ? 8.938 -6.287 -7.159 1.00 96.00 337 PRO A O 1
ATOM 2606 N N . PHE A 1 338 ? 9.592 -8.315 -7.866 1.00 94.81 338 PHE A N 1
ATOM 2607 C CA . PHE A 1 338 ? 8.753 -8.373 -9.071 1.00 94.81 338 PHE A CA 1
ATOM 2608 C C . PHE A 1 338 ? 7.287 -7.966 -8.846 1.00 94.81 338 PHE A C 1
ATOM 2610 O O . PHE A 1 338 ? 6.630 -7.471 -9.754 1.00 94.81 338 PHE A O 1
ATOM 2617 N N . ASP A 1 339 ? 6.746 -8.141 -7.636 1.00 95.31 339 ASP A N 1
ATOM 2618 C CA . ASP A 1 339 ? 5.383 -7.714 -7.318 1.00 95.31 339 ASP A CA 1
ATOM 2619 C C . ASP A 1 339 ? 5.176 -6.185 -7.250 1.00 95.31 339 ASP A C 1
ATOM 2621 O O . ASP A 1 339 ? 4.038 -5.718 -7.095 1.00 95.31 339 ASP A O 1
ATOM 2625 N N . HIS A 1 340 ? 6.253 -5.408 -7.402 1.00 95.06 340 HIS A N 1
ATOM 2626 C CA . HIS A 1 340 ? 6.230 -3.953 -7.501 1.00 95.06 340 HIS A CA 1
ATOM 2627 C C . HIS A 1 340 ? 6.027 -3.431 -8.921 1.00 95.06 340 HIS A C 1
ATOM 2629 O O . HIS A 1 340 ? 5.633 -2.269 -9.081 1.00 95.06 340 HIS A O 1
ATOM 2635 N N . ASP A 1 341 ? 6.204 -4.282 -9.932 1.00 92.88 341 ASP A N 1
ATOM 2636 C CA . ASP A 1 341 ? 6.082 -3.889 -11.327 1.00 92.88 341 ASP A CA 1
ATOM 2637 C C . ASP A 1 341 ? 4.652 -3.451 -11.668 1.00 92.88 341 ASP A C 1
ATOM 2639 O O . ASP A 1 341 ? 3.670 -4.182 -11.531 1.00 92.88 341 ASP A O 1
ATOM 2643 N N . VAL A 1 342 ? 4.524 -2.218 -12.158 1.00 94.62 342 VAL A N 1
ATOM 2644 C CA . VAL A 1 342 ? 3.254 -1.655 -12.627 1.00 94.62 342 VAL A CA 1
ATOM 2645 C C . VAL A 1 342 ? 3.473 -1.043 -14.001 1.00 94.62 342 VAL A C 1
ATOM 2647 O O . VAL A 1 342 ? 4.181 -0.042 -14.163 1.00 94.62 342 VAL A O 1
ATOM 2650 N N . TRP A 1 343 ? 2.842 -1.637 -15.014 1.00 91.50 343 TRP A N 1
ATOM 2651 C CA . TRP A 1 343 ? 3.022 -1.222 -16.400 1.00 91.50 343 TRP A CA 1
ATOM 2652 C C . TRP A 1 343 ? 2.648 0.251 -16.611 1.00 91.50 343 TRP A C 1
ATOM 2654 O O . TRP A 1 343 ? 1.509 0.673 -16.412 1.00 91.50 343 TRP A O 1
ATOM 2664 N N . GLY A 1 344 ? 3.618 1.043 -17.071 1.00 92.38 344 GLY A N 1
ATOM 2665 C CA . GLY A 1 344 ? 3.420 2.457 -17.385 1.00 92.38 344 GLY A CA 1
ATOM 2666 C C . GLY A 1 344 ? 3.407 3.401 -16.178 1.00 92.38 344 GLY A C 1
ATOM 2667 O O . GLY A 1 344 ? 3.194 4.595 -16.388 1.00 92.38 344 GLY A O 1
ATOM 2668 N N . LEU A 1 345 ? 3.677 2.920 -14.956 1.00 94.81 345 LEU A N 1
ATOM 2669 C CA . LEU A 1 345 ? 3.689 3.760 -13.753 1.00 94.81 345 LEU A CA 1
ATOM 2670 C C . LEU A 1 345 ? 4.704 4.902 -13.855 1.00 94.81 345 LEU A C 1
ATOM 2672 O O . LEU A 1 345 ? 4.305 6.055 -13.734 1.00 94.81 345 LEU A O 1
ATOM 2676 N N . ALA A 1 346 ? 5.968 4.616 -14.187 1.00 94.06 346 ALA A N 1
ATOM 2677 C CA . ALA A 1 346 ? 7.020 5.636 -14.286 1.00 94.06 346 ALA A CA 1
ATOM 2678 C C . ALA A 1 346 ? 6.693 6.764 -15.286 1.00 94.06 346 ALA A C 1
ATOM 2680 O O . ALA A 1 346 ? 7.107 7.906 -15.107 1.00 94.06 346 ALA A O 1
ATOM 2681 N N . ARG A 1 347 ? 5.897 6.469 -16.325 1.00 93.06 347 ARG A N 1
ATOM 2682 C CA . ARG A 1 347 ? 5.435 7.466 -17.308 1.00 93.06 347 ARG A CA 1
ATOM 2683 C C . ARG A 1 347 ? 4.247 8.287 -16.819 1.00 93.06 347 ARG A C 1
ATOM 2685 O O . ARG A 1 347 ? 4.004 9.353 -17.370 1.00 93.06 347 ARG A O 1
ATOM 2692 N N . LEU A 1 348 ? 3.494 7.776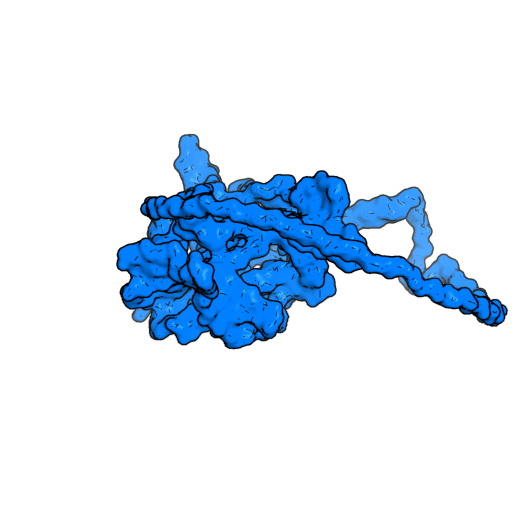 -15.847 1.00 94.88 348 LEU A N 1
ATOM 2693 C CA . LEU A 1 348 ? 2.265 8.384 -15.353 1.00 94.88 348 LEU A CA 1
ATOM 2694 C C . LEU A 1 348 ? 2.484 9.142 -14.044 1.00 94.88 348 LEU A C 1
ATOM 2696 O O . LEU A 1 348 ? 2.123 10.311 -13.957 1.00 94.88 348 LEU A O 1
ATOM 2700 N N . ALA A 1 349 ? 3.026 8.486 -13.019 1.00 95.44 349 ALA A N 1
ATOM 2701 C CA . ALA A 1 349 ? 3.098 9.025 -11.668 1.00 95.44 349 ALA A CA 1
ATOM 2702 C C . ALA A 1 349 ? 4.243 8.404 -10.857 1.00 95.44 349 ALA A C 1
ATOM 2704 O O . ALA A 1 349 ? 4.544 7.221 -10.985 1.00 95.44 349 ALA A O 1
ATOM 2705 N N . GLY A 1 350 ? 4.815 9.199 -9.961 1.00 94.25 350 GLY A N 1
ATOM 2706 C CA . GLY A 1 350 ? 5.698 8.760 -8.885 1.00 94.25 350 GLY A CA 1
ATOM 2707 C C . GLY A 1 350 ? 5.280 9.398 -7.558 1.00 94.25 350 GLY A C 1
ATOM 2708 O O . GLY A 1 350 ? 4.183 9.959 -7.463 1.00 94.25 350 GLY A O 1
ATOM 2709 N N . PRO A 1 351 ? 6.116 9.321 -6.510 1.00 93.75 351 PRO A N 1
ATOM 2710 C CA . PRO A 1 351 ? 5.786 9.830 -5.181 1.00 93.75 351 PRO A CA 1
ATOM 2711 C C . PRO A 1 351 ? 5.301 11.283 -5.168 1.00 93.75 351 PRO A C 1
ATOM 2713 O O . PRO A 1 351 ? 4.367 11.592 -4.417 1.00 93.75 351 PRO A O 1
ATOM 2716 N N . ALA A 1 352 ? 5.887 12.148 -6.002 1.00 93.19 352 ALA A N 1
ATOM 2717 C CA . ALA A 1 352 ? 5.476 13.539 -6.158 1.00 93.19 352 ALA A CA 1
ATOM 2718 C C . ALA A 1 352 ? 4.048 13.698 -6.707 1.00 93.19 352 ALA A C 1
ATOM 2720 O O . ALA A 1 352 ? 3.227 14.375 -6.090 1.00 93.19 352 ALA A O 1
ATOM 2721 N N . GLU A 1 353 ? 3.707 13.046 -7.821 1.00 95.62 353 GLU A N 1
ATOM 2722 C CA . GLU A 1 353 ? 2.366 13.133 -8.418 1.00 95.62 353 GLU A CA 1
ATOM 2723 C C . GLU A 1 353 ? 1.310 12.422 -7.562 1.00 95.62 353 GLU A C 1
ATOM 2725 O O . GLU A 1 353 ? 0.176 12.885 -7.446 1.00 95.62 353 GLU A O 1
ATOM 2730 N N . LEU A 1 354 ? 1.676 11.327 -6.891 1.00 95.81 354 LEU A N 1
ATOM 2731 C CA . LEU A 1 354 ? 0.789 10.681 -5.923 1.00 95.81 354 LEU A CA 1
ATOM 2732 C C . LEU A 1 354 ? 0.497 11.606 -4.734 1.00 95.81 354 LEU A C 1
ATOM 2734 O O . LEU A 1 354 ? -0.633 11.641 -4.257 1.00 95.81 354 LEU A O 1
ATOM 2738 N N . THR A 1 355 ? 1.484 12.392 -4.291 1.00 93.81 355 THR A N 1
ATOM 2739 C CA . THR A 1 355 ? 1.299 13.429 -3.260 1.00 93.81 355 THR A CA 1
ATOM 2740 C C . THR A 1 355 ? 0.442 14.584 -3.779 1.00 93.81 355 THR A C 1
ATOM 2742 O O . THR A 1 355 ? -0.441 15.059 -3.074 1.00 93.81 355 THR A O 1
ATOM 2745 N N . LEU A 1 356 ? 0.627 15.006 -5.031 1.00 94.00 356 LEU A N 1
ATOM 2746 C CA . LEU A 1 356 ? -0.248 15.987 -5.674 1.00 94.00 356 LEU A CA 1
ATOM 2747 C C . LEU A 1 356 ? -1.719 15.539 -5.6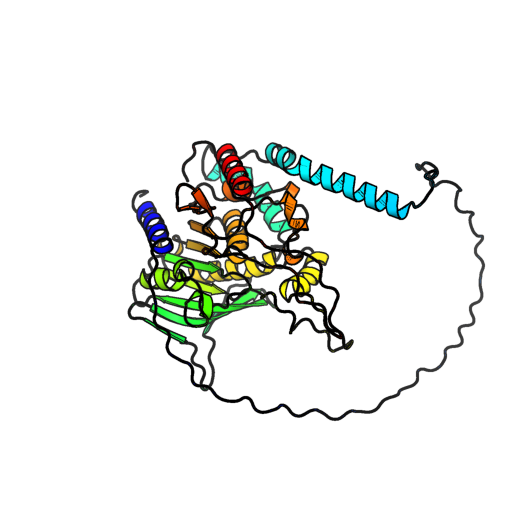09 1.00 94.00 356 LEU A C 1
ATOM 2749 O O . LEU A 1 356 ? -2.577 16.306 -5.179 1.00 94.00 356 LEU A O 1
ATOM 2753 N N . LEU A 1 357 ? -2.006 14.281 -5.960 1.00 95.88 357 LEU A N 1
ATOM 2754 C CA . LEU A 1 357 ? -3.357 13.709 -5.953 1.00 95.88 357 LEU A CA 1
ATOM 2755 C C . LEU A 1 357 ? -4.016 13.638 -4.563 1.00 95.88 357 LEU A C 1
ATOM 2757 O O . LEU A 1 357 ? -5.233 13.405 -4.478 1.00 95.88 357 LEU A O 1
ATOM 2761 N N . THR A 1 358 ? -3.272 13.843 -3.472 1.00 94.31 358 THR A N 1
ATOM 2762 C CA . THR A 1 358 ? -3.873 13.918 -2.138 1.00 94.31 358 THR A CA 1
ATOM 2763 C C . THR A 1 358 ? -4.468 15.285 -1.833 1.00 94.31 358 THR A C 1
ATOM 2765 O O . THR A 1 358 ? -5.347 15.339 -0.986 1.00 94.31 358 THR A O 1
ATOM 2768 N N . TRP A 1 359 ? -4.096 16.367 -2.526 1.00 93.62 359 TRP A N 1
ATOM 2769 C CA . TRP A 1 359 ? -4.664 17.701 -2.277 1.00 93.62 359 TRP A CA 1
ATOM 2770 C C . TRP A 1 359 ? -6.204 17.728 -2.452 1.00 93.62 359 TRP A C 1
ATOM 2772 O O . TRP A 1 359 ? -6.718 17.039 -3.340 1.00 93.62 359 TRP A O 1
ATOM 2782 N N . PRO A 1 360 ? -6.970 18.481 -1.630 1.00 92.12 360 PRO A N 1
ATOM 2783 C CA . PRO A 1 360 ? -6.591 19.249 -0.431 1.00 92.12 360 PRO A CA 1
ATOM 2784 C C . PRO A 1 360 ? -6.774 18.416 0.855 1.00 92.12 360 PRO A C 1
ATOM 2786 O O . PRO A 1 360 ? -7.503 18.778 1.775 1.00 92.12 360 PRO A O 1
ATOM 2789 N N . ARG A 1 361 ? -6.276 17.179 0.870 1.00 93.50 361 ARG A N 1
ATOM 2790 C CA . ARG A 1 361 ? -6.390 16.263 2.014 1.00 93.50 361 ARG A CA 1
ATOM 2791 C C . ARG A 1 361 ? -5.025 16.111 2.655 1.00 93.50 361 ARG A C 1
ATOM 2793 O O . ARG A 1 361 ? -3.988 16.381 2.046 1.00 93.50 361 ARG A O 1
ATOM 2800 N N . VAL A 1 362 ? -5.030 15.679 3.909 1.00 92.69 362 VAL A N 1
ATOM 2801 C CA . VAL A 1 362 ? -3.825 15.676 4.730 1.00 92.69 362 VAL A CA 1
ATOM 2802 C C . VAL A 1 362 ? -3.008 14.424 4.429 1.00 92.69 362 VAL A C 1
ATOM 2804 O O . VAL A 1 362 ? -3.477 13.302 4.595 1.00 92.69 362 VAL A O 1
ATOM 2807 N N . LYS A 1 363 ? -1.756 14.612 4.024 1.00 92.38 363 LYS A N 1
ATOM 2808 C CA . LYS A 1 363 ? -0.742 13.559 3.951 1.00 92.38 363 LYS A CA 1
ATOM 2809 C C . LYS A 1 363 ? 0.355 13.914 4.949 1.00 92.38 363 LYS A C 1
ATOM 2811 O O . LYS A 1 363 ? 0.848 15.041 4.934 1.00 92.38 363 LYS A O 1
ATOM 2816 N N . ILE A 1 364 ? 0.742 12.972 5.806 1.00 90.69 364 ILE A N 1
ATOM 2817 C CA . ILE A 1 364 ? 1.936 13.144 6.639 1.00 90.69 364 ILE A CA 1
ATOM 2818 C C . ILE A 1 364 ? 3.172 13.313 5.733 1.00 90.69 364 ILE A C 1
ATOM 2820 O O . ILE A 1 364 ? 3.313 12.565 4.758 1.00 90.69 364 ILE A O 1
ATOM 2824 N N . PRO A 1 365 ? 4.080 14.255 6.049 1.00 83.81 365 PRO A N 1
ATOM 2825 C CA . PRO A 1 365 ? 5.379 14.328 5.394 1.00 83.81 365 PRO A CA 1
ATOM 2826 C C . PRO A 1 365 ? 6.150 13.013 5.546 1.00 83.81 365 PRO A C 1
ATOM 2828 O O . PRO A 1 365 ? 6.355 12.536 6.659 1.00 83.81 365 PRO A O 1
ATOM 2831 N N . GLU A 1 366 ? 6.597 12.453 4.427 1.00 84.88 366 GLU A N 1
ATOM 2832 C CA . GLU A 1 366 ? 7.482 11.289 4.374 1.00 84.88 366 GLU A CA 1
ATOM 2833 C C . GLU A 1 366 ? 8.600 11.636 3.381 1.00 84.88 366 GLU A C 1
ATOM 2835 O O . GLU A 1 366 ? 8.271 12.067 2.272 1.00 84.88 366 GLU A O 1
ATOM 2840 N N . PRO A 1 367 ? 9.885 11.480 3.746 1.00 90.19 367 PRO A N 1
ATOM 2841 C CA . PRO A 1 367 ? 10.388 10.729 4.898 1.00 90.19 367 PRO A CA 1
ATOM 2842 C C . PRO A 1 367 ? 10.309 11.464 6.234 1.00 90.19 367 PRO A C 1
ATOM 2844 O O . PRO A 1 367 ? 10.639 12.647 6.333 1.00 90.19 367 PRO A O 1
ATOM 2847 N N . ILE A 1 368 ? 10.010 10.724 7.302 1.00 90.94 368 ILE A N 1
ATOM 2848 C CA . ILE A 1 368 ? 10.299 11.191 8.660 1.00 90.94 368 ILE A CA 1
ATOM 2849 C C . ILE A 1 368 ? 11.776 10.955 8.999 1.00 90.94 368 ILE A C 1
ATOM 2851 O O . ILE A 1 368 ? 12.295 9.837 8.947 1.00 90.94 368 ILE A O 1
ATOM 2855 N N . THR A 1 369 ? 12.445 12.023 9.436 1.00 92.31 369 THR A N 1
ATOM 2856 C CA . THR A 1 369 ? 13.850 11.992 9.859 1.00 92.31 369 THR A CA 1
ATOM 2857 C C . THR A 1 369 ? 14.033 12.330 11.334 1.00 92.31 369 THR A C 1
ATOM 2859 O O . THR A 1 369 ? 13.200 12.999 11.941 1.00 92.31 369 THR A O 1
ATOM 2862 N N . VAL A 1 370 ? 15.157 11.904 11.903 1.00 92.06 370 VAL A N 1
ATOM 2863 C CA . VAL A 1 370 ? 15.619 12.264 13.247 1.00 92.06 370 VAL A CA 1
ATOM 2864 C C . VAL A 1 370 ? 17.033 12.829 13.167 1.00 92.06 370 VAL A C 1
ATOM 2866 O O . VAL A 1 370 ? 17.861 12.332 12.407 1.00 92.06 370 VAL A O 1
ATOM 2869 N N . THR A 1 371 ? 17.333 13.853 13.964 1.00 94.19 371 THR A N 1
ATOM 2870 C CA . THR A 1 371 ? 18.701 14.367 14.091 1.00 94.19 371 THR A CA 1
ATOM 2871 C C . THR A 1 371 ? 19.421 13.632 15.216 1.00 94.19 371 THR A C 1
ATOM 2873 O O . THR A 1 371 ? 18.989 13.687 16.367 1.00 94.19 371 THR A O 1
ATOM 2876 N N . ARG A 1 372 ? 20.527 12.951 14.905 1.00 90.44 372 ARG A N 1
ATOM 2877 C CA . ARG A 1 372 ? 21.420 12.315 15.888 1.00 90.44 372 ARG A CA 1
ATOM 2878 C C . ARG A 1 372 ? 22.854 12.740 15.603 1.00 90.44 372 ARG A C 1
ATOM 2880 O O . ARG A 1 372 ? 23.299 12.648 14.467 1.00 90.44 372 ARG A O 1
ATOM 2887 N N . ASN A 1 373 ? 23.568 13.224 16.620 1.00 92.38 373 ASN A N 1
ATOM 2888 C CA . ASN A 1 373 ? 24.961 13.685 16.498 1.00 92.38 373 ASN A CA 1
ATOM 2889 C C . ASN A 1 373 ? 25.182 14.701 15.355 1.00 92.38 373 ASN A C 1
ATOM 2891 O O . ASN A 1 373 ? 26.180 14.643 14.645 1.00 92.38 373 ASN A O 1
ATOM 2895 N N . GLY A 1 374 ? 24.223 15.608 15.140 1.00 91.31 374 GLY A N 1
ATOM 2896 C CA . GLY A 1 374 ? 24.277 16.600 14.058 1.00 91.31 374 GLY A CA 1
ATOM 2897 C C . GLY A 1 374 ? 23.971 16.059 12.655 1.00 91.31 374 GLY A C 1
ATOM 2898 O O . GLY A 1 374 ? 23.946 16.839 11.710 1.00 91.31 374 GLY A O 1
ATOM 2899 N N . GLN A 1 375 ? 23.693 14.761 12.504 1.00 91.56 375 GLN A N 1
ATOM 2900 C CA . GLN A 1 375 ? 23.314 14.143 11.233 1.00 91.56 375 GLN A CA 1
ATOM 2901 C C . GLN A 1 375 ? 21.804 13.908 11.167 1.00 91.56 375 GLN A C 1
ATOM 2903 O O . GLN A 1 375 ? 21.200 13.411 12.121 1.00 91.56 375 GLN A O 1
ATOM 2908 N N . ARG A 1 376 ? 21.195 14.246 10.027 1.00 93.88 376 ARG A N 1
ATOM 2909 C CA . ARG A 1 376 ? 19.793 13.937 9.723 1.00 93.88 376 ARG A CA 1
ATOM 2910 C C . ARG A 1 376 ? 19.716 12.512 9.182 1.00 93.88 376 ARG A C 1
ATOM 2912 O O . ARG A 1 376 ? 20.273 12.219 8.131 1.00 93.88 376 ARG A O 1
ATOM 2919 N N . LEU A 1 377 ? 19.041 11.637 9.917 1.00 92.50 377 LEU A N 1
ATOM 2920 C CA . LEU A 1 377 ? 18.923 10.216 9.606 1.00 92.50 377 LEU A CA 1
ATOM 2921 C C . LEU A 1 377 ? 17.467 9.850 9.341 1.00 92.50 377 LEU A C 1
ATOM 2923 O O . LEU A 1 377 ? 16.557 10.359 9.998 1.00 92.50 377 LEU A O 1
ATOM 2927 N N . LEU A 1 378 ? 17.254 8.932 8.404 1.00 92.75 378 LEU A N 1
ATOM 2928 C CA . LEU A 1 378 ? 15.947 8.345 8.146 1.00 92.75 378 LEU A CA 1
ATOM 2929 C C . LEU A 1 378 ? 15.497 7.502 9.346 1.00 92.75 378 LEU A C 1
ATOM 2931 O O . LEU A 1 378 ? 16.276 6.708 9.881 1.00 92.75 378 LEU A O 1
ATOM 2935 N N . ARG A 1 379 ? 14.235 7.643 9.765 1.00 92.62 379 ARG A N 1
ATOM 2936 C CA . ARG A 1 379 ? 13.642 6.790 10.805 1.00 92.62 379 ARG A CA 1
ATOM 2937 C C . ARG A 1 379 ? 13.245 5.433 10.232 1.00 92.62 379 ARG A C 1
ATOM 2939 O O . ARG A 1 379 ? 12.069 5.154 10.012 1.00 92.62 379 ARG A O 1
ATOM 2946 N N . THR A 1 380 ? 14.244 4.596 9.974 1.00 91.62 380 THR A N 1
ATOM 2947 C CA . THR A 1 380 ? 14.067 3.248 9.403 1.00 91.62 380 THR A CA 1
ATOM 2948 C C . THR A 1 380 ? 13.127 2.363 10.225 1.00 91.62 380 THR A C 1
ATOM 2950 O O . THR A 1 380 ? 12.417 1.535 9.660 1.00 91.62 380 THR A O 1
ATOM 2953 N N . GLU A 1 381 ? 13.019 2.602 11.536 1.00 90.25 381 GLU A N 1
ATOM 2954 C CA . GLU A 1 381 ? 12.096 1.886 12.416 1.00 90.25 381 GLU A CA 1
ATOM 2955 C C . GLU A 1 381 ? 10.609 2.147 12.119 1.00 90.25 381 GLU A C 1
ATOM 2957 O O . GLU A 1 381 ? 9.760 1.440 12.654 1.00 90.25 381 GLU A O 1
ATOM 2962 N N . LEU A 1 382 ? 10.277 3.126 11.267 1.00 90.31 382 LEU A N 1
ATOM 2963 C CA . LEU A 1 382 ? 8.918 3.383 10.771 1.00 90.31 382 LEU A CA 1
ATOM 2964 C C . LEU A 1 382 ? 8.531 2.466 9.598 1.00 90.31 382 LEU A C 1
ATOM 2966 O O . LEU A 1 382 ? 7.775 2.860 8.716 1.00 90.31 382 LEU A O 1
ATOM 2970 N N . GLY A 1 383 ? 9.034 1.233 9.594 1.00 89.00 383 GLY A N 1
ATOM 2971 C CA . GLY A 1 383 ? 8.639 0.213 8.625 1.00 89.00 383 GLY A CA 1
ATOM 2972 C C . GLY A 1 383 ? 9.261 0.367 7.246 1.00 89.00 383 GLY A C 1
ATOM 2973 O O . GLY A 1 383 ? 8.649 -0.061 6.275 1.00 89.00 383 GLY A O 1
ATOM 2974 N N . TRP A 1 384 ? 10.458 0.953 7.141 1.00 92.94 384 TRP A N 1
ATOM 2975 C CA . TRP A 1 384 ? 11.225 0.852 5.900 1.00 92.94 384 TRP A CA 1
ATOM 2976 C C . TRP A 1 384 ? 11.637 -0.613 5.683 1.00 92.94 384 TRP A C 1
ATOM 2978 O O . TRP A 1 384 ? 12.349 -1.161 6.533 1.00 92.94 384 TRP A O 1
ATOM 2988 N N . PRO A 1 385 ? 11.188 -1.267 4.597 1.00 90.62 385 PRO A N 1
ATOM 2989 C CA . PRO A 1 385 ? 11.453 -2.680 4.380 1.00 90.62 385 PRO A CA 1
ATOM 2990 C C . PRO A 1 385 ? 12.938 -2.911 4.088 1.00 90.62 385 PRO A C 1
ATOM 2992 O O . PRO A 1 385 ? 13.605 -2.088 3.457 1.00 90.62 385 PRO A O 1
ATOM 2995 N N . ASN A 1 386 ? 13.444 -4.052 4.555 1.00 92.81 386 ASN A N 1
ATOM 2996 C CA . ASN A 1 386 ? 14.786 -4.533 4.253 1.00 92.81 386 ASN A CA 1
ATOM 2997 C C . ASN A 1 386 ? 14.706 -5.987 3.769 1.00 92.81 386 ASN A C 1
ATOM 2999 O O . ASN A 1 386 ? 14.691 -6.921 4.571 1.00 92.81 386 ASN A O 1
ATOM 3003 N N . VAL A 1 387 ? 14.590 -6.157 2.455 1.00 94.25 387 VAL A N 1
ATOM 3004 C CA . VAL A 1 387 ? 14.462 -7.442 1.764 1.00 94.25 387 VAL A CA 1
ATOM 3005 C C . VAL A 1 387 ? 15.654 -7.577 0.832 1.00 94.25 387 VAL A C 1
ATOM 3007 O O . VAL A 1 387 ? 15.771 -6.834 -0.129 1.00 94.25 387 VAL A O 1
ATOM 3010 N N . GLU A 1 388 ? 16.547 -8.520 1.108 1.00 93.62 388 GLU A N 1
ATOM 3011 C CA . GLU A 1 388 ? 17.815 -8.665 0.375 1.00 93.62 388 GLU A CA 1
ATOM 3012 C C . GLU A 1 388 ? 17.682 -9.408 -0.967 1.00 93.62 388 GLU A C 1
ATOM 3014 O O . GLU A 1 388 ? 18.602 -9.397 -1.782 1.00 93.62 388 GLU A O 1
ATOM 3019 N N . GLY A 1 389 ? 16.561 -10.093 -1.189 1.00 94.06 389 GLY A N 1
ATOM 3020 C CA . GLY A 1 389 ? 16.361 -10.964 -2.340 1.00 94.06 389 GLY A CA 1
ATOM 3021 C C . GLY A 1 389 ? 15.097 -11.814 -2.215 1.00 94.06 389 GLY A C 1
ATOM 3022 O O . GLY A 1 389 ? 14.470 -11.832 -1.149 1.00 94.06 389 GLY A O 1
ATOM 3023 N N . PRO A 1 390 ? 14.736 -12.571 -3.266 1.00 95.62 390 PRO A N 1
ATOM 3024 C CA . PRO A 1 390 ? 13.688 -13.576 -3.160 1.00 95.62 390 PRO A CA 1
ATOM 3025 C C . PRO A 1 390 ? 14.091 -14.700 -2.185 1.00 95.62 390 PRO A C 1
ATOM 3027 O O . PRO A 1 390 ? 15.279 -14.874 -1.883 1.00 95.62 390 PRO A O 1
ATOM 3030 N N . PRO A 1 391 ? 13.134 -15.531 -1.731 1.00 96.56 391 PRO A N 1
ATOM 3031 C CA . PRO A 1 391 ? 13.446 -16.752 -0.993 1.00 96.56 391 PRO A CA 1
ATOM 3032 C C . PRO A 1 391 ? 14.534 -17.583 -1.702 1.00 96.56 391 PRO A C 1
ATOM 3034 O O . PRO A 1 391 ? 14.539 -17.674 -2.931 1.00 96.56 391 PRO A O 1
ATOM 3037 N N . PRO A 1 392 ? 15.476 -18.207 -0.974 1.00 96.19 392 PRO A N 1
ATOM 3038 C CA . PRO A 1 392 ? 16.637 -18.834 -1.594 1.00 96.19 392 PRO A CA 1
ATOM 3039 C C . PRO A 1 392 ? 16.253 -20.059 -2.428 1.00 96.19 392 PRO A C 1
ATOM 3041 O O . PRO A 1 392 ? 15.323 -20.803 -2.096 1.00 96.19 392 PRO A O 1
ATOM 3044 N N . VAL A 1 393 ? 17.025 -20.305 -3.488 1.00 96.94 393 VAL A N 1
ATOM 3045 C CA . VAL A 1 393 ? 16.906 -21.522 -4.300 1.00 96.94 393 VAL A CA 1
ATOM 3046 C C . VAL A 1 393 ? 17.189 -22.751 -3.433 1.00 96.94 393 VAL A C 1
ATOM 3048 O O . VAL A 1 393 ? 18.169 -22.796 -2.689 1.00 96.94 393 VAL A O 1
ATOM 3051 N N . ARG A 1 394 ? 16.322 -23.762 -3.532 1.00 95.62 394 ARG A N 1
ATOM 3052 C CA . ARG A 1 394 ? 16.397 -25.028 -2.782 1.00 95.62 394 ARG A CA 1
ATOM 3053 C C . ARG A 1 394 ? 16.058 -26.206 -3.707 1.00 95.62 394 ARG A C 1
ATOM 3055 O O . ARG A 1 394 ? 15.455 -25.984 -4.757 1.00 95.62 394 ARG A O 1
ATOM 3062 N N . PRO A 1 395 ? 16.406 -27.462 -3.364 1.00 94.44 395 PRO A N 1
ATOM 3063 C CA . PRO A 1 395 ? 16.046 -28.618 -4.187 1.00 94.44 395 PRO A CA 1
ATOM 3064 C C . PRO A 1 395 ? 14.548 -28.642 -4.529 1.00 94.44 395 PRO A C 1
ATOM 3066 O O . PRO A 1 395 ? 13.701 -28.673 -3.639 1.00 94.44 395 PRO A O 1
ATOM 3069 N N . GLY A 1 396 ? 14.227 -28.590 -5.825 1.00 91.50 396 GLY A N 1
ATOM 3070 C CA . GLY A 1 396 ? 12.848 -28.556 -6.324 1.00 91.50 396 GLY A CA 1
ATOM 3071 C C . GLY A 1 396 ? 12.128 -27.204 -6.217 1.00 91.50 396 GLY A C 1
ATOM 3072 O O . GLY A 1 396 ? 10.934 -27.160 -6.494 1.00 91.50 396 GLY A O 1
ATOM 3073 N N . ARG A 1 397 ? 12.817 -26.121 -5.827 1.00 96.06 397 ARG A N 1
ATOM 3074 C CA . ARG A 1 397 ? 12.279 -24.754 -5.715 1.00 96.06 397 ARG A CA 1
ATOM 3075 C C . ARG A 1 397 ? 13.263 -23.731 -6.287 1.00 96.06 397 ARG A C 1
ATOM 3077 O O . ARG A 1 397 ? 14.272 -23.408 -5.661 1.00 96.06 397 ARG A O 1
ATOM 3084 N N . SER A 1 398 ? 12.948 -23.209 -7.467 1.00 95.12 398 SER A N 1
ATOM 3085 C CA . SER A 1 398 ? 13.700 -22.154 -8.160 1.00 95.12 398 SER A CA 1
ATOM 3086 C C . SER A 1 398 ? 12.757 -21.288 -9.016 1.00 95.12 398 SER A C 1
ATOM 3088 O O . SER A 1 398 ? 11.548 -21.540 -9.039 1.00 95.12 398 SER A O 1
ATOM 3090 N N . GLY A 1 399 ? 13.297 -20.270 -9.698 1.00 94.38 399 GLY A N 1
ATOM 3091 C CA . GLY A 1 399 ? 12.559 -19.451 -10.668 1.00 94.38 399 GLY A CA 1
ATOM 3092 C C . GLY A 1 399 ? 11.993 -18.122 -10.155 1.00 94.38 399 GLY A C 1
ATOM 3093 O O . GLY A 1 399 ? 11.168 -17.534 -10.852 1.00 94.38 399 GLY A O 1
ATOM 3094 N N . ALA A 1 400 ? 12.392 -17.662 -8.968 1.00 97.06 400 ALA A N 1
ATOM 3095 C CA . ALA A 1 400 ? 12.117 -16.302 -8.507 1.00 97.06 400 ALA A CA 1
ATOM 3096 C C . ALA A 1 400 ? 12.950 -15.259 -9.259 1.00 97.06 400 ALA A C 1
ATOM 3098 O O . ALA A 1 400 ? 14.127 -15.496 -9.551 1.00 97.06 400 ALA A O 1
ATOM 3099 N N . ALA A 1 401 ? 12.341 -14.112 -9.548 1.00 96.25 401 ALA A N 1
ATOM 3100 C CA . ALA A 1 401 ? 13.053 -12.948 -10.057 1.00 96.25 401 ALA A CA 1
ATOM 3101 C C . ALA A 1 401 ? 13.968 -12.348 -8.972 1.00 96.25 401 ALA A C 1
ATOM 3103 O O . ALA A 1 401 ? 13.631 -12.397 -7.786 1.00 96.25 401 ALA A O 1
ATOM 3104 N N . PRO A 1 402 ? 15.128 -11.783 -9.354 1.00 95.12 402 PRO A N 1
ATOM 3105 C CA . PRO A 1 402 ? 15.915 -10.970 -8.437 1.00 95.12 402 PRO A CA 1
ATOM 3106 C C . PRO A 1 402 ? 15.155 -9.685 -8.084 1.00 95.12 402 PRO A C 1
ATOM 3108 O O . PRO A 1 402 ? 14.264 -9.264 -8.815 1.00 95.12 402 PRO A O 1
ATOM 3111 N N . GLY A 1 403 ? 15.538 -9.063 -6.975 1.00 95.25 403 GLY A N 1
ATOM 3112 C CA . GLY A 1 403 ? 14.995 -7.783 -6.533 1.00 95.25 403 GLY A CA 1
ATOM 3113 C C . GLY A 1 403 ? 15.189 -7.609 -5.033 1.00 95.25 403 GLY A C 1
ATOM 3114 O O . GLY A 1 403 ? 15.244 -8.600 -4.301 1.00 95.25 403 GLY A O 1
ATOM 3115 N N . PHE A 1 404 ? 15.322 -6.373 -4.570 1.00 95.50 404 PHE A N 1
ATOM 3116 C CA . PHE A 1 404 ? 15.539 -6.058 -3.162 1.00 95.50 404 PHE A CA 1
ATOM 3117 C C . PHE A 1 404 ? 14.731 -4.832 -2.740 1.00 95.50 404 PHE A C 1
ATOM 3119 O O . PHE A 1 404 ? 14.395 -3.972 -3.544 1.00 95.50 404 PHE A O 1
ATOM 3126 N N . LEU A 1 405 ? 14.442 -4.729 -1.447 1.00 95.19 405 LEU A N 1
ATOM 3127 C CA . LEU A 1 405 ? 13.907 -3.519 -0.835 1.00 95.19 405 LEU A CA 1
ATOM 3128 C C . LEU A 1 405 ? 14.899 -3.044 0.205 1.00 95.19 405 LEU A C 1
ATOM 3130 O O . LEU A 1 405 ? 15.260 -3.798 1.104 1.00 95.19 405 LEU A O 1
ATOM 3134 N N . ARG A 1 406 ? 15.333 -1.794 0.097 1.00 93.56 406 ARG A N 1
ATOM 3135 C CA . ARG A 1 406 ? 16.139 -1.128 1.117 1.00 93.56 406 ARG A CA 1
ATOM 3136 C C . ARG A 1 406 ? 15.645 0.304 1.276 1.00 93.56 406 ARG A C 1
ATOM 3138 O O . ARG A 1 406 ? 15.113 0.864 0.315 1.00 93.56 406 ARG A O 1
ATOM 3145 N N . PRO A 1 407 ? 15.839 0.927 2.451 1.00 93.12 407 PRO A N 1
ATOM 3146 C CA . PRO A 1 407 ? 15.599 2.353 2.579 1.00 93.12 407 PRO A CA 1
ATOM 3147 C C . PRO A 1 407 ? 16.437 3.103 1.526 1.00 93.12 407 PRO A C 1
ATOM 3149 O O . PRO A 1 407 ? 17.659 2.920 1.495 1.00 93.12 407 PRO A O 1
ATOM 3152 N N . PRO A 1 408 ? 15.817 3.912 0.651 1.00 91.81 408 PRO A N 1
ATOM 3153 C CA . PRO A 1 408 ? 16.540 4.658 -0.360 1.00 91.81 408 PRO A CA 1
ATOM 3154 C C . PRO A 1 408 ? 17.377 5.765 0.299 1.00 91.81 408 PRO A C 1
ATOM 3156 O O . PRO A 1 408 ? 17.103 6.167 1.439 1.00 91.81 408 PRO A O 1
ATOM 3159 N N . PRO A 1 409 ? 18.394 6.287 -0.408 1.00 92.88 409 PRO A N 1
ATOM 3160 C CA . PRO A 1 409 ? 19.144 7.447 0.047 1.00 92.88 409 PRO A CA 1
ATOM 3161 C C . PRO A 1 409 ? 18.210 8.612 0.392 1.00 92.88 409 PRO A C 1
ATOM 3163 O O . PRO A 1 409 ? 17.238 8.881 -0.312 1.00 92.88 409 PRO A O 1
ATOM 3166 N N . LEU A 1 410 ? 18.516 9.336 1.471 1.00 92.94 410 LEU A N 1
ATOM 3167 C CA . LEU A 1 410 ? 17.681 10.460 1.908 1.00 92.94 410 LEU A CA 1
ATOM 3168 C C . LEU A 1 410 ? 17.577 11.556 0.833 1.00 92.94 410 LEU A C 1
ATOM 3170 O O . LEU A 1 410 ? 16.540 12.196 0.716 1.00 92.94 410 LEU A O 1
ATOM 3174 N N . GLU A 1 411 ? 18.621 11.725 0.023 1.00 93.75 411 GLU A N 1
ATOM 3175 C CA . GLU A 1 411 ? 18.653 12.638 -1.125 1.00 93.75 411 GLU A CA 1
ATOM 3176 C C . GLU A 1 411 ? 17.598 12.316 -2.192 1.00 93.75 411 GLU A C 1
ATOM 3178 O O . GLU A 1 411 ? 16.952 13.234 -2.693 1.00 93.75 411 GLU A O 1
ATOM 3183 N N . ASP A 1 412 ? 17.363 11.033 -2.487 1.00 93.12 412 ASP A N 1
ATOM 3184 C CA . ASP A 1 412 ? 16.348 10.599 -3.454 1.00 93.12 412 ASP A CA 1
ATOM 3185 C C . ASP A 1 412 ? 14.942 10.945 -2.933 1.00 93.12 412 ASP A C 1
ATOM 3187 O O . ASP A 1 412 ? 14.078 11.423 -3.671 1.00 93.12 412 ASP A O 1
ATOM 3191 N N . LEU A 1 413 ? 14.725 10.757 -1.629 1.00 93.06 413 LEU A N 1
ATOM 3192 C CA . LEU A 1 413 ? 13.466 11.084 -0.965 1.00 93.06 413 LEU A CA 1
ATOM 3193 C C . LEU A 1 413 ? 13.226 12.598 -0.883 1.00 93.06 413 LEU A C 1
ATOM 3195 O O . LEU A 1 413 ? 12.118 13.067 -1.150 1.00 93.06 413 LEU A O 1
ATOM 3199 N N . ASP A 1 414 ? 14.262 13.368 -0.550 1.00 92.31 414 ASP A N 1
ATOM 3200 C CA . ASP A 1 414 ? 14.209 14.830 -0.519 1.00 92.31 414 ASP A CA 1
ATOM 3201 C C . ASP A 1 414 ? 13.952 15.406 -1.918 1.00 92.31 414 ASP A C 1
ATOM 3203 O O . ASP A 1 414 ? 13.203 16.375 -2.062 1.00 92.31 414 ASP A O 1
ATOM 3207 N N . ALA A 1 415 ? 14.529 14.804 -2.963 1.00 91.94 415 ALA A N 1
ATOM 3208 C CA . ALA A 1 415 ? 14.294 15.206 -4.344 1.00 91.94 415 ALA A CA 1
ATOM 3209 C C . ALA A 1 415 ? 12.828 15.000 -4.757 1.00 91.94 415 ALA A C 1
ATOM 3211 O O . ALA A 1 415 ? 12.232 15.894 -5.369 1.00 91.94 415 ALA A O 1
ATOM 3212 N N . GLU A 1 416 ? 12.223 13.866 -4.395 1.00 91.50 416 GLU A N 1
ATOM 3213 C CA . GLU A 1 416 ? 10.803 13.600 -4.652 1.00 91.50 416 GLU A CA 1
ATOM 3214 C C . GLU A 1 416 ? 9.877 14.525 -3.849 1.00 91.50 416 GLU A C 1
ATOM 3216 O O . GLU A 1 416 ? 8.901 15.044 -4.397 1.00 91.50 416 GLU A O 1
ATOM 3221 N N . GLU A 1 417 ? 10.194 14.817 -2.587 1.00 89.44 417 GLU A N 1
ATOM 3222 C CA . GLU A 1 417 ? 9.419 15.774 -1.788 1.00 89.44 417 GLU A CA 1
ATOM 3223 C C . GLU A 1 417 ? 9.544 17.203 -2.349 1.00 89.44 417 GLU A C 1
ATOM 3225 O O . GLU A 1 417 ? 8.548 17.916 -2.479 1.00 89.44 417 GLU A O 1
ATOM 3230 N N . ALA A 1 418 ? 10.734 17.609 -2.800 1.00 90.69 418 ALA A N 1
ATOM 3231 C CA . ALA A 1 418 ? 10.923 18.884 -3.488 1.00 90.69 418 ALA A CA 1
ATOM 3232 C C . ALA A 1 418 ? 10.136 18.951 -4.810 1.00 90.69 418 ALA A C 1
ATOM 3234 O O . ALA A 1 418 ? 9.589 20.004 -5.150 1.00 90.69 418 ALA A O 1
ATOM 3235 N N . ARG A 1 419 ? 10.035 17.843 -5.562 1.00 91.12 419 ARG A N 1
ATOM 3236 C CA . ARG A 1 419 ? 9.155 17.751 -6.744 1.00 91.12 419 ARG A CA 1
ATOM 3237 C C . ARG A 1 419 ? 7.688 17.915 -6.349 1.00 91.12 419 ARG A C 1
ATOM 3239 O O . ARG A 1 419 ? 6.991 18.707 -6.980 1.00 91.12 419 ARG A O 1
ATOM 3246 N N . ALA A 1 420 ? 7.235 17.239 -5.293 1.00 90.75 420 ALA A N 1
ATOM 3247 C CA . ALA A 1 420 ? 5.870 17.367 -4.783 1.00 90.75 420 ALA A CA 1
ATOM 3248 C C . ALA A 1 420 ? 5.541 18.823 -4.413 1.00 90.75 420 ALA A C 1
ATOM 3250 O O . ALA A 1 420 ? 4.510 19.351 -4.826 1.00 90.75 420 ALA A O 1
ATOM 3251 N N . GLN A 1 421 ? 6.451 19.500 -3.708 1.00 89.19 421 GLN A N 1
ATOM 3252 C CA . GLN A 1 421 ? 6.312 20.909 -3.333 1.00 89.19 421 GLN A CA 1
ATOM 3253 C C . GLN A 1 421 ? 6.273 21.842 -4.545 1.00 89.19 421 GLN A C 1
ATOM 3255 O O . GLN A 1 421 ? 5.501 22.796 -4.548 1.00 89.19 421 GLN A O 1
ATOM 3260 N N . ARG A 1 422 ? 7.052 21.575 -5.602 1.00 90.25 422 ARG A N 1
ATOM 3261 C CA . ARG A 1 422 ? 6.963 22.351 -6.852 1.00 90.25 422 ARG A CA 1
ATOM 3262 C C . ARG A 1 422 ? 5.605 22.185 -7.533 1.00 90.25 422 ARG A C 1
ATOM 3264 O O . ARG A 1 422 ? 5.021 23.184 -7.942 1.00 90.25 422 ARG A O 1
ATOM 3271 N N . LEU A 1 423 ? 5.090 20.955 -7.608 1.00 89.75 423 LEU A N 1
ATOM 3272 C CA . LEU A 1 423 ? 3.773 20.669 -8.191 1.00 89.75 423 LEU A CA 1
ATOM 3273 C C . LEU A 1 423 ? 2.636 21.315 -7.383 1.00 89.75 423 LEU A C 1
ATOM 3275 O O . LEU A 1 423 ? 1.710 21.886 -7.957 1.00 89.75 423 LEU A O 1
ATOM 3279 N N . LEU A 1 424 ? 2.713 21.251 -6.051 1.00 88.62 424 LEU A N 1
ATOM 3280 C CA . LEU A 1 424 ? 1.718 21.829 -5.145 1.00 88.62 424 LEU A CA 1
ATOM 3281 C C . LEU A 1 424 ? 1.856 23.349 -4.987 1.00 88.62 424 LEU A C 1
ATOM 3283 O O . LEU A 1 424 ? 0.866 24.026 -4.714 1.00 88.62 424 LEU A O 1
ATOM 3287 N N . GLY A 1 425 ? 3.045 23.917 -5.185 1.00 83.88 425 GLY A N 1
ATOM 3288 C CA . GLY A 1 425 ? 3.355 25.308 -4.855 1.00 83.88 425 GLY A CA 1
ATOM 3289 C C . GLY A 1 425 ? 3.238 25.598 -3.350 1.00 83.88 425 GLY A C 1
ATOM 3290 O O . GLY A 1 425 ? 3.309 24.701 -2.517 1.00 83.88 425 GLY A O 1
ATOM 3291 N N . GLN A 1 426 ? 3.004 26.861 -2.979 1.00 72.38 426 GLN A N 1
ATOM 3292 C CA . GLN A 1 426 ? 2.795 27.282 -1.579 1.00 72.38 426 GLN A CA 1
ATOM 3293 C C . GLN A 1 426 ? 1.380 26.963 -1.048 1.00 72.38 426 GLN A C 1
ATOM 3295 O O . GLN A 1 426 ? 0.836 27.699 -0.226 1.00 72.38 426 GLN A O 1
ATOM 3300 N N . ARG A 1 427 ? 0.734 25.909 -1.558 1.00 76.56 427 ARG A N 1
ATOM 3301 C CA . ARG A 1 427 ? -0.662 25.600 -1.231 1.00 76.56 427 ARG A CA 1
ATOM 3302 C C . ARG A 1 427 ? -0.709 24.725 0.020 1.00 76.56 427 ARG A C 1
ATOM 3304 O O . ARG A 1 427 ? -0.151 23.628 -0.012 1.00 76.56 427 ARG A O 1
ATOM 3311 N N . PRO A 1 428 ? -1.348 25.178 1.112 1.00 58.12 428 PRO A N 1
ATOM 3312 C CA . PRO A 1 428 ? -1.550 24.311 2.258 1.00 58.12 428 PRO A CA 1
ATOM 3313 C C . PRO A 1 428 ? -2.487 23.146 1.882 1.00 58.12 428 PRO A C 1
ATOM 3315 O O . PRO A 1 428 ? -3.303 23.295 0.960 1.00 58.12 428 PRO A O 1
ATOM 3318 N N . PRO A 1 429 ? -2.349 21.993 2.561 1.00 56.56 429 PRO A N 1
ATOM 3319 C CA . PRO A 1 429 ? -3.341 20.928 2.507 1.00 56.56 429 PRO A CA 1
ATOM 3320 C C . PRO A 1 429 ? -4.701 21.394 3.025 1.00 56.56 429 PRO A C 1
ATOM 3322 O O . PRO A 1 429 ? -4.749 22.226 3.965 1.00 56.56 429 PRO A O 1
#

Foldseek 3Di:
DPPPLVVVQVVLVVLLQDFDDDDADDDDDDDDDDDDDDDDDDDDDDDDDDDDPDDDPDDPPPPDPCDDPPDDHPPDDDPPVVVVVVVVVVVLLVCLVCQVVLQVVVQDADVPDPVSRCVRCVVLLVVLCQLQALPDDWDQKDKDFDADDVGGQFPDDDPFWTKGWMKIGQHPPDIWTAIKTGTPDAAQAEEEEEEAQAAHNCNLCVNDDDADSSSVSVVSCSSVRYIYTYTHAQHQAQPPQDDVVVGAGALGGSLRSVQVVQVVVSHASLSSVLSNRVSVLSVQLVPHDDCRNLRYAYEYAQSSLVSQLSNLLRPLSHQEYESYQDFFQPSCCLQAFPSSDGPCDSNRDGSLVSLVSNPPGYYPDPPDWDADPNDTHGPVSRRNDFAQFGRDDDVRYYDGDGHTGGRDPVVRRVVSVVSNCVSCPPDHD

Nearest PDB structures (foldseek):
  3nuz-assembly3_F  TM=7.055E-01  e=1.446E-10  Bacteroides fragilis NCTC 9343
  8wt1-assembly2_D  TM=5.964E-01  e=7.523E-05  Geobacillus stearothermophilus ATCC 12980
  8wt1-assembly2_F  TM=5.090E-01  e=4.995E-05  Geobacillus stearothermophilus ATCC 12980
  8wt1-assembly1_C  TM=5.062E-01  e=5.615E-05  Geobacillus stearothermophilus ATCC 12980
  5yzo-assembly1_D  TM=5.449E-01  e=1.109E-03  Deinococcus radiodurans R1 = ATCC 13939 = DSM 20539

Secondary structure (DSSP, 8-state):
-THHHHHHHHHHHHHHHS--PPPP-PPPP-PPPPPPPPPP-----PPPP-------------PPPSS-TT-------S-HHHHHHHHHHHHHHHHHHHHHHHHHHH----TTSHHHHHHHHHHHHHHHHHHTT--SPPPPP-EEE--BTTB-SEEEE-SSEEEEEEEEEEETTEEEEEEEEEESS---EEEEEE--TTS-HHHHTTSSS---TTT-HHHHHHHTTEEEEEEPPPPS--TT-EETTTTEEE---HHHHHHHHHHTTT--HHHHHHHHHHHHHHHHHHSS-THHHHSEEEEEETHHHHHHHHHHHH-TTEEEEEEET----GGGGGGS-GGG--TTHHHH--HHHHHHTTTTSEE--SS-EEEETTEEEE-TTTT---B-SSSPPBTTEE-PPP--B-PPPHHHHHHHHHHHHHHHTT---

Sequence (429 aa):
MLHRSGSVWIFLLLLLLLGGTLTPREPSAETHPKLRRPAPLPASVSAPAQTSGHVQASAPEKAAPDVLPGTEPLRAEGDLAAQMVEGIHRYLDRALAEAPALREKQWQPDFSSPERFRESVAPQRQRLRQILGLVEERVVPQLDYVGGPGRPALLAEAEQFQVFAVRWTVLEDLEAEGLLLEPRGPIQAVAVVLPDADWTPEMAVGLAGQLPPVVCSAPRLAQAGVRVLLPALINRRDDLCVNPRIGRATNQSHREFLHRMAYELGRTLSGYEMQIALAAIDWLTRHTPGEAAERLAVIGYGEGGRLARFLAALDERIRFVAPFGHGGPVEKVWEEPFDHDVWGLARLAGPAELTLLTWPRVKIPEPITVTRNGQRLLRTELGWPNVEGPPPVRPGRSGAAPGFLRPPPLEDLDAEEARAQRLLGQRPP

pLDDT: mean 86.34, std 19.97, range [25.8, 98.88]